Protein AF-0000000078655673 (afdb_homodimer)

Foldseek 3Di:
DDDDLLLLQLLLLCQVVLDLCRSCVVSVHHSVVSVVSQVVNCVVVVHHQFDPVDSSRHGDPVNVVSNLVSLLVNLVVLLVVLQVVVVVPLQAHEAEAEEFLQCVQFLQVVLVVVLCVVRVRYHYHYYYDAPVVRVVCQVSSVHQKYKYACVVPPPPQQKDWDWFDKFFKFKKAFCPAPQQPPQADELVRLVVAAAAEEDDDPLLLVVNCVSVVNNPDDGPHYDRHVVVSVVVRLVDNYIYMGTLNGVNVVPCQQRMATHHYPPDDRPPPSRIGTITMMGGPPDDDRSNRVVSNVSSRVSSVVSPSPDPCVSNDD/DDDDLLLLQLLLLCQVVLDLCRSCVVSVHHSVVSVVSQVVNCVVVVHHQFDPVDSSRHGDPVNVVSNLVSLLVNLVVLLVVLQVVVVVPLQAHEAEAEEFLQCVQFLQVVLVVVLCVVRVRYHYHYYYDAPVVRVVCQVSSVHQKYKYACVVPPPPQQKDWDWFDKFFKFKKAFCPAPQQPPQADELVRLVVAAAAEEDDDPLLLVVNCVSVVHNPDDGPHYDRHVVVSVVVRLVDNHIYMGTLNGVNLVPCQQRMATHHYPPDDRPPPSRIGTITMMGGPPDDDRSNRVVSNVSSRVSSVPSPSPDPCVSNHD

InterPro domains:
  IPR000847 LysR, HTH, N-terminal domain [PF00126] (5-64)
  IPR000847 LysR, HTH, N-terminal domain [PR00039] (20-31)
  IPR000847 LysR, HTH, N-terminal domain [PR00039] (31-41)
  IPR000847 LysR, HTH, N-terminal domain [PR00039] (41-52)
  IPR000847 LysR, HTH, N-terminal domain [PS50931] (3-60)
  IPR005119 LysR, substrate-binding [PF03466] (89-298)
  IPR036388 Winged helix-like DNA-binding domain superfamily [G3DSA:1.10.10.10] (2-90)
  IPR036390 Winged helix DNA-binding domain superfamily [SSF46785] (1-112)
  IPR050950 HTH-type LysR transcriptional regulators [PTHR30419] (1-301)

Sequence (628 aa):
MHIDLRQLRHFIAIAEQRSFVAAAAAVNLSQSAFSRSIQALEHSVGCQLVDRGRKDLAPTKQGQLLLEHARRLVSGAQQMANEISQFNGLEAGELRFGCGPAPASGLIPRAIGSFIGRYPKARVQFQVDDWQSLSKRLLSEEFEFFVADTRHFEADPDYLTQRLRPRKWHFCCRAGHPLAQRDSVSASELMSYPLAVTIRPPNLRKVIVDLSGKPDFTPNVECENSYSLLGVVLRSDAIGIAGSYSDALHNAKGELVCLKVDGLADDLEELYTRYGIVSRAGYRLSPLAAAMIDEIKRTDEQDEEVRSLDNLAVMHIDLRQLRHFIAIAEQRSFVAAAAAVNLSQSAFSRSIQALEHSVGCQLVDRGRKDLAPTKQGQLLLEHARRLVSGAQQMANEISQFNGLEAGELRFGCGPAPASGLIPRAIGSFIGRYPKARVQFQVDDWQSLSKRLLSEEFEFFVADTRHFEADPDYLTQRLRPRKWHFCCRAGHPLAQRDSVSASELMSYPLAVTIRPPNLRKVIVDLSGKPDFTPNVECENSYSLLGVVLRSDAIGIAGSYSDALHNAKGELVCLKVDGLADDLEELYTRYGIVSRAGYRLSPLAAAMIDEIKRTDEQDEEVRSLDNLAV

Organism: NCBI:txid1005395

Radius of gyration: 24.28 Å; Cα contacts (8 Å, |Δi|>4): 1175; chains: 2; bounding box: 49×64×70 Å

Solvent-accessible surface area (backbone atoms only — not comparable to full-atom values): 32401 Å² total; per-residue (Å²): 117,82,82,50,65,66,40,37,51,49,47,48,32,28,58,70,54,34,29,65,60,56,17,9,55,72,68,74,37,54,47,68,60,37,51,49,40,50,49,50,48,22,59,47,73,68,44,68,36,54,32,80,88,43,87,57,29,45,54,27,76,64,19,49,56,44,45,56,49,31,49,37,48,49,33,46,46,48,48,46,48,29,46,52,38,34,69,77,36,77,41,46,42,73,38,44,34,33,27,15,44,72,46,36,37,29,58,47,16,47,22,49,18,52,46,46,71,76,26,72,58,33,25,41,38,46,43,71,34,52,55,67,63,43,48,53,36,38,74,52,47,64,20,70,35,31,34,23,66,35,78,86,41,67,83,38,78,64,37,40,71,46,79,50,80,62,44,51,50,35,43,28,32,17,52,87,34,91,68,52,81,47,84,58,37,46,42,67,62,59,62,72,37,49,35,31,41,51,82,63,53,71,47,52,44,49,53,51,23,66,50,62,71,32,89,78,68,71,61,30,31,37,30,50,48,60,61,33,40,46,41,21,16,63,52,34,72,24,34,29,68,46,39,73,68,23,48,61,65,66,36,40,74,47,43,45,31,76,54,42,51,58,92,57,62,89,79,40,68,58,42,34,47,58,32,19,41,39,30,54,48,94,58,83,72,50,66,57,52,50,52,50,52,52,38,40,53,52,42,58,69,60,55,53,90,54,76,62,68,68,65,46,66,127,116,82,82,50,65,66,42,37,51,51,47,48,31,28,59,70,54,34,28,64,59,55,17,10,56,72,69,73,37,53,47,68,60,37,51,49,40,50,50,49,46,22,57,47,72,67,46,68,35,54,33,79,86,42,86,58,29,47,55,25,76,63,18,49,56,46,44,56,50,32,49,36,48,48,35,46,47,48,48,46,48,28,46,51,38,34,67,76,36,76,42,44,41,74,39,44,33,34,26,16,44,72,44,37,39,29,58,46,17,45,22,49,18,52,45,45,69,75,26,72,57,33,25,40,38,44,44,71,35,52,55,67,63,43,47,54,36,38,73,53,47,65,19,70,34,33,35,24,66,35,78,88,40,68,81,37,78,64,36,41,71,46,80,50,83,62,45,52,50,36,43,27,30,17,51,88,32,89,66,51,80,47,86,58,38,47,43,66,62,59,62,72,38,49,34,31,40,51,81,64,52,70,48,52,43,49,54,51,24,67,50,63,72,33,89,78,69,70,62,31,28,36,30,51,46,60,62,33,42,47,41,20,16,63,51,33,71,25,36,28,71,46,39,73,69,23,49,60,64,64,35,38,74,44,44,44,28,78,54,42,49,57,90,56,60,88,78,40,70,57,42,34,48,56,34,20,41,39,32,54,47,94,57,83,73,49,67,57,53,51,50,49,52,51,38,41,52,52,44,59,68,59,53,52,89,52,79,62,68,71,69,42,63,125

Structure (mmCIF, N/CA/C/O backbone):
data_AF-0000000078655673-model_v1
#
loop_
_entity.id
_entity.type
_entity.pdbx_description
1 polymer 'LysR family transcriptional regulator'
#
loop_
_atom_site.group_PDB
_atom_site.id
_atom_site.type_symbol
_atom_site.label_atom_id
_atom_site.label_alt_id
_atom_site.label_comp_id
_atom_site.label_asym_id
_atom_site.label_entity_id
_atom_site.label_seq_id
_atom_site.pdbx_PDB_ins_code
_atom_site.Cartn_x
_atom_site.Cartn_y
_atom_site.Cartn_z
_atom_site.occupancy
_atom_site.B_iso_or_equiv
_atom_site.auth_seq_id
_atom_site.auth_comp_id
_atom_site.auth_asym_id
_atom_site.auth_atom_id
_atom_site.pdbx_PDB_model_num
ATOM 1 N N . MET A 1 1 ? -2.574 3.062 40.25 1 33.84 1 MET A N 1
ATOM 2 C CA . MET A 1 1 ? -1.691 2.885 39.094 1 33.84 1 MET A CA 1
ATOM 3 C C . MET A 1 1 ? -1.804 4.066 38.156 1 33.84 1 MET A C 1
ATOM 5 O O . MET A 1 1 ? -2.9 4.402 37.688 1 33.84 1 MET A O 1
ATOM 9 N N . HIS A 1 2 ? -0.952 5.117 38.25 1 47.34 2 HIS A N 1
ATOM 10 C CA . HIS A 1 2 ? -1.016 6.301 37.406 1 47.34 2 HIS A CA 1
ATOM 11 C C . HIS A 1 2 ? -0.297 6.066 36.062 1 47.34 2 HIS A C 1
ATOM 13 O O . HIS A 1 2 ? 0.917 5.855 36.062 1 47.34 2 HIS A O 1
ATOM 19 N N . ILE A 1 3 ? -1.044 5.621 35.094 1 51.5 3 ILE A N 1
ATOM 20 C CA . ILE A 1 3 ? -0.462 5.391 33.781 1 51.5 3 ILE A CA 1
ATOM 21 C C . ILE A 1 3 ? -0.612 6.648 32.938 1 51.5 3 ILE A C 1
ATOM 23 O O . ILE A 1 3 ? -1.708 7.203 32.812 1 51.5 3 ILE A O 1
ATOM 27 N N . ASP A 1 4 ? 0.51 7.266 32.625 1 62 4 ASP A N 1
ATOM 28 C CA . ASP A 1 4 ? 0.621 8.438 31.75 1 62 4 ASP A CA 1
ATOM 29 C C . ASP A 1 4 ? 0.653 8.031 30.281 1 62 4 ASP A C 1
ATOM 31 O O . ASP A 1 4 ? 1.347 7.078 29.906 1 62 4 ASP A O 1
ATOM 35 N N . LEU A 1 5 ? -0.192 8.648 29.547 1 66.88 5 LEU A N 1
ATOM 36 C CA . LEU A 1 5 ? -0.287 8.352 28.125 1 66.88 5 LEU A CA 1
ATOM 37 C C . LEU A 1 5 ? 1.078 8.469 27.453 1 66.88 5 LEU A C 1
ATOM 39 O O . LEU A 1 5 ? 1.372 7.738 26.5 1 66.88 5 LEU A O 1
ATOM 43 N N . ARG A 1 6 ? 1.822 9.344 28 1 70.69 6 ARG A N 1
ATOM 44 C CA . ARG A 1 6 ? 3.168 9.516 27.469 1 70.69 6 ARG A CA 1
ATOM 45 C C . ARG A 1 6 ? 4 8.25 27.656 1 70.69 6 ARG A C 1
ATOM 47 O O . ARG A 1 6 ? 4.75 7.859 26.766 1 70.69 6 ARG A O 1
ATOM 54 N N . GLN A 1 7 ? 3.801 7.691 28.797 1 74.88 7 GLN A N 1
ATOM 55 C CA . GLN A 1 7 ? 4.551 6.469 29.078 1 74.88 7 GLN A CA 1
ATOM 56 C C . GLN A 1 7 ? 4.102 5.328 28.172 1 74.88 7 GLN A C 1
ATOM 58 O O . GLN A 1 7 ? 4.922 4.523 27.734 1 74.88 7 GLN A O 1
ATOM 63 N N . LEU A 1 8 ? 2.824 5.344 27.938 1 77.12 8 LEU A N 1
ATOM 64 C CA . LEU A 1 8 ? 2.301 4.309 27.047 1 77.12 8 LEU A CA 1
ATOM 65 C C . LEU A 1 8 ? 2.84 4.48 25.625 1 77.12 8 LEU A C 1
ATOM 67 O O . LEU A 1 8 ? 3.166 3.5 24.953 1 77.12 8 LEU A O 1
ATOM 71 N N . ARG A 1 9 ? 2.971 5.691 25.25 1 76.31 9 ARG A N 1
ATOM 72 C CA . ARG A 1 9 ? 3.555 5.98 23.938 1 76.31 9 ARG A CA 1
ATOM 73 C C . ARG A 1 9 ? 5.012 5.531 23.875 1 76.31 9 ARG A C 1
ATOM 75 O O . ARG A 1 9 ? 5.461 5.004 22.859 1 76.31 9 ARG A O 1
ATOM 82 N N . HIS A 1 10 ? 5.684 5.754 24.969 1 81.12 10 HIS A N 1
ATOM 83 C CA . HIS A 1 10 ? 7.074 5.32 25.062 1 81.12 10 HIS A CA 1
ATOM 84 C C . HIS A 1 10 ? 7.184 3.799 25 1 81.12 10 HIS A C 1
ATOM 86 O O . HIS A 1 10 ? 8.055 3.262 24.312 1 81.12 10 HIS A O 1
ATOM 92 N N . PHE A 1 11 ? 6.246 3.154 25.672 1 82.44 11 PHE A N 1
ATOM 93 C CA . PHE A 1 11 ? 6.238 1.697 25.672 1 82.44 11 PHE A CA 1
ATOM 94 C C . PHE A 1 11 ? 5.965 1.146 24.281 1 82.44 11 PHE A C 1
ATOM 96 O O . PHE A 1 11 ? 6.59 0.175 23.859 1 82.44 11 PHE A O 1
ATOM 103 N N . ILE A 1 12 ? 5.082 1.782 23.672 1 80.19 12 ILE A N 1
ATOM 104 C CA . ILE A 1 12 ? 4.793 1.375 22.297 1 80.19 12 ILE A CA 1
ATOM 105 C C . ILE A 1 12 ? 6.039 1.554 21.438 1 80.19 12 ILE A C 1
ATOM 107 O O . ILE A 1 12 ? 6.371 0.684 20.625 1 80.19 12 ILE A O 1
ATOM 111 N N . ALA A 1 13 ? 6.75 2.648 21.641 1 80.69 13 ALA A N 1
ATOM 112 C CA . ALA A 1 13 ? 7.957 2.951 20.859 1 80.69 13 ALA A CA 1
ATOM 113 C C . ALA A 1 13 ? 9.016 1.875 21.062 1 80.69 13 ALA A C 1
ATOM 115 O O . ALA A 1 13 ? 9.656 1.438 20.109 1 80.69 13 ALA A O 1
ATOM 116 N N . ILE A 1 14 ? 9.164 1.461 22.297 1 84.81 14 ILE A N 1
ATOM 117 C CA . ILE A 1 14 ? 10.195 0.463 22.547 1 84.81 14 ILE A CA 1
ATOM 118 C C . ILE A 1 14 ? 9.75 -0.89 22 1 84.81 14 ILE A C 1
ATOM 120 O O . ILE A 1 14 ? 10.578 -1.674 21.531 1 84.81 14 ILE A O 1
ATOM 124 N N . ALA A 1 15 ? 8.492 -1.117 22.062 1 79.94 15 ALA A N 1
ATOM 125 C CA . ALA A 1 15 ? 7.98 -2.369 21.516 1 79.94 15 ALA A CA 1
ATOM 126 C C . ALA A 1 15 ? 8.172 -2.422 20 1 79.94 15 ALA A C 1
ATOM 128 O O . ALA A 1 15 ? 8.422 -3.488 19.438 1 79.94 15 ALA A O 1
ATOM 129 N N . GLU A 1 16 ? 8.055 -1.312 19.5 1 75.44 16 GLU A N 1
ATOM 130 C CA . GLU A 1 16 ? 8.148 -1.205 18.047 1 75.44 16 GLU A CA 1
ATOM 131 C C . GLU A 1 16 ? 9.602 -1.163 17.594 1 75.44 16 GLU A C 1
ATOM 133 O O . GLU A 1 16 ? 9.961 -1.811 16.609 1 75.44 16 GLU A O 1
ATOM 138 N N . GLN A 1 17 ? 10.484 -0.395 18.281 1 73.38 17 GLN A N 1
ATOM 139 C CA . GLN A 1 17 ? 11.859 -0.142 17.859 1 73.38 17 GLN A CA 1
ATOM 140 C C . GLN A 1 17 ? 12.797 -1.231 18.375 1 73.38 17 GLN A C 1
ATOM 142 O O . GLN A 1 17 ? 13.883 -1.43 17.828 1 73.38 17 GLN A O 1
ATOM 147 N N . ARG A 1 18 ? 12.406 -1.882 19.453 1 77.12 18 ARG A N 1
ATOM 148 C CA . ARG A 1 18 ? 13.156 -2.945 20.109 1 77.12 18 ARG A CA 1
ATOM 149 C C . ARG A 1 18 ? 14.57 -2.479 20.453 1 77.12 18 ARG A C 1
ATOM 151 O O . ARG A 1 18 ? 15.523 -3.258 20.391 1 77.12 18 ARG A O 1
ATOM 158 N N . SER A 1 19 ? 14.742 -1.279 20.531 1 81.44 19 SER A N 1
ATOM 159 C CA . SER A 1 19 ? 15.969 -0.604 20.938 1 81.44 19 SER A CA 1
ATOM 160 C C . SER A 1 19 ? 15.664 0.635 21.781 1 81.44 19 SER A C 1
ATOM 162 O O . SER A 1 19 ? 14.844 1.466 21.391 1 81.44 19 SER A O 1
ATOM 164 N N . PHE A 1 20 ? 16.359 0.716 22.906 1 84.88 20 PHE A N 1
ATOM 165 C CA . PHE A 1 20 ? 16.125 1.867 23.766 1 84.88 20 PHE A CA 1
ATOM 166 C C . PHE A 1 20 ? 16.594 3.152 23.094 1 84.88 20 PHE A C 1
ATOM 168 O O . PHE A 1 20 ? 15.938 4.188 23.188 1 84.88 20 PHE A O 1
ATOM 175 N N . VAL A 1 21 ? 17.688 2.992 22.391 1 82.12 21 VAL A N 1
ATOM 176 C CA . VAL A 1 21 ? 18.234 4.172 21.734 1 82.12 21 VAL A CA 1
ATOM 177 C C . VAL A 1 21 ? 17.328 4.594 20.578 1 82.12 21 VAL A C 1
ATOM 179 O O . VAL A 1 21 ? 16.969 5.766 20.469 1 82.12 21 VAL A O 1
ATOM 182 N N . ALA A 1 22 ? 16.938 3.637 19.891 1 80.94 22 ALA A N 1
ATOM 183 C CA . ALA A 1 22 ? 16.094 3.932 18.734 1 80.94 22 ALA A CA 1
ATOM 184 C C . ALA A 1 22 ? 14.711 4.402 19.172 1 80.94 22 ALA A C 1
ATOM 186 O O . ALA A 1 22 ? 14.141 5.316 18.578 1 80.94 22 ALA A O 1
ATOM 187 N N . ALA A 1 23 ? 14.211 3.814 20.109 1 83.81 23 ALA A N 1
ATOM 188 C CA . ALA A 1 23 ? 12.898 4.18 20.641 1 83.81 23 ALA A CA 1
ATOM 189 C C . ALA A 1 23 ? 12.914 5.59 21.234 1 83.81 23 ALA A C 1
ATOM 191 O O . ALA A 1 23 ? 11.984 6.371 21.016 1 83.81 23 ALA A O 1
ATOM 192 N N . ALA A 1 24 ? 13.977 5.906 21.922 1 83.88 24 ALA A N 1
ATOM 193 C CA . ALA A 1 24 ? 14.125 7.242 22.484 1 83.88 24 ALA A CA 1
ATOM 194 C C . ALA A 1 24 ? 14.133 8.305 21.391 1 83.88 24 ALA A C 1
ATOM 196 O O . ALA A 1 24 ? 13.445 9.32 21.5 1 83.88 24 ALA A O 1
ATOM 197 N N . ALA A 1 25 ? 14.898 7.965 20.406 1 77.62 25 ALA A N 1
ATOM 198 C CA . ALA A 1 25 ? 14.992 8.883 19.281 1 77.62 25 ALA A CA 1
ATOM 199 C C . ALA A 1 25 ? 13.633 9.062 18.609 1 77.62 25 ALA A C 1
ATOM 201 O O . ALA A 1 25 ? 13.258 10.18 18.234 1 77.62 25 ALA A O 1
ATOM 202 N N . ALA A 1 26 ? 12.93 8.047 18.609 1 74.31 26 ALA A N 1
ATOM 203 C CA . ALA A 1 26 ? 11.641 8.047 17.922 1 74.31 26 ALA A CA 1
ATOM 204 C C . ALA A 1 26 ? 10.625 8.93 18.656 1 74.31 26 ALA A C 1
ATOM 206 O O . ALA A 1 26 ? 9.688 9.445 18.047 1 74.31 26 ALA A O 1
ATOM 207 N N . VAL A 1 27 ? 10.859 9.086 19.938 1 71.5 27 VAL A N 1
ATOM 208 C CA . VAL A 1 27 ? 9.906 9.867 20.719 1 71.5 27 VAL A CA 1
ATOM 209 C C . VAL A 1 27 ? 10.578 11.156 21.203 1 71.5 27 VAL A C 1
ATOM 211 O O . VAL A 1 27 ? 10.078 11.812 22.125 1 71.5 27 VAL A O 1
ATOM 214 N N . ASN A 1 28 ? 11.766 11.414 20.609 1 74 28 ASN A N 1
ATOM 215 C CA . ASN A 1 28 ? 12.508 12.641 20.859 1 74 28 ASN A CA 1
ATOM 216 C C . ASN A 1 28 ? 12.883 12.789 22.344 1 74 28 ASN A C 1
ATOM 218 O O . ASN A 1 28 ? 12.648 13.836 22.938 1 74 28 ASN A O 1
ATOM 222 N N . LEU A 1 29 ? 13.328 11.719 22.906 1 78.62 29 LEU A N 1
ATOM 223 C CA . LEU A 1 29 ? 13.844 11.711 24.266 1 78.62 29 LEU A CA 1
ATOM 224 C C . LEU A 1 29 ? 15.281 11.219 24.297 1 78.62 29 LEU A C 1
ATOM 226 O O . LEU A 1 29 ? 15.734 10.547 23.375 1 78.62 29 LEU A O 1
ATOM 230 N N . SER A 1 30 ? 16.047 11.734 25.25 1 83.62 30 SER A N 1
ATOM 231 C CA . SER A 1 30 ? 17.312 11.078 25.531 1 83.62 30 SER A CA 1
ATOM 232 C C . SER A 1 30 ? 17.109 9.633 25.953 1 83.62 30 SER A C 1
ATOM 234 O O . SER A 1 30 ? 16.047 9.281 26.484 1 83.62 30 SER A O 1
ATOM 236 N N . GLN A 1 31 ? 18.047 8.867 25.656 1 87.38 31 GLN A N 1
ATOM 237 C CA . GLN A 1 31 ? 17.953 7.457 26.031 1 87.38 31 GLN A CA 1
ATOM 238 C C . GLN A 1 31 ? 17.719 7.305 27.531 1 87.38 31 GLN A C 1
ATOM 240 O O . GLN A 1 31 ? 16.969 6.43 27.953 1 87.38 31 GLN A O 1
ATOM 245 N N . SER A 1 32 ? 18.422 8.164 28.344 1 89.75 32 SER A N 1
ATOM 246 C CA . SER A 1 32 ? 18.281 8.102 29.797 1 89.75 32 SER A CA 1
ATOM 247 C C . SER A 1 32 ? 16.844 8.438 30.219 1 89.75 32 SER A C 1
ATOM 249 O O . SER A 1 32 ? 16.25 7.73 31.047 1 89.75 32 SER A O 1
ATOM 251 N N . ALA A 1 33 ? 16.344 9.5 29.641 1 82.88 33 ALA A N 1
ATOM 252 C CA . ALA A 1 33 ? 14.969 9.914 29.938 1 82.88 33 ALA A CA 1
ATOM 253 C C . ALA A 1 33 ? 13.969 8.852 29.484 1 82.88 33 ALA A C 1
ATOM 255 O O . ALA A 1 33 ? 12.992 8.578 30.188 1 82.88 33 ALA A O 1
ATOM 256 N N . PHE A 1 34 ? 14.211 8.234 28.375 1 89.81 34 PHE A N 1
ATOM 257 C CA . PHE A 1 34 ? 13.359 7.184 27.828 1 89.81 34 PHE A CA 1
ATOM 258 C C . PHE A 1 34 ? 13.367 5.953 28.734 1 89.81 34 PHE A C 1
ATOM 260 O O . PHE A 1 34 ? 12.312 5.414 29.062 1 89.81 34 PHE A O 1
ATOM 267 N N . SER A 1 35 ? 14.555 5.578 29.078 1 90.12 35 SER A N 1
ATOM 268 C CA . SER A 1 35 ? 14.711 4.418 29.953 1 90.12 35 SER A CA 1
ATOM 269 C C . SER A 1 35 ? 14 4.621 31.281 1 90.12 35 SER A C 1
ATOM 271 O O . SER A 1 35 ? 13.328 3.713 31.781 1 90.12 35 SER A O 1
ATOM 273 N N . ARG A 1 36 ? 14.078 5.812 31.844 1 84.69 36 ARG A N 1
ATOM 274 C CA . ARG A 1 36 ? 13.406 6.148 33.094 1 84.69 36 ARG A CA 1
ATOM 275 C C . ARG A 1 36 ? 11.891 6.066 32.938 1 84.69 36 ARG A C 1
ATOM 277 O O . ARG A 1 36 ? 11.188 5.625 33.844 1 84.69 36 ARG A O 1
ATOM 284 N N . SER A 1 37 ? 11.484 6.531 31.766 1 85.19 37 SER A N 1
ATOM 285 C CA . SER A 1 37 ? 10.047 6.492 31.484 1 85.19 37 SER A CA 1
ATOM 286 C C . SER A 1 37 ? 9.523 5.062 31.469 1 85.19 37 SER A C 1
ATOM 288 O O . SER A 1 37 ? 8.477 4.773 32.062 1 85.19 37 SER A O 1
ATOM 290 N N . ILE A 1 38 ? 10.258 4.176 30.859 1 88 38 ILE A N 1
ATOM 291 C CA . ILE A 1 38 ? 9.859 2.775 30.781 1 88 38 ILE A CA 1
ATOM 292 C C . ILE A 1 38 ? 9.906 2.137 32.156 1 88 38 ILE A C 1
ATOM 294 O O . ILE A 1 38 ? 8.992 1.403 32.531 1 88 38 ILE A O 1
ATOM 298 N N . GLN A 1 39 ? 10.938 2.445 32.906 1 86.62 39 GLN A N 1
ATOM 299 C CA . GLN A 1 39 ? 11.078 1.932 34.25 1 86.62 39 GLN A CA 1
ATOM 300 C C . GLN A 1 39 ? 9.938 2.416 35.156 1 86.62 39 GLN A C 1
ATOM 302 O O . GLN A 1 39 ? 9.398 1.649 35.938 1 86.62 39 GLN A O 1
ATOM 307 N N . ALA A 1 40 ? 9.656 3.678 35 1 79.69 40 ALA A N 1
ATOM 308 C CA . ALA A 1 40 ? 8.555 4.246 35.781 1 79.69 40 ALA A CA 1
ATOM 309 C C . ALA A 1 40 ? 7.238 3.551 35.438 1 79.69 40 ALA A C 1
ATOM 311 O O . ALA A 1 40 ? 6.434 3.275 36.344 1 79.69 40 ALA A O 1
ATOM 312 N N . LEU A 1 41 ? 7.004 3.322 34.188 1 81 41 LEU A N 1
ATOM 313 C CA . LEU A 1 41 ? 5.805 2.605 33.75 1 81 41 LEU A CA 1
ATOM 314 C C . LEU A 1 41 ? 5.777 1.2 34.344 1 81 41 LEU A C 1
ATOM 316 O O . LEU A 1 41 ? 4.742 0.757 34.875 1 81 41 LEU A O 1
ATOM 320 N N . GLU A 1 42 ? 6.91 0.487 34.281 1 84.25 42 GLU A N 1
ATOM 321 C CA . GLU A 1 42 ? 7.012 -0.862 34.812 1 84.25 42 GLU A CA 1
ATOM 322 C C . GLU A 1 42 ? 6.77 -0.865 36.312 1 84.25 42 GLU A C 1
ATOM 324 O O . GLU A 1 42 ? 6.121 -1.773 36.844 1 84.25 42 GLU A O 1
ATOM 329 N N . HIS A 1 43 ? 7.266 0.156 36.969 1 76.5 43 HIS A N 1
ATOM 330 C CA . HIS A 1 43 ? 7.031 0.314 38.406 1 76.5 43 HIS A CA 1
ATOM 331 C C . HIS A 1 43 ? 5.551 0.526 38.719 1 76.5 43 HIS A C 1
ATOM 333 O O . HIS A 1 43 ? 5.008 -0.065 39.656 1 76.5 43 HIS A O 1
ATOM 339 N N . SER A 1 44 ? 4.941 1.352 37.906 1 71.75 44 SER A N 1
ATOM 340 C CA . SER A 1 44 ? 3.527 1.656 38.125 1 71.75 44 SER A CA 1
ATOM 341 C C . SER A 1 44 ? 2.66 0.421 37.906 1 71.75 44 SER A C 1
ATOM 343 O O . SER A 1 44 ? 1.674 0.214 38.594 1 71.75 44 SER A O 1
ATOM 345 N N . VAL A 1 45 ? 3.082 -0.394 36.875 1 71.38 45 VAL A N 1
ATOM 346 C CA . VAL A 1 45 ? 2.311 -1.583 36.531 1 71.38 45 VAL A CA 1
ATOM 347 C C . VAL A 1 45 ? 2.699 -2.736 37.438 1 71.38 45 VAL A C 1
ATOM 349 O O . VAL A 1 45 ? 1.925 -3.68 37.625 1 71.38 45 VAL A O 1
ATOM 352 N N . GLY A 1 46 ? 3.879 -2.684 38 1 70.31 46 GLY A N 1
ATOM 353 C CA . GLY A 1 46 ? 4.332 -3.648 39 1 70.31 46 GLY A CA 1
ATOM 354 C C . GLY A 1 46 ? 5.027 -4.848 38.375 1 70.31 46 GLY A C 1
ATOM 355 O O . GLY A 1 46 ? 5.156 -5.895 39.031 1 70.31 46 GLY A O 1
ATOM 356 N N . CYS A 1 47 ? 5.273 -4.746 37.156 1 76.75 47 CYS A N 1
ATOM 357 C CA . CYS A 1 47 ? 5.98 -5.844 36.5 1 76.75 47 CYS A CA 1
ATOM 358 C C . CYS A 1 47 ? 6.863 -5.332 35.375 1 76.75 47 CYS A C 1
ATOM 360 O O . CYS A 1 47 ? 6.695 -4.195 34.906 1 76.75 47 CYS A O 1
ATOM 362 N N . GLN A 1 48 ? 7.793 -6.16 34.938 1 84.44 48 GLN A N 1
ATOM 363 C CA . GLN A 1 48 ? 8.625 -5.848 33.781 1 84.44 48 GLN A CA 1
ATOM 364 C C . GLN A 1 48 ? 7.84 -6.004 32.5 1 84.44 48 GLN A C 1
ATOM 366 O O . GLN A 1 48 ? 7.07 -6.957 32.344 1 84.44 48 GLN A O 1
ATOM 371 N N . LEU A 1 49 ? 7.988 -4.965 31.719 1 84.94 49 LEU A N 1
ATOM 372 C CA . LEU A 1 49 ? 7.227 -4.965 30.469 1 84.94 49 LEU A CA 1
ATOM 373 C C . LEU A 1 49 ? 8.117 -5.32 29.281 1 84.94 49 LEU A C 1
ATOM 375 O O . LEU A 1 49 ? 7.629 -5.77 28.25 1 84.94 49 LEU A O 1
ATOM 379 N N . VAL A 1 50 ? 9.414 -5.055 29.469 1 87.31 50 VAL A N 1
ATOM 380 C CA . VAL A 1 50 ? 10.398 -5.34 28.422 1 87.31 50 VAL A CA 1
ATOM 381 C C . VAL A 1 50 ? 11.414 -6.355 28.938 1 87.31 50 VAL A C 1
ATOM 383 O O . VAL A 1 50 ? 11.922 -6.223 30.062 1 87.31 50 VAL A O 1
ATOM 386 N N . ASP A 1 51 ? 11.555 -7.34 28.156 1 82 51 ASP A N 1
ATOM 387 C CA . ASP A 1 51 ? 12.555 -8.336 28.531 1 82 51 ASP A CA 1
ATOM 388 C C . ASP A 1 51 ? 13.961 -7.828 28.234 1 82 51 ASP A C 1
ATOM 390 O O . ASP A 1 51 ? 14.477 -8 27.141 1 82 51 ASP A O 1
ATOM 394 N N . ARG A 1 52 ? 14.547 -7.266 29.25 1 80.56 52 ARG A N 1
ATOM 395 C CA . ARG A 1 52 ? 15.852 -6.641 29.078 1 80.56 52 ARG A CA 1
ATOM 396 C C . ARG A 1 52 ? 16.953 -7.688 29.031 1 80.56 52 ARG A C 1
ATOM 398 O O . ARG A 1 52 ? 18.109 -7.363 28.766 1 80.56 52 ARG A O 1
ATOM 405 N N . GLY A 1 53 ? 16.562 -8.906 29.266 1 74 53 GLY A N 1
ATOM 406 C CA . GLY A 1 53 ? 17.531 -9.992 29.172 1 74 53 GLY A CA 1
ATOM 407 C C . GLY A 1 53 ? 17.734 -10.484 27.75 1 74 53 GLY A C 1
ATOM 408 O O . GLY A 1 53 ? 18.719 -11.172 27.469 1 74 53 GLY A O 1
ATOM 409 N N . ARG A 1 54 ? 16.797 -10.125 27.016 1 68.88 54 ARG A N 1
ATOM 410 C CA . ARG A 1 54 ? 16.875 -10.562 25.625 1 68.88 54 ARG A CA 1
ATOM 411 C C . ARG A 1 54 ? 17.391 -9.438 24.734 1 68.88 54 ARG A C 1
ATOM 413 O O . ARG A 1 54 ? 17.078 -8.266 24.953 1 68.88 54 ARG A O 1
ATOM 420 N N . LYS A 1 55 ? 18.125 -9.766 23.75 1 69.06 55 LYS A N 1
ATOM 421 C CA . LYS A 1 55 ? 18.719 -8.789 22.844 1 69.06 55 LYS A CA 1
ATOM 422 C C . LYS A 1 55 ? 17.656 -8.055 22.047 1 69.06 55 LYS A C 1
ATOM 424 O O . LYS A 1 55 ? 17.812 -6.871 21.734 1 69.06 55 LYS A O 1
ATOM 429 N N . ASP A 1 56 ? 16.578 -8.68 21.953 1 70.94 56 ASP A N 1
ATOM 430 C CA . ASP A 1 56 ? 15.602 -8.055 21.062 1 70.94 56 ASP A CA 1
ATOM 431 C C . ASP A 1 56 ? 14.586 -7.23 21.844 1 70.94 56 ASP A C 1
ATOM 433 O O . ASP A 1 56 ? 13.664 -6.652 21.266 1 70.94 56 ASP A O 1
ATOM 437 N N . LEU A 1 57 ? 14.727 -7.07 23.094 1 78.19 57 LEU A N 1
ATOM 438 C CA . LEU A 1 57 ? 13.906 -6.262 23.984 1 78.19 57 LEU A CA 1
ATOM 439 C C . LEU A 1 57 ? 12.422 -6.508 23.719 1 78.19 57 LEU A C 1
ATOM 441 O O . LEU A 1 57 ? 11.625 -5.562 23.672 1 78.19 57 LEU A O 1
ATOM 445 N N . ALA A 1 58 ? 12.109 -7.766 23.562 1 80.06 58 ALA A N 1
ATOM 446 C CA . ALA A 1 58 ? 10.711 -8.094 23.312 1 80.06 58 ALA A CA 1
ATOM 447 C C . ALA A 1 58 ? 9.852 -7.785 24.531 1 80.06 58 ALA A C 1
ATOM 449 O O . ALA A 1 58 ? 10.328 -7.836 25.672 1 80.06 58 ALA A O 1
ATOM 450 N N . PRO A 1 59 ? 8.586 -7.434 24.234 1 79.38 59 PRO A N 1
ATOM 451 C CA . PRO A 1 59 ? 7.695 -7.266 25.391 1 79.38 59 PRO A CA 1
ATOM 452 C C . PRO A 1 59 ? 7.488 -8.562 26.172 1 79.38 59 PRO A C 1
ATOM 454 O O . PRO A 1 59 ? 7.445 -9.641 25.578 1 79.38 59 PRO A O 1
ATOM 457 N N . THR A 1 60 ? 7.508 -8.469 27.547 1 75.5 60 THR A N 1
ATOM 458 C CA . THR A 1 60 ? 7.098 -9.586 28.391 1 75.5 60 THR A CA 1
ATOM 459 C C . THR A 1 60 ? 5.637 -9.945 28.141 1 75.5 60 THR A C 1
ATOM 461 O O . THR A 1 60 ? 4.945 -9.273 27.375 1 75.5 60 THR A O 1
ATOM 464 N N . LYS A 1 61 ? 5.211 -11 28.703 1 64.62 61 LYS A N 1
ATOM 465 C CA . LYS A 1 61 ? 3.801 -11.367 28.609 1 64.62 61 LYS A CA 1
ATOM 466 C C . LYS A 1 61 ? 2.9 -10.227 29.062 1 64.62 61 LYS A C 1
ATOM 468 O O . LYS A 1 61 ? 1.905 -9.906 28.406 1 64.62 61 LYS A O 1
ATOM 473 N N . GLN A 1 62 ? 3.266 -9.711 30.156 1 69.25 62 GLN A N 1
ATOM 474 C CA . GLN A 1 62 ? 2.562 -8.547 30.672 1 69.25 62 GLN A CA 1
ATOM 475 C C . GLN A 1 62 ? 2.717 -7.348 29.734 1 69.25 62 GLN A C 1
ATOM 477 O O . GLN A 1 62 ? 1.778 -6.57 29.562 1 69.25 62 GLN A O 1
ATOM 482 N N . GLY A 1 63 ? 3.908 -7.32 29.109 1 75 63 GLY A N 1
ATOM 483 C CA . GLY A 1 63 ? 4.164 -6.254 28.156 1 75 63 GLY A CA 1
ATOM 484 C C . GLY A 1 63 ? 3.299 -6.336 26.906 1 75 63 GLY A C 1
ATOM 485 O O . GLY A 1 63 ? 2.801 -5.32 26.422 1 75 63 GLY A O 1
ATOM 486 N N . GLN A 1 64 ? 3.1 -7.457 26.531 1 69.62 64 GLN A N 1
ATOM 487 C CA . GLN A 1 64 ? 2.262 -7.656 25.359 1 69.62 64 GLN A CA 1
ATOM 488 C C . GLN A 1 64 ? 0.816 -7.254 25.641 1 69.62 64 GLN A C 1
ATOM 490 O O . GLN A 1 64 ? 0.178 -6.602 24.797 1 69.62 64 GLN A O 1
ATOM 495 N N . LEU A 1 65 ? 0.311 -7.648 26.75 1 61.09 65 LEU A N 1
ATOM 496 C CA . LEU A 1 65 ? -1.029 -7.258 27.172 1 61.09 65 LEU A CA 1
ATOM 497 C C . LEU A 1 65 ? -1.146 -5.742 27.281 1 61.09 65 LEU A C 1
ATOM 499 O O . LEU A 1 65 ? -2.111 -5.152 26.781 1 61.09 65 LEU A O 1
ATOM 503 N N . LEU A 1 66 ? -0.16 -5.227 27.859 1 68.56 66 LEU A N 1
ATOM 504 C CA . LEU A 1 66 ? -0.195 -3.775 28.016 1 68.56 66 LEU A CA 1
ATOM 505 C C . LEU A 1 66 ? -0.096 -3.084 26.656 1 68.56 66 LEU A C 1
ATOM 507 O O . LEU A 1 66 ? -0.712 -2.039 26.438 1 68.56 66 LEU A O 1
ATOM 511 N N . LEU A 1 67 ? 0.696 -3.742 25.812 1 74.69 67 LEU A N 1
ATOM 512 C CA . LEU A 1 67 ? 0.886 -3.154 24.5 1 74.69 67 LEU A CA 1
ATOM 513 C C . LEU A 1 67 ? -0.444 -3.029 23.766 1 74.69 67 LEU A C 1
ATOM 515 O O . LEU A 1 67 ? -0.717 -2.004 23.125 1 74.69 67 LEU A O 1
ATOM 519 N N . GLU A 1 68 ? -1.232 -3.885 23.844 1 62.28 68 GLU A N 1
ATOM 520 C CA . GLU A 1 68 ? -2.555 -3.859 23.219 1 62.28 68 GLU A CA 1
ATOM 521 C C . GLU A 1 68 ? -3.422 -2.754 23.828 1 62.28 68 GLU A C 1
ATOM 523 O O . GLU A 1 68 ? -4.059 -1.994 23.094 1 62.28 68 GLU A O 1
ATOM 528 N N . HIS A 1 69 ? -3.393 -2.748 25.109 1 60.75 69 HIS A N 1
ATOM 529 C CA . HIS A 1 69 ? -4.16 -1.724 25.797 1 60.75 69 HIS A CA 1
ATOM 530 C C . HIS A 1 69 ? -3.584 -0.334 25.547 1 60.75 69 HIS A C 1
ATOM 532 O O . HIS A 1 69 ? -4.332 0.631 25.375 1 60.75 69 HIS A O 1
ATOM 538 N N . ALA A 1 70 ? -2.232 -0.336 25.531 1 67.75 70 ALA A N 1
ATOM 539 C CA . ALA A 1 70 ? -1.562 0.942 25.312 1 67.75 70 ALA A CA 1
ATOM 540 C C . ALA A 1 70 ? -1.936 1.521 23.953 1 67.75 70 ALA A C 1
ATOM 542 O O . ALA A 1 70 ? -2.234 2.713 23.828 1 67.75 70 ALA A O 1
ATOM 543 N N . ARG A 1 71 ? -1.964 0.659 23.031 1 65.94 71 ARG A N 1
ATOM 544 C CA . ARG A 1 71 ? -2.33 1.106 21.703 1 65.94 71 ARG A CA 1
ATOM 545 C C . ARG A 1 71 ? -3.756 1.645 21.672 1 65.94 71 ARG A C 1
ATOM 547 O O . ARG A 1 71 ? -4.016 2.693 21.078 1 65.94 71 ARG A O 1
ATOM 554 N N . ARG A 1 72 ? -4.621 1.006 22.328 1 57.78 72 ARG A N 1
ATOM 555 C CA . ARG A 1 72 ? -6.012 1.436 22.422 1 57.78 72 ARG A CA 1
ATOM 556 C C . ARG A 1 72 ? -6.129 2.764 23.172 1 57.78 72 ARG A C 1
ATOM 558 O O . ARG A 1 72 ? -6.863 3.656 22.75 1 57.78 72 ARG A O 1
ATOM 565 N N . LEU A 1 73 ? -5.391 2.836 24.25 1 57.12 73 LEU A N 1
ATOM 566 C CA . LEU A 1 73 ? -5.473 4.027 25.078 1 57.12 73 LEU A CA 1
ATOM 567 C C . LEU A 1 73 ? -4.871 5.234 24.375 1 57.12 73 LEU A C 1
ATOM 569 O O . LEU A 1 73 ? -5.441 6.328 24.406 1 57.12 73 LEU A O 1
ATOM 573 N N . VAL A 1 74 ? -3.803 4.91 23.75 1 61.97 74 VAL A N 1
ATOM 574 C CA . VAL A 1 74 ? -3.162 6.012 23.047 1 61.97 74 VAL A CA 1
ATOM 575 C C . VAL A 1 74 ? -4.043 6.453 21.875 1 61.97 74 VAL A C 1
ATOM 577 O O . VAL A 1 74 ? -4.215 7.648 21.641 1 61.97 74 VAL A O 1
ATOM 580 N N . SER A 1 75 ? -4.578 5.504 21.297 1 59.69 75 SER A N 1
ATOM 581 C CA . SER A 1 75 ? -5.52 5.816 20.219 1 59.69 75 SER A CA 1
ATOM 582 C C . SER A 1 75 ? -6.75 6.543 20.766 1 59.69 75 SER A C 1
ATOM 584 O O . SER A 1 75 ? -7.219 7.508 20.156 1 59.69 75 SER A O 1
ATOM 586 N N . GLY A 1 76 ? -7.23 6.012 21.797 1 54.38 76 GLY A N 1
ATOM 587 C CA . GLY A 1 76 ? -8.344 6.676 22.469 1 54.38 76 GLY A CA 1
ATOM 588 C C . GLY A 1 76 ? -8.023 8.102 22.891 1 54.38 76 GLY A C 1
ATOM 589 O O . GLY A 1 76 ? -8.844 9 22.719 1 54.38 76 GLY A O 1
ATOM 590 N N . ALA A 1 77 ? -6.848 8.219 23.438 1 54.12 77 ALA A N 1
ATOM 591 C CA . ALA A 1 77 ? -6.422 9.562 23.812 1 54.12 77 ALA A CA 1
ATOM 592 C C . ALA A 1 77 ? -6.348 10.477 22.594 1 54.12 77 ALA A C 1
ATOM 594 O O . ALA A 1 77 ? -6.73 11.648 22.656 1 54.12 77 ALA A O 1
ATOM 595 N N . GLN A 1 78 ? -5.852 9.891 21.625 1 53.97 78 GLN A N 1
ATOM 596 C CA . GLN A 1 78 ? -5.812 10.664 20.391 1 53.97 78 GLN A CA 1
ATOM 597 C C . GLN A 1 78 ? -7.219 11.023 19.922 1 53.97 78 GLN A C 1
ATOM 599 O O . GLN A 1 78 ? -7.461 12.141 19.469 1 53.97 78 GLN A O 1
ATOM 604 N N . GLN A 1 79 ? -7.977 10.055 20.078 1 52.56 79 GLN A N 1
ATOM 605 C CA . GLN A 1 79 ? -9.375 10.312 19.75 1 52.56 79 GLN A CA 1
ATOM 606 C C . GLN A 1 79 ? -9.961 11.398 20.641 1 52.56 79 GLN A C 1
ATOM 608 O O . GLN A 1 79 ? -10.695 12.273 20.172 1 52.56 79 GLN A O 1
ATOM 613 N N . MET A 1 80 ? -9.625 11.25 21.859 1 47.66 80 MET A N 1
ATOM 614 C CA . MET A 1 80 ? -10.078 12.273 22.812 1 47.66 80 MET A CA 1
ATOM 615 C C . MET A 1 80 ? -9.523 13.641 22.438 1 47.66 80 MET A C 1
ATOM 617 O O . MET A 1 80 ? -10.258 14.633 22.453 1 47.66 80 MET A O 1
ATOM 621 N N . ALA A 1 81 ? -8.273 13.625 22.219 1 50.09 81 ALA A N 1
ATOM 622 C CA . ALA A 1 81 ? -7.672 14.891 21.812 1 50.09 81 ALA A CA 1
ATOM 623 C C . ALA A 1 81 ? -8.352 15.438 20.562 1 50.09 81 ALA A C 1
ATOM 625 O O . ALA A 1 81 ? -8.594 16.641 20.453 1 50.09 81 ALA A O 1
ATOM 626 N N . ASN A 1 82 ? -8.555 14.516 19.734 1 49.12 82 ASN A N 1
ATOM 627 C CA . ASN A 1 82 ? -9.281 14.906 18.531 1 49.12 82 ASN A CA 1
ATOM 628 C C . ASN A 1 82 ? -10.656 15.477 18.875 1 49.12 82 ASN A C 1
ATOM 630 O O . ASN A 1 82 ? -11.07 16.484 18.297 1 49.12 82 ASN A O 1
ATOM 634 N N . GLU A 1 83 ? -11.227 14.766 19.688 1 46.56 83 GLU A N 1
ATOM 635 C CA . GLU A 1 83 ? -12.547 15.234 20.094 1 46.56 83 GLU A CA 1
ATOM 636 C C . GLU A 1 83 ? -12.461 16.594 20.781 1 46.56 83 GLU A C 1
ATOM 638 O O . GLU A 1 83 ? -13.297 17.469 20.531 1 46.56 83 GLU A O 1
ATOM 643 N N . ILE A 1 84 ? -11.508 16.688 21.641 1 44.78 84 ILE A N 1
ATOM 644 C CA . ILE A 1 84 ? -11.336 17.953 22.344 1 44.78 84 ILE A CA 1
ATO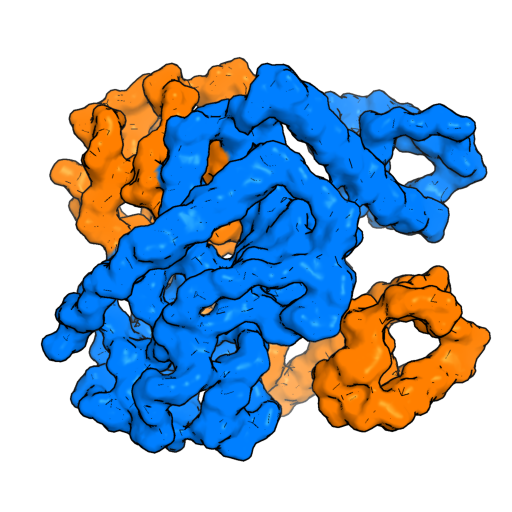M 645 C C . ILE A 1 84 ? -10.992 19.047 21.328 1 44.78 84 ILE A C 1
ATOM 647 O O . ILE A 1 84 ? -11.516 20.172 21.406 1 44.78 84 ILE A O 1
ATOM 651 N N . SER A 1 85 ? -10.039 18.703 20.531 1 46.28 85 SER A N 1
ATOM 652 C CA . SER A 1 85 ? -9.695 19.688 19.5 1 46.28 85 SER A CA 1
ATOM 653 C C . SER A 1 85 ? -10.906 20.031 18.641 1 46.28 85 SER A C 1
ATOM 655 O O . SER A 1 85 ? -11.055 21.172 18.203 1 46.28 85 SER A O 1
ATOM 657 N N . GLN A 1 86 ? -11.586 19 18.375 1 44.5 86 GLN A N 1
ATOM 658 C CA . GLN A 1 86 ? -12.836 19.219 17.656 1 44.5 86 GLN A CA 1
ATOM 659 C C . GLN A 1 86 ? -13.75 20.172 18.391 1 44.5 86 GLN A C 1
ATOM 661 O O . GLN A 1 86 ? -14.508 20.922 17.766 1 44.5 86 GLN A O 1
ATOM 666 N N . PHE A 1 87 ? -13.688 20.031 19.672 1 43.75 87 PHE A N 1
ATOM 667 C CA . PHE A 1 87 ? -14.445 21.031 20.406 1 43.75 87 PHE A CA 1
ATOM 668 C C . PHE A 1 87 ? -13.922 22.438 20.078 1 43.75 87 PHE A C 1
ATOM 670 O O . PHE A 1 87 ? -14.688 23.391 20.062 1 43.75 87 PHE A O 1
ATOM 677 N N . ASN A 1 88 ? -12.711 22.5 19.969 1 43.78 88 ASN A N 1
ATOM 678 C CA . ASN A 1 88 ? -12.195 23.828 19.688 1 43.78 88 ASN A CA 1
ATOM 679 C C . ASN A 1 88 ? -12.273 24.141 18.188 1 43.78 88 ASN A C 1
ATOM 681 O O . ASN A 1 88 ? -11.711 25.141 17.734 1 43.78 88 ASN A O 1
ATOM 685 N N . GLY A 1 89 ? -13.078 23.375 17.406 1 48.12 89 GLY A N 1
ATOM 686 C CA . GLY A 1 89 ? -13.391 23.594 16 1 48.12 89 GLY A CA 1
ATOM 687 C C . GLY A 1 89 ? -12.828 22.516 15.094 1 48.12 89 GLY A C 1
ATOM 688 O O . GLY A 1 89 ? -11.828 21.875 15.422 1 48.12 89 GLY A O 1
ATOM 689 N N . LEU A 1 90 ? -13.719 21.984 14.188 1 54.53 90 LEU A N 1
ATOM 690 C CA . LEU A 1 90 ? -13.555 20.969 13.156 1 54.53 90 LEU A CA 1
ATOM 691 C C . LEU A 1 90 ? -12.227 21.141 12.422 1 54.53 90 LEU A C 1
ATOM 693 O O . LEU A 1 90 ? -11.836 20.281 11.625 1 54.53 90 LEU A O 1
ATOM 697 N N . GLU A 1 91 ? -11.391 22.156 12.797 1 61.81 91 GLU A N 1
ATOM 698 C CA . GLU A 1 91 ? -10.391 22.594 11.828 1 61.81 91 GLU A CA 1
ATOM 699 C C . GLU A 1 91 ? -9.039 21.922 12.078 1 61.81 91 GLU A C 1
ATOM 701 O O . GLU A 1 91 ? -8.258 21.734 11.141 1 61.81 91 GLU A O 1
ATOM 706 N N . ALA A 1 92 ? -8.812 21.469 13.336 1 66.62 92 ALA A N 1
ATOM 707 C CA . ALA A 1 92 ? -7.48 20.938 13.602 1 66.62 92 ALA A CA 1
ATOM 708 C C . ALA A 1 92 ? -7.551 19.516 14.148 1 66.62 92 ALA A C 1
ATOM 710 O O . ALA A 1 92 ? -8.562 19.125 14.734 1 66.62 92 ALA A O 1
ATOM 711 N N . GLY A 1 93 ? -6.781 18.625 13.742 1 79.56 93 GLY A N 1
ATOM 712 C CA . GLY A 1 93 ? -6.727 17.266 14.258 1 79.56 93 GLY A CA 1
ATOM 713 C C . GLY A 1 93 ? -6.191 16.266 13.242 1 79.56 93 GLY A C 1
ATOM 714 O O . GLY A 1 93 ? -5.82 16.641 12.133 1 79.56 93 GLY A O 1
ATOM 715 N N . GLU A 1 94 ? -6.184 15.023 13.789 1 85.88 94 GLU A N 1
ATOM 716 C CA . GLU A 1 94 ? -5.664 13.938 12.969 1 85.88 94 GLU A CA 1
ATOM 717 C C . GLU A 1 94 ? -6.754 12.922 12.633 1 85.88 94 GLU A C 1
ATOM 719 O O . GLU A 1 94 ? -7.543 12.547 13.5 1 85.88 94 GLU A O 1
ATOM 724 N N . LEU A 1 95 ? -6.836 12.688 11.359 1 91.81 95 LEU A N 1
ATOM 725 C CA . LEU A 1 95 ? -7.758 11.664 10.875 1 91.81 95 LEU A CA 1
ATOM 726 C C . LEU A 1 95 ? -6.996 10.469 10.312 1 91.81 95 LEU A C 1
ATOM 728 O O . LEU A 1 95 ? -6.133 10.633 9.445 1 91.81 95 LEU A O 1
ATOM 732 N N . ARG A 1 96 ? -7.324 9.297 10.875 1 92.62 96 ARG A N 1
ATOM 733 C CA . ARG A 1 96 ? -6.727 8.07 10.375 1 92.62 96 ARG A CA 1
ATOM 734 C C . ARG A 1 96 ? -7.797 7.109 9.859 1 92.62 96 ARG A C 1
ATOM 736 O O . ARG A 1 96 ? -8.766 6.816 10.562 1 92.62 96 ARG A O 1
ATOM 743 N N . PHE A 1 97 ? -7.605 6.629 8.625 1 96.94 97 PHE A N 1
ATOM 744 C CA . PHE A 1 97 ? -8.539 5.645 8.086 1 96.94 97 PHE A CA 1
ATOM 745 C C . PHE A 1 97 ? -7.859 4.785 7.023 1 96.94 97 PHE A C 1
ATOM 747 O O . PHE A 1 97 ? -6.68 4.973 6.723 1 96.94 97 PHE A O 1
ATOM 754 N N . GLY A 1 98 ? -8.57 3.787 6.527 1 97.06 98 GLY A N 1
ATOM 755 C CA . GLY A 1 98 ? -8.039 2.896 5.504 1 97.06 98 GLY A CA 1
ATOM 756 C C . GLY A 1 98 ? -8.93 2.803 4.281 1 97.06 98 GLY A C 1
ATOM 757 O O . GLY A 1 98 ? -10.094 3.203 4.32 1 97.06 98 GLY A O 1
ATOM 758 N N . CYS A 1 99 ? -8.32 2.35 3.227 1 96.38 99 CYS A N 1
ATOM 759 C CA . CYS A 1 99 ? -9.125 2.059 2.043 1 96.38 99 CYS A CA 1
ATOM 760 C C . CYS A 1 99 ? -8.5 0.936 1.224 1 96.38 99 CYS A C 1
ATOM 762 O O . CYS A 1 99 ? -7.289 0.701 1.304 1 96.38 99 CYS A O 1
ATOM 764 N N . GLY A 1 100 ? -9.367 0.262 0.555 1 94.31 100 GLY A N 1
ATOM 765 C CA . GLY A 1 100 ? -8.898 -0.761 -0.365 1 94.31 100 GLY A CA 1
ATOM 766 C C . GLY A 1 100 ? -8.281 -0.188 -1.627 1 94.31 100 GLY A C 1
ATOM 767 O O . GLY A 1 100 ? -8.328 1.023 -1.852 1 94.31 100 GLY A O 1
ATOM 768 N N . PRO A 1 101 ? -7.73 -1.077 -2.438 1 91.69 101 PRO A N 1
ATOM 769 C CA . PRO A 1 101 ? -7.055 -0.622 -3.654 1 91.69 101 PRO A CA 1
ATOM 770 C C . PRO A 1 101 ? -8 0.075 -4.629 1 91.69 101 PRO A C 1
ATOM 772 O O . PRO A 1 101 ? -7.621 1.063 -5.262 1 91.69 101 PRO A O 1
ATOM 775 N N . ALA A 1 102 ? -9.195 -0.383 -4.801 1 90.44 102 ALA A N 1
ATOM 776 C CA . ALA A 1 102 ? -10.125 0.179 -5.781 1 90.44 102 ALA A CA 1
ATOM 777 C C . ALA A 1 102 ? -10.469 1.627 -5.445 1 90.44 102 ALA A C 1
ATOM 779 O O . ALA A 1 102 ? -10.25 2.529 -6.254 1 90.44 102 ALA A O 1
ATOM 780 N N . PRO A 1 103 ? -10.953 1.885 -4.25 1 93 103 PRO A N 1
ATOM 781 C CA . PRO A 1 103 ? -11.25 3.283 -3.932 1 93 103 PRO A CA 1
ATOM 782 C C . PRO A 1 103 ? -9.992 4.148 -3.863 1 93 103 PRO A C 1
ATOM 784 O O . PRO A 1 103 ? -10.055 5.359 -4.098 1 93 103 PRO A O 1
ATOM 787 N N . ALA A 1 104 ? -8.859 3.562 -3.566 1 93.56 104 ALA A N 1
ATOM 788 C CA . ALA A 1 104 ? -7.605 4.305 -3.479 1 93.56 104 ALA A CA 1
ATOM 789 C C . ALA A 1 104 ? -7.152 4.777 -4.855 1 93.56 104 ALA A C 1
ATOM 791 O O . ALA A 1 104 ? -6.305 5.668 -4.965 1 93.56 104 ALA A O 1
ATOM 792 N N . SER A 1 105 ? -7.688 4.219 -5.875 1 89.88 105 SER A N 1
ATOM 793 C CA . SER A 1 105 ? -7.227 4.484 -7.234 1 89.88 105 SER A CA 1
ATOM 794 C C . SER A 1 105 ? -7.926 5.703 -7.828 1 89.88 105 SER A C 1
ATOM 796 O O . SER A 1 105 ? -7.586 6.148 -8.922 1 89.88 105 SER A O 1
ATOM 798 N N . GLY A 1 106 ? -8.867 6.285 -7.113 1 89.56 106 GLY A N 1
ATOM 799 C CA . GLY A 1 106 ? -9.555 7.434 -7.684 1 89.56 106 GLY A CA 1
ATOM 800 C C . GLY A 1 106 ? -10.398 8.188 -6.672 1 89.56 106 GLY A C 1
ATOM 801 O O . GLY A 1 106 ? -10.062 9.305 -6.285 1 89.56 106 GLY A O 1
ATOM 802 N N . LEU A 1 107 ? -11.367 7.496 -6.152 1 93.06 107 LEU A N 1
ATOM 803 C CA . LEU A 1 107 ? -12.383 8.102 -5.297 1 93.06 107 LEU A CA 1
ATOM 804 C C . LEU A 1 107 ? -11.742 8.742 -4.066 1 93.06 107 LEU A C 1
ATOM 806 O O . LEU A 1 107 ? -12.008 9.906 -3.766 1 93.06 107 LEU A O 1
ATOM 810 N N . ILE A 1 108 ? -10.891 8.055 -3.389 1 96.31 108 ILE A N 1
ATOM 811 C CA . ILE A 1 108 ? -10.367 8.5 -2.104 1 96.31 108 ILE A CA 1
ATOM 812 C C . ILE A 1 108 ? -9.406 9.672 -2.318 1 96.31 108 ILE A C 1
ATOM 814 O O . ILE A 1 108 ? -9.508 10.695 -1.64 1 96.31 108 ILE A O 1
ATOM 818 N N . PRO A 1 109 ? -8.516 9.562 -3.271 1 94.75 109 PRO A N 1
ATOM 819 C CA . PRO A 1 109 ? -7.648 10.719 -3.512 1 94.75 109 PRO A CA 1
ATOM 820 C C . PRO A 1 109 ? -8.438 11.977 -3.863 1 94.75 109 PRO A C 1
ATOM 822 O O . PRO A 1 109 ? -8.094 13.07 -3.398 1 94.75 109 PRO A O 1
ATOM 825 N N . ARG A 1 110 ? -9.414 11.859 -4.637 1 94.06 110 ARG A N 1
ATOM 826 C CA . ARG A 1 110 ? -10.234 13.016 -5 1 94.06 110 ARG A CA 1
ATOM 827 C C . ARG A 1 110 ? -10.938 13.594 -3.775 1 94.06 110 ARG A C 1
ATOM 829 O O . ARG A 1 110 ? -10.969 14.812 -3.592 1 94.06 110 ARG A O 1
ATOM 836 N N . ALA A 1 111 ? -11.461 12.727 -2.994 1 96.75 111 ALA A N 1
ATOM 837 C CA . ALA A 1 111 ? -12.141 13.164 -1.777 1 96.75 111 ALA A CA 1
ATOM 838 C C . ALA A 1 111 ? -11.172 13.867 -0.833 1 96.75 111 ALA A C 1
ATOM 840 O O . ALA A 1 111 ? -11.508 14.906 -0.247 1 96.75 111 ALA A O 1
ATOM 841 N N . ILE A 1 112 ? -9.969 13.312 -0.673 1 97.31 112 ILE A N 1
ATOM 842 C CA . ILE A 1 112 ? -8.969 13.906 0.203 1 97.31 112 ILE A CA 1
ATOM 843 C C . ILE A 1 112 ? -8.562 15.281 -0.331 1 97.31 112 ILE A C 1
ATOM 845 O O . ILE A 1 112 ? -8.383 16.219 0.44 1 97.31 112 ILE A O 1
ATOM 849 N N . GLY A 1 113 ? -8.383 15.359 -1.642 1 95.56 113 GLY A N 1
ATOM 850 C CA . GLY A 1 113 ? -8.055 16.641 -2.236 1 95.56 113 GLY A CA 1
ATOM 851 C C . GLY A 1 113 ? -9.039 17.734 -1.878 1 95.56 113 GLY A C 1
ATOM 852 O O . GLY A 1 113 ? -8.641 18.844 -1.488 1 95.56 113 GLY A O 1
ATOM 853 N N . SER A 1 114 ? -10.266 17.406 -1.963 1 94.19 114 SER A N 1
ATOM 854 C CA . SER A 1 114 ? -11.32 18.344 -1.607 1 94.19 114 SER A CA 1
ATOM 855 C C . SER A 1 114 ? -11.328 18.625 -0.109 1 94.19 114 SER A C 1
ATOM 857 O O . SER A 1 114 ? -11.492 19.781 0.313 1 94.19 114 SER A O 1
ATOM 859 N N . PHE A 1 115 ? -11.172 17.656 0.636 1 95.81 115 PHE A N 1
ATOM 860 C CA . PHE A 1 115 ? -11.25 17.719 2.09 1 95.81 115 PHE A CA 1
ATOM 861 C C . PHE A 1 115 ? -10.164 18.641 2.645 1 95.81 115 PHE A C 1
ATOM 863 O O . PHE A 1 115 ? -10.438 19.469 3.518 1 95.81 115 PHE A O 1
ATOM 870 N N . ILE A 1 116 ? -8.938 18.531 2.137 1 93.5 116 ILE A N 1
ATOM 871 C CA . ILE A 1 116 ? -7.836 19.312 2.699 1 93.5 116 ILE A CA 1
ATOM 872 C C . ILE A 1 116 ? -7.957 20.766 2.264 1 93.5 116 ILE A C 1
ATOM 874 O O . ILE A 1 116 ? -7.332 21.656 2.852 1 93.5 116 ILE A O 1
ATOM 878 N N . GLY A 1 117 ? -8.664 21.031 1.194 1 90.44 117 GLY A N 1
ATOM 879 C CA . GLY A 1 117 ? -9.008 22.406 0.835 1 90.44 117 GLY A CA 1
ATOM 880 C C . GLY A 1 117 ? -9.969 23.047 1.81 1 90.44 117 GLY A C 1
ATOM 881 O O . GLY A 1 117 ? -9.836 24.234 2.115 1 90.44 117 GLY A O 1
ATOM 882 N N . ARG A 1 118 ? -10.867 22.266 2.311 1 89.88 118 ARG A N 1
ATOM 883 C CA . ARG A 1 118 ? -11.898 22.75 3.229 1 89.88 118 ARG A CA 1
ATOM 884 C C . ARG A 1 118 ? -11.375 22.781 4.66 1 89.88 118 ARG A C 1
ATOM 886 O O . ARG A 1 118 ? -11.773 23.656 5.445 1 89.88 118 ARG A O 1
ATOM 893 N N . TYR A 1 119 ? -10.539 21.875 4.965 1 89.31 119 TYR A N 1
ATOM 894 C CA . TYR A 1 119 ? -9.977 21.781 6.305 1 89.31 119 TYR A CA 1
ATOM 895 C C . TYR A 1 119 ? -8.453 21.844 6.258 1 89.31 119 TYR A C 1
ATOM 897 O O . TYR A 1 119 ? -7.773 20.844 6.516 1 89.31 119 TYR A O 1
ATOM 905 N N . PRO A 1 120 ? -7.906 22.969 6.113 1 85.19 120 PRO A N 1
ATOM 906 C CA . PRO A 1 120 ? -6.469 23.109 5.855 1 85.19 120 PRO A CA 1
ATOM 907 C C . PRO A 1 120 ? -5.609 22.719 7.055 1 85.19 120 PRO A C 1
ATOM 909 O O . PRO A 1 120 ? -4.418 22.453 6.902 1 85.19 120 PRO A O 1
ATOM 912 N N . LYS A 1 121 ? -6.184 22.625 8.234 1 83.12 121 LYS A N 1
ATOM 913 C CA . LYS A 1 121 ? -5.395 22.312 9.422 1 83.12 121 LYS A CA 1
ATOM 914 C C . LYS A 1 121 ? -5.527 20.828 9.781 1 83.12 121 LYS A C 1
ATOM 916 O O . LYS A 1 121 ? -4.887 20.359 10.727 1 83.12 121 LYS A O 1
ATOM 921 N N . ALA A 1 122 ? -6.328 20.156 9.062 1 87.12 122 ALA A N 1
ATOM 922 C CA . ALA A 1 122 ? -6.508 18.734 9.312 1 87.12 122 ALA A CA 1
ATOM 923 C C . ALA A 1 122 ? -5.34 17.922 8.758 1 87.12 122 ALA A C 1
ATOM 925 O O . ALA A 1 122 ? -4.785 18.266 7.707 1 87.12 122 ALA A O 1
ATOM 926 N N . ARG A 1 123 ? -4.977 16.938 9.516 1 90.56 123 ARG A N 1
ATOM 927 C CA . ARG A 1 123 ? -3.982 15.961 9.062 1 90.56 123 ARG A CA 1
ATOM 928 C C . ARG A 1 123 ? -4.637 14.625 8.734 1 90.56 123 ARG A C 1
ATOM 930 O O . ARG A 1 123 ? -5.332 14.047 9.578 1 90.56 123 ARG A O 1
ATOM 937 N N . VAL A 1 124 ? -4.398 14.211 7.48 1 94.44 124 VAL A N 1
ATOM 938 C CA . VAL A 1 124 ? -5.023 12.977 7.02 1 94.44 124 VAL A CA 1
ATOM 939 C C . VAL A 1 124 ? -3.953 11.906 6.816 1 94.44 124 VAL A C 1
ATOM 941 O O . VAL A 1 124 ? -3.012 12.094 6.047 1 94.44 124 VAL A O 1
ATOM 944 N N . GLN A 1 125 ? -4.062 10.867 7.555 1 94 125 GLN A N 1
ATOM 945 C CA . GLN A 1 125 ? -3.26 9.664 7.336 1 94 125 GLN A CA 1
ATOM 946 C C . GLN A 1 125 ? -4.133 8.492 6.895 1 94 125 GLN A C 1
ATOM 948 O O . GLN A 1 125 ? -5.074 8.117 7.598 1 94 125 GLN A O 1
ATOM 953 N N . PHE A 1 126 ? -3.809 7.926 5.734 1 95.69 126 PHE A N 1
ATOM 954 C CA . PHE A 1 126 ? -4.617 6.789 5.309 1 95.69 126 PHE A CA 1
ATOM 955 C C . PHE A 1 126 ? -3.734 5.664 4.789 1 95.69 126 PHE A C 1
ATOM 957 O O . PHE A 1 126 ? -2.611 5.902 4.34 1 95.69 126 PHE A O 1
ATOM 964 N N . GLN A 1 127 ? -4.262 4.48 4.891 1 94.81 127 GLN A N 1
ATOM 965 C CA . GLN A 1 127 ? -3.541 3.277 4.488 1 94.81 127 GLN A CA 1
ATOM 966 C C . GLN A 1 127 ? -4.316 2.502 3.43 1 94.81 127 GLN A C 1
ATOM 968 O O . GLN A 1 127 ? -5.539 2.377 3.514 1 94.81 127 GLN A O 1
ATOM 973 N N . VAL A 1 128 ? -3.551 2.025 2.447 1 94.88 128 VAL A N 1
ATOM 974 C CA . VAL A 1 128 ? -4.145 1.181 1.416 1 94.88 128 VAL A CA 1
ATOM 975 C C . VAL A 1 128 ? -3.809 -0.283 1.689 1 94.88 128 VAL A C 1
ATOM 977 O O . VAL A 1 128 ? -2.637 -0.662 1.718 1 94.88 128 VAL A O 1
ATOM 980 N N . ASP A 1 129 ? -4.855 -1.047 1.879 1 93.25 129 ASP A N 1
ATOM 981 C CA . ASP A 1 129 ? -4.684 -2.463 2.189 1 93.25 129 ASP A CA 1
ATOM 982 C C . ASP A 1 129 ? -5.969 -3.244 1.915 1 93.25 129 ASP A C 1
ATOM 984 O O . ASP A 1 129 ? -6.965 -2.676 1.466 1 93.25 129 ASP A O 1
ATOM 988 N N . ASP A 1 130 ? -5.875 -4.531 2.119 1 89.44 130 ASP A N 1
ATOM 989 C CA . ASP A 1 130 ? -7.059 -5.363 1.926 1 89.44 130 ASP A CA 1
ATOM 990 C C . ASP A 1 130 ? -8.031 -5.215 3.092 1 89.44 130 ASP A C 1
ATOM 992 O O . ASP A 1 130 ? -7.648 -4.762 4.172 1 89.44 130 ASP A O 1
ATOM 996 N N . TRP A 1 131 ? -9.273 -5.629 2.859 1 89 131 TRP A N 1
ATOM 997 C CA . TRP A 1 131 ? -10.367 -5.395 3.803 1 89 131 TRP A CA 1
ATOM 998 C C . TRP A 1 131 ? -10.117 -6.125 5.117 1 89 131 TRP A C 1
ATOM 1000 O O . TRP A 1 131 ? -10.508 -5.652 6.184 1 89 131 TRP A O 1
ATOM 1010 N N . GLN A 1 132 ? -9.438 -7.234 5.066 1 85.31 132 GLN A N 1
ATOM 1011 C CA . GLN A 1 132 ? -9.172 -7.988 6.281 1 85.31 132 GLN A CA 1
ATOM 1012 C C . GLN A 1 132 ? -8.188 -7.246 7.184 1 85.31 132 GLN A C 1
ATOM 1014 O O . GLN A 1 132 ? -8.422 -7.117 8.391 1 85.31 132 GLN A O 1
ATOM 1019 N N . SER A 1 133 ? -7.137 -6.828 6.578 1 87.25 133 SER A N 1
ATOM 1020 C CA . SER A 1 133 ? -6.141 -6.055 7.312 1 87.25 133 SER A CA 1
ATOM 1021 C C . SER A 1 133 ? -6.734 -4.762 7.859 1 87.25 133 SER A C 1
ATOM 1023 O O . SER A 1 133 ? -6.457 -4.379 9 1 87.25 133 SER A O 1
ATOM 1025 N N . LEU A 1 134 ? -7.531 -4.148 7.094 1 92.81 134 LEU A N 1
ATOM 1026 C CA . LEU A 1 134 ? -8.156 -2.896 7.5 1 92.81 134 LEU A CA 1
ATOM 1027 C C . LEU A 1 134 ? -9.133 -3.121 8.656 1 92.81 134 LEU A C 1
ATOM 1029 O O . LEU A 1 134 ? -9.219 -2.295 9.562 1 92.81 134 LEU A O 1
ATOM 1033 N N . SER A 1 135 ? -9.797 -4.199 8.609 1 90 135 SER A N 1
ATOM 1034 C CA . SER A 1 135 ? -10.734 -4.523 9.68 1 90 135 SER A CA 1
ATOM 1035 C C . SER A 1 135 ? -10.016 -4.703 11.016 1 90 135 SER A C 1
ATOM 1037 O O . SER A 1 135 ? -10.523 -4.273 12.055 1 90 135 SER A O 1
ATOM 1039 N N . LYS A 1 136 ? -8.883 -5.344 11.008 1 83.5 136 LYS A N 1
ATOM 1040 C CA . LYS A 1 136 ? -8.086 -5.516 12.211 1 83.5 136 LYS A CA 1
ATOM 1041 C C . LYS A 1 136 ? -7.699 -4.168 12.82 1 83.5 136 LYS A C 1
ATOM 1043 O O . LYS A 1 136 ? -7.75 -3.994 14.039 1 83.5 136 LYS A O 1
ATOM 1048 N N . ARG A 1 137 ? -7.387 -3.275 11.977 1 87.75 137 ARG A N 1
ATOM 1049 C CA . ARG A 1 137 ? -6.992 -1.948 12.438 1 87.75 137 ARG A CA 1
ATOM 1050 C C . ARG A 1 137 ? -8.195 -1.162 12.938 1 87.75 137 ARG A C 1
ATOM 1052 O O . ARG A 1 137 ? -8.07 -0.329 13.844 1 87.75 137 ARG A O 1
ATOM 1059 N N . LEU A 1 138 ? -9.344 -1.385 12.375 1 89.5 138 LEU A N 1
ATOM 1060 C CA . LEU A 1 138 ? -10.586 -0.797 12.867 1 89.5 138 LEU A CA 1
ATOM 1061 C C . LEU A 1 138 ? -10.898 -1.303 14.273 1 89.5 138 LEU A C 1
ATOM 1063 O O . LEU A 1 138 ? -11.219 -0.512 15.164 1 89.5 138 LEU A O 1
ATOM 1067 N N . LEU A 1 139 ? -10.68 -2.572 14.438 1 80.5 139 LEU A N 1
ATOM 1068 C CA . LEU A 1 139 ? -11 -3.205 15.711 1 80.5 139 LEU A CA 1
ATOM 1069 C C . LEU A 1 139 ? -10.023 -2.768 16.797 1 80.5 139 LEU A C 1
ATOM 1071 O O . LEU A 1 139 ? -10.398 -2.648 17.969 1 80.5 139 LEU A O 1
ATOM 1075 N N . SER A 1 140 ? -8.82 -2.527 16.375 1 76.19 140 SER A N 1
ATOM 1076 C CA . SER A 1 140 ? -7.809 -2.049 17.312 1 76.19 140 SER A CA 1
ATOM 1077 C C . SER A 1 140 ? -7.93 -0.545 17.531 1 76.19 140 SER A C 1
ATOM 1079 O O . SER A 1 140 ? -7.086 0.058 18.203 1 76.19 140 SER A O 1
ATOM 1081 N N . GLU A 1 141 ? -8.859 0.119 16.875 1 79.31 141 GLU A N 1
ATOM 1082 C CA . GLU A 1 141 ? -9.203 1.528 17.031 1 79.31 141 GLU A CA 1
ATOM 1083 C C . GLU A 1 141 ? -8.109 2.43 16.484 1 79.31 141 GLU A C 1
ATOM 1085 O O . GLU A 1 141 ? -7.965 3.58 16.906 1 79.31 141 GLU A O 1
ATOM 1090 N N . GLU A 1 142 ? -7.352 1.809 15.633 1 82 142 GLU A N 1
ATOM 1091 C CA . GLU A 1 142 ? -6.383 2.627 14.906 1 82 142 GLU A CA 1
ATOM 1092 C C . GLU A 1 142 ? -7.07 3.498 13.859 1 82 142 GLU A C 1
ATOM 1094 O O . GLU A 1 142 ? -6.59 4.586 13.539 1 82 142 GLU A O 1
ATOM 1099 N N . PHE A 1 143 ? -8.125 2.91 13.328 1 90.75 143 PHE A N 1
ATOM 1100 C CA . PHE A 1 143 ? -8.961 3.596 12.352 1 90.75 143 PHE A CA 1
ATOM 1101 C C . PHE A 1 143 ? -10.367 3.797 12.891 1 90.75 143 PHE A C 1
ATOM 1103 O O . PHE A 1 143 ? -10.867 2.977 13.664 1 90.75 143 PHE A O 1
ATOM 1110 N N . GLU A 1 144 ? -10.977 4.902 12.469 1 88.5 144 GLU A N 1
ATOM 1111 C CA . GLU A 1 144 ? -12.375 5.098 12.812 1 88.5 144 GLU A CA 1
ATOM 1112 C C . GLU A 1 144 ? -13.297 4.477 11.766 1 88.5 144 GLU A C 1
ATOM 1114 O O . GLU A 1 144 ? -14.453 4.16 12.055 1 88.5 144 GLU A O 1
ATOM 1119 N N . PHE A 1 145 ? -12.781 4.359 10.594 1 96.75 145 PHE A N 1
ATOM 1120 C CA . PHE A 1 145 ? -13.516 3.729 9.5 1 96.75 145 PHE A CA 1
ATOM 1121 C C . PHE A 1 145 ? -12.57 3.32 8.375 1 96.75 145 PHE A C 1
ATOM 1123 O O . PHE A 1 145 ? -11.383 3.656 8.406 1 96.75 145 PHE A O 1
ATOM 1130 N N . PHE A 1 146 ? -13.047 2.57 7.492 1 97.88 146 PHE A N 1
ATOM 1131 C CA . PHE A 1 146 ? -12.32 2.305 6.254 1 97.88 146 PHE A CA 1
ATOM 1132 C C . PHE A 1 146 ? -13.289 2.17 5.086 1 97.88 146 PHE A C 1
ATOM 1134 O O . PHE A 1 146 ? -14.5 2.072 5.281 1 97.88 146 PHE A O 1
ATOM 1141 N N . VAL A 1 147 ? -12.734 2.324 3.824 1 97.5 147 VAL A N 1
ATOM 1142 C CA . VAL A 1 147 ? -13.508 2.176 2.596 1 97.5 147 VAL A CA 1
ATOM 1143 C C . VAL A 1 147 ? -12.992 0.979 1.801 1 97.5 147 VAL A C 1
ATOM 1145 O O . VAL A 1 147 ? -11.898 1.035 1.221 1 97.5 147 VAL A O 1
ATOM 1148 N N . ALA A 1 148 ? -13.734 -0.039 1.785 1 94.81 148 ALA A N 1
ATOM 1149 C CA . ALA A 1 148 ? -13.336 -1.268 1.105 1 94.81 148 ALA A CA 1
ATOM 1150 C C . ALA A 1 148 ? -14.539 -2.143 0.79 1 94.81 148 ALA A C 1
ATOM 1152 O O . ALA A 1 148 ? -15.68 -1.662 0.78 1 94.81 148 ALA A O 1
ATOM 1153 N N . ASP A 1 149 ? -14.227 -3.357 0.317 1 91.06 149 ASP A N 1
ATOM 1154 C CA . ASP A 1 149 ? -15.297 -4.312 0.033 1 91.06 149 ASP A CA 1
ATOM 1155 C C . ASP A 1 149 ? -16.156 -4.559 1.271 1 91.06 149 ASP A C 1
ATOM 1157 O O . ASP A 1 149 ? -15.625 -4.789 2.361 1 91.06 149 ASP A O 1
ATOM 1161 N N . THR A 1 150 ? -17.438 -4.555 1.161 1 92.06 150 THR A N 1
ATOM 1162 C CA . THR A 1 150 ? -18.312 -4.547 2.324 1 92.06 150 THR A CA 1
ATOM 1163 C C . THR A 1 150 ? -18.938 -5.922 2.535 1 92.06 150 THR A C 1
ATOM 1165 O O . THR A 1 150 ? -19.609 -6.16 3.545 1 92.06 150 THR A O 1
ATOM 1168 N N . ARG A 1 151 ? -18.828 -6.84 1.684 1 86.81 151 ARG A N 1
ATOM 1169 C CA . ARG A 1 151 ? -19.562 -8.102 1.683 1 86.81 151 ARG A CA 1
ATOM 1170 C C . ARG A 1 151 ? -19.375 -8.844 3.004 1 86.81 151 ARG A C 1
ATOM 1172 O O . ARG A 1 151 ? -20.344 -9.359 3.572 1 86.81 151 ARG A O 1
ATOM 1179 N N . HIS A 1 152 ? -18.188 -8.828 3.482 1 85.81 152 HIS A N 1
ATOM 1180 C CA . HIS A 1 152 ? -17.875 -9.539 4.711 1 85.81 152 HIS A CA 1
ATOM 1181 C C . HIS A 1 152 ? -18.516 -8.875 5.922 1 85.81 152 HIS A C 1
ATOM 1183 O O . HIS A 1 152 ? -18.609 -9.477 6.992 1 85.81 152 HIS A O 1
ATOM 1189 N N . PHE A 1 153 ? -18.938 -7.695 5.793 1 90.81 153 PHE A N 1
ATOM 1190 C CA . PHE A 1 153 ? -19.328 -6.906 6.957 1 90.81 153 PHE A CA 1
ATOM 1191 C C . PHE A 1 153 ? -20.828 -6.621 6.938 1 90.81 153 PHE A C 1
ATOM 1193 O O . PHE A 1 153 ? -21.391 -6.207 7.949 1 90.81 153 PHE A O 1
ATOM 1200 N N . GLU A 1 154 ? -21.422 -6.852 5.91 1 89.12 154 GLU A N 1
ATOM 1201 C CA . GLU A 1 154 ? -22.797 -6.426 5.719 1 89.12 154 GLU A CA 1
ATOM 1202 C C . GLU A 1 154 ? -23.75 -7.164 6.668 1 89.12 154 GLU A C 1
ATOM 1204 O O . GLU A 1 154 ? -24.719 -6.59 7.148 1 89.12 154 GLU A O 1
ATOM 1209 N N . ALA A 1 155 ? -23.391 -8.352 7 1 89.88 155 ALA A N 1
ATOM 1210 C CA . ALA A 1 155 ? -24.297 -9.148 7.836 1 89.88 155 ALA A CA 1
ATOM 1211 C C . ALA A 1 155 ? -23.828 -9.133 9.297 1 89.88 155 ALA A C 1
ATOM 1213 O O . ALA A 1 155 ? -24.484 -9.719 10.164 1 89.88 155 ALA A O 1
ATOM 1214 N N . ASP A 1 156 ? -22.812 -8.516 9.578 1 90.75 156 ASP A N 1
ATOM 1215 C CA . ASP A 1 156 ? -22.25 -8.484 10.922 1 90.75 156 ASP A CA 1
ATOM 1216 C C . ASP A 1 156 ? -22.734 -7.254 11.688 1 90.75 156 ASP A C 1
ATOM 1218 O O . ASP A 1 156 ? -22.422 -6.121 11.32 1 90.75 156 ASP A O 1
ATOM 1222 N N . PRO A 1 157 ? -23.484 -7.418 12.766 1 89.5 157 PRO A N 1
ATOM 1223 C CA . PRO A 1 157 ? -24.078 -6.297 13.484 1 89.5 157 PRO A CA 1
ATOM 1224 C C . PRO A 1 157 ? -23.047 -5.43 14.203 1 89.5 157 PRO A C 1
ATOM 1226 O O . PRO A 1 157 ? -23.359 -4.332 14.656 1 89.5 157 PRO A O 1
ATOM 1229 N N . ASP A 1 158 ? -21.875 -5.91 14.273 1 89.88 158 ASP A N 1
ATOM 1230 C CA . ASP A 1 158 ? -20.828 -5.152 14.938 1 89.88 158 ASP A CA 1
ATOM 1231 C C . ASP A 1 158 ? -20.297 -4.035 14.047 1 89.88 158 ASP A C 1
ATOM 1233 O O . ASP A 1 158 ? -19.578 -3.15 14.508 1 89.88 158 ASP A O 1
ATOM 1237 N N . TYR A 1 159 ? -20.781 -4.125 12.859 1 94.31 159 TYR A N 1
ATOM 1238 C CA . TYR A 1 159 ? -20.297 -3.143 11.891 1 94.31 159 TYR A CA 1
ATOM 1239 C C . TYR A 1 159 ? -21.453 -2.338 11.312 1 94.31 159 TYR A C 1
ATOM 1241 O O . TYR A 1 159 ? -22.578 -2.838 11.203 1 94.31 159 TYR A O 1
ATOM 1249 N N . LEU A 1 160 ? -21.188 -1.095 11.008 1 94.38 160 LEU A N 1
ATOM 1250 C CA . LEU A 1 160 ? -22.047 -0.262 10.164 1 94.38 160 LEU A CA 1
ATOM 1251 C C . LEU A 1 160 ? -21.453 -0.119 8.766 1 94.38 160 LEU A C 1
ATOM 1253 O O . LEU A 1 160 ? -20.281 0.221 8.609 1 94.38 160 LEU A O 1
ATOM 1257 N N . THR A 1 161 ? -22.219 -0.458 7.812 1 96 161 THR A N 1
ATOM 1258 C CA . THR A 1 161 ? -21.766 -0.392 6.43 1 96 161 THR A CA 1
ATOM 1259 C C . THR A 1 161 ? -22.609 0.581 5.621 1 96 161 THR A C 1
ATOM 1261 O O . THR A 1 161 ? -23.844 0.615 5.773 1 96 161 THR A O 1
ATOM 1264 N N . GLN A 1 162 ? -22.016 1.451 4.863 1 95.75 162 GLN A N 1
ATOM 1265 C CA . GLN A 1 162 ? -22.656 2.332 3.891 1 95.75 162 GLN A CA 1
ATOM 1266 C C . GLN A 1 162 ? -22.125 2.082 2.484 1 95.75 162 GLN A C 1
ATOM 1268 O O . GLN A 1 162 ? -21 2.494 2.158 1 95.75 162 GLN A O 1
ATOM 1273 N N . ARG A 1 163 ? -22.938 1.555 1.669 1 94.62 163 ARG A N 1
ATOM 1274 C CA . ARG A 1 163 ? -22.516 1.176 0.329 1 94.62 163 ARG A CA 1
ATOM 1275 C C . ARG A 1 163 ? -22.297 2.406 -0.547 1 94.62 163 ARG A C 1
ATOM 1277 O O . ARG A 1 163 ? -23.047 3.383 -0.447 1 94.62 163 ARG A O 1
ATOM 1284 N N . LEU A 1 164 ? -21.281 2.369 -1.39 1 95.06 164 LEU A N 1
ATOM 1285 C CA . LEU A 1 164 ? -21.031 3.359 -2.432 1 95.06 164 LEU A CA 1
ATOM 1286 C C . LEU A 1 164 ? -21.375 2.801 -3.807 1 95.06 164 LEU A C 1
ATOM 1288 O O . LEU A 1 164 ? -21.766 1.635 -3.93 1 95.06 164 LEU A O 1
ATOM 1292 N N . ARG A 1 165 ? -21.266 3.604 -4.809 1 91.88 165 ARG A N 1
ATOM 1293 C CA . ARG A 1 165 ? -21.672 3.195 -6.148 1 91.88 165 ARG A CA 1
ATOM 1294 C C . ARG A 1 165 ? -20.75 2.102 -6.688 1 91.88 165 ARG A C 1
ATOM 1296 O O . ARG A 1 165 ? -19.531 2.203 -6.586 1 91.88 165 ARG A O 1
ATOM 1303 N N . PRO A 1 166 ? -21.375 1.065 -7.168 1 90.06 166 PRO A N 1
ATOM 1304 C CA . PRO A 1 166 ? -20.562 0.039 -7.812 1 90.06 166 PRO A CA 1
ATOM 1305 C C . PRO A 1 166 ? -19.875 0.541 -9.086 1 90.06 166 PRO A C 1
ATOM 1307 O O . PRO A 1 166 ? -20.469 1.312 -9.844 1 90.06 166 PRO A O 1
ATOM 1310 N N . ARG A 1 167 ? -18.688 0.132 -9.25 1 87.69 167 ARG A N 1
ATOM 1311 C CA . ARG A 1 167 ? -17.922 0.496 -10.43 1 87.69 167 ARG A CA 1
ATOM 1312 C C . ARG A 1 167 ? -17.422 -0.746 -11.172 1 87.69 167 ARG A C 1
ATOM 1314 O O . ARG A 1 167 ? -17.031 -1.729 -10.547 1 87.69 167 ARG A O 1
ATOM 1321 N N . LYS A 1 168 ? -17.453 -0.627 -12.414 1 88.75 168 LYS A N 1
ATOM 1322 C CA . LYS A 1 168 ? -17.062 -1.769 -13.234 1 88.75 168 LYS A CA 1
ATOM 1323 C C . LYS A 1 168 ? -15.539 -1.862 -13.344 1 88.75 168 LYS A C 1
ATOM 1325 O O . LYS A 1 168 ? -14.852 -0.842 -13.43 1 88.75 168 LYS A O 1
ATOM 1330 N N . TRP A 1 169 ? -15.047 -3.072 -13.289 1 88.75 169 TRP A N 1
ATOM 1331 C CA . TRP A 1 169 ? -13.641 -3.32 -13.555 1 88.75 169 TRP A CA 1
ATOM 1332 C C . TRP A 1 169 ? -13.461 -4.207 -14.781 1 88.75 169 TRP A C 1
ATOM 1334 O O . TRP A 1 169 ? -14.414 -4.848 -15.234 1 88.75 169 TRP A O 1
ATOM 1344 N N . HIS A 1 170 ? -12.242 -4.184 -15.406 1 89.31 170 HIS A N 1
ATOM 1345 C CA . HIS A 1 170 ? -11.906 -4.91 -16.625 1 89.31 170 HIS A CA 1
ATOM 1346 C C . HIS A 1 170 ? -10.555 -5.609 -16.5 1 89.31 170 HIS A C 1
ATOM 1348 O O . HIS A 1 170 ? -9.672 -5.137 -15.773 1 89.31 170 HIS A O 1
ATOM 1354 N N . PHE A 1 171 ? -10.539 -6.723 -17.266 1 92.88 171 PHE A N 1
ATOM 1355 C CA . PHE A 1 171 ? -9.203 -7.238 -17.531 1 92.88 171 PHE A CA 1
ATOM 1356 C C . PHE A 1 171 ? -8.445 -6.324 -18.484 1 92.88 171 PHE A C 1
ATOM 1358 O O . PHE A 1 171 ? -9.031 -5.781 -19.422 1 92.88 171 PHE A O 1
ATOM 1365 N N . CYS A 1 172 ? -7.133 -6.168 -18.219 1 93.25 172 CYS A N 1
ATOM 1366 C CA . CYS A 1 172 ? -6.363 -5.27 -19.062 1 93.25 172 CYS A CA 1
ATOM 1367 C C . CYS A 1 172 ? -4.973 -5.832 -19.344 1 93.25 172 CYS A C 1
ATOM 1369 O O . CYS A 1 172 ? -4.477 -6.664 -18.578 1 93.25 172 CYS A O 1
ATOM 1371 N N . CYS A 1 173 ? -4.441 -5.387 -20.391 1 95.25 173 CYS A N 1
ATOM 1372 C CA . CYS A 1 173 ? -3.076 -5.723 -20.781 1 95.25 173 CYS A CA 1
ATOM 1373 C C . CYS A 1 173 ? -2.396 -4.543 -21.453 1 95.25 173 CYS A C 1
ATOM 1375 O O . CYS A 1 173 ? -3.033 -3.52 -21.719 1 95.25 173 CYS A O 1
ATOM 1377 N N . ARG A 1 174 ? -1.063 -4.641 -21.578 1 93.81 174 ARG A N 1
ATOM 1378 C CA . ARG A 1 174 ? -0.342 -3.582 -22.281 1 93.81 174 ARG A CA 1
ATOM 1379 C C . ARG A 1 174 ? -0.761 -3.506 -23.75 1 93.81 174 ARG A C 1
ATOM 1381 O O . ARG A 1 174 ? -1.213 -4.5 -24.312 1 93.81 174 ARG A O 1
ATOM 1388 N N . ALA A 1 175 ? -0.581 -2.4 -24.469 1 92.5 175 ALA A N 1
ATOM 1389 C CA . ALA A 1 175 ? -0.982 -2.18 -25.859 1 92.5 175 ALA A CA 1
ATOM 1390 C C . ALA A 1 175 ? -0.258 -3.139 -26.797 1 92.5 175 ALA A C 1
ATOM 1392 O O . ALA A 1 175 ? -0.818 -3.564 -27.812 1 92.5 175 ALA A O 1
ATOM 1393 N N . GLY A 1 176 ? 0.938 -3.555 -26.547 1 93.56 176 GLY A N 1
ATOM 1394 C CA . GLY A 1 176 ? 1.701 -4.453 -27.406 1 93.56 176 GLY A CA 1
ATOM 1395 C C . GLY A 1 176 ? 1.466 -5.918 -27.094 1 93.56 176 GLY A C 1
ATOM 1396 O O . GLY A 1 176 ? 2.129 -6.793 -27.641 1 93.56 176 GLY A O 1
ATOM 1397 N N . HIS A 1 177 ? 0.503 -6.172 -26.266 1 96.06 177 HIS A N 1
ATOM 1398 C CA . HIS A 1 177 ? 0.198 -7.539 -25.859 1 96.06 177 HIS A CA 1
ATOM 1399 C C . HIS A 1 177 ? -0.412 -8.328 -27.016 1 96.06 177 HIS A C 1
ATOM 1401 O O . HIS A 1 177 ? -1.221 -7.797 -27.781 1 96.06 177 HIS A O 1
ATOM 1407 N N . PRO A 1 178 ? -0.147 -9.617 -27.094 1 95.88 178 PRO A N 1
ATOM 1408 C CA . PRO A 1 178 ? -0.705 -10.438 -28.172 1 95.88 178 PRO A CA 1
ATOM 1409 C C . PRO A 1 178 ? -2.232 -10.438 -28.188 1 95.88 178 PRO A C 1
ATOM 1411 O O . PRO A 1 178 ? -2.844 -10.539 -29.25 1 95.88 178 PRO A O 1
ATOM 1414 N N . LEU A 1 179 ? -2.814 -10.25 -27.094 1 96.44 179 LEU A N 1
ATOM 1415 C CA . LEU A 1 179 ? -4.27 -10.305 -27 1 96.44 179 LEU A CA 1
ATOM 1416 C C . LEU A 1 179 ? -4.887 -8.938 -27.25 1 96.44 179 LEU A C 1
ATOM 1418 O O . LEU A 1 179 ? -6.102 -8.82 -27.422 1 96.44 179 LEU A O 1
ATOM 1422 N N . ALA A 1 180 ? -4.102 -7.922 -27.281 1 94.25 180 ALA A N 1
ATOM 1423 C CA . ALA A 1 180 ? -4.598 -6.547 -27.344 1 94.25 180 ALA A CA 1
ATOM 1424 C C . ALA A 1 180 ? -5.297 -6.281 -28.672 1 94.25 180 ALA A C 1
ATOM 1426 O O . ALA A 1 180 ? -6.168 -5.41 -28.766 1 94.25 180 ALA A O 1
ATOM 1427 N N . GLN A 1 181 ? -4.988 -7.027 -29.656 1 91.44 181 GLN A N 1
ATOM 1428 C CA . GLN A 1 181 ? -5.516 -6.762 -31 1 91.44 181 GLN A CA 1
ATOM 1429 C C . GLN A 1 181 ? -6.777 -7.574 -31.25 1 91.44 181 GLN A C 1
ATOM 1431 O O . GLN A 1 181 ? -7.391 -7.449 -32.312 1 91.44 181 GLN A O 1
ATOM 1436 N N . ARG A 1 182 ? -7.211 -8.273 -30.297 1 92.56 182 ARG A N 1
ATOM 1437 C CA . ARG A 1 182 ? -8.406 -9.094 -30.438 1 92.56 182 ARG A CA 1
ATOM 1438 C C . ARG A 1 182 ? -9.648 -8.328 -30 1 92.56 182 ARG A C 1
ATOM 1440 O O . ARG A 1 182 ? -9.602 -7.566 -29.031 1 92.56 182 ARG A O 1
ATOM 1447 N N . ASP A 1 183 ? -10.75 -8.57 -30.672 1 90.94 183 ASP A N 1
ATOM 1448 C CA . ASP A 1 183 ? -12.008 -7.961 -30.266 1 90.94 183 ASP A CA 1
ATOM 1449 C C . ASP A 1 183 ? -12.5 -8.555 -28.938 1 90.94 183 ASP A C 1
ATOM 1451 O O . ASP A 1 183 ? -13.078 -7.848 -28.109 1 90.94 183 ASP A O 1
ATOM 1455 N N . SER A 1 184 ? -12.328 -9.844 -28.875 1 94 184 SER A N 1
ATOM 1456 C CA . SER A 1 184 ? -12.656 -10.586 -27.656 1 94 184 SER A CA 1
ATOM 1457 C C . SER A 1 184 ? -11.727 -11.781 -27.484 1 94 184 SER A C 1
ATOM 1459 O O . SER A 1 184 ? -11.102 -12.25 -28.438 1 94 184 SER A O 1
ATOM 1461 N N . VAL A 1 185 ? -11.578 -12.18 -26.219 1 95.75 185 VAL A N 1
ATOM 1462 C CA . VAL A 1 185 ? -10.664 -13.281 -25.922 1 95.75 185 VAL A CA 1
ATOM 1463 C C . VAL A 1 185 ? -11.406 -14.375 -25.141 1 95.75 185 VAL A C 1
ATOM 1465 O O . VAL A 1 185 ? -12.305 -14.078 -24.359 1 95.75 185 VAL A O 1
ATOM 1468 N N . SER A 1 186 ? -11.008 -15.586 -25.391 1 95.44 186 SER A N 1
ATOM 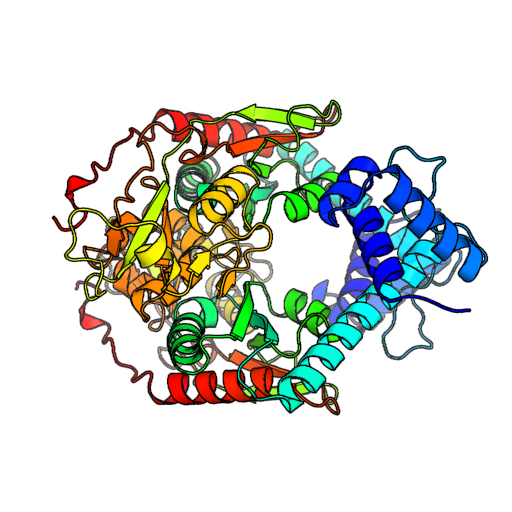1469 C CA . SER A 1 186 ? -11.586 -16.688 -24.641 1 95.44 186 SER A CA 1
ATOM 1470 C C . SER A 1 186 ? -10.977 -16.781 -23.234 1 95.44 186 SER A C 1
ATOM 1472 O O . SER A 1 186 ? -9.898 -16.25 -23 1 95.44 186 SER A O 1
ATOM 1474 N N . ALA A 1 187 ? -11.695 -17.5 -22.406 1 93.12 187 ALA A N 1
ATOM 1475 C CA . ALA A 1 187 ? -11.195 -17.734 -21.047 1 93.12 187 ALA A CA 1
ATOM 1476 C C . ALA A 1 187 ? -9.852 -18.469 -21.078 1 93.12 187 ALA A C 1
ATOM 1478 O O . ALA A 1 187 ? -8.945 -18.141 -20.312 1 93.12 187 ALA A O 1
ATOM 1479 N N . SER A 1 188 ? -9.789 -19.391 -21.969 1 93.25 188 SER A N 1
ATOM 1480 C CA . SER A 1 188 ? -8.57 -20.188 -22.094 1 93.25 188 SER A CA 1
ATOM 1481 C C . SER A 1 188 ? -7.395 -19.328 -22.531 1 93.25 188 SER A C 1
ATOM 1483 O O . SER A 1 188 ? -6.281 -19.484 -22.031 1 93.25 188 SER A O 1
ATOM 1485 N N . GLU A 1 189 ? -7.648 -18.469 -23.5 1 94.56 189 GLU A N 1
ATOM 1486 C CA . GLU A 1 189 ? -6.605 -17.547 -23.953 1 94.56 189 GLU A CA 1
ATOM 1487 C C . GLU A 1 189 ? -6.168 -16.609 -22.828 1 94.56 189 GLU A C 1
ATOM 1489 O O . GLU A 1 189 ? -4.969 -16.422 -22.609 1 94.56 189 GLU A O 1
ATOM 1494 N N . LEU A 1 190 ? -7.094 -16.062 -22.125 1 94.69 190 LEU A N 1
ATOM 1495 C CA . LEU A 1 190 ? -6.824 -15.133 -21.031 1 94.69 190 LEU A CA 1
ATOM 1496 C C . LEU A 1 190 ? -5.977 -15.797 -19.953 1 94.69 190 LEU A C 1
ATOM 1498 O O . LEU A 1 190 ? -4.984 -15.219 -19.5 1 94.69 190 LEU A O 1
ATOM 1502 N N . MET A 1 191 ? -6.344 -17.031 -19.672 1 91.81 191 MET A N 1
ATOM 1503 C CA . MET A 1 191 ? -5.73 -17.734 -18.547 1 91.81 191 MET A CA 1
ATOM 1504 C C . MET A 1 191 ? -4.398 -18.344 -18.938 1 91.81 191 MET A C 1
ATOM 1506 O O . MET A 1 191 ? -3.672 -18.875 -18.094 1 91.81 191 MET A O 1
ATOM 1510 N N . SER A 1 192 ? -4.043 -18.25 -20.172 1 92.88 192 SER A N 1
ATOM 1511 C CA . SER A 1 192 ? -2.76 -18.766 -20.641 1 92.88 192 SER A CA 1
ATOM 1512 C C . SER A 1 192 ? -1.632 -17.781 -20.344 1 92.88 192 SER A C 1
ATOM 1514 O O . SER A 1 192 ? -0.454 -18.125 -20.453 1 92.88 192 SER A O 1
ATOM 1516 N N . TYR A 1 193 ? -1.958 -16.594 -19.938 1 94.75 193 TYR A N 1
ATOM 1517 C CA . TYR A 1 193 ? -0.987 -15.57 -19.562 1 94.75 193 TYR A CA 1
ATOM 1518 C C . TYR A 1 193 ? -0.977 -15.359 -18.047 1 94.75 193 TYR A C 1
ATOM 1520 O O . TYR A 1 193 ? -1.965 -15.648 -17.375 1 94.75 193 TYR A O 1
ATOM 1528 N N . PRO A 1 194 ? 0.16 -14.828 -17.531 1 95.06 194 PRO A N 1
ATOM 1529 C CA . PRO A 1 194 ? 0.204 -14.555 -16.094 1 95.06 194 PRO A CA 1
ATOM 1530 C C . PRO A 1 194 ? -0.814 -13.5 -15.656 1 95.06 194 PRO A C 1
ATOM 1532 O O . PRO A 1 194 ? -1.124 -12.586 -16.422 1 95.06 194 PRO A O 1
ATOM 1535 N N . LEU A 1 195 ? -1.249 -13.641 -14.422 1 94.25 195 LEU A N 1
ATOM 1536 C CA . LEU A 1 195 ? -2.178 -12.68 -13.844 1 94.25 195 LEU A CA 1
ATOM 1537 C C . LEU A 1 195 ? -1.503 -11.867 -12.734 1 94.25 195 LEU A C 1
ATOM 1539 O O . LEU A 1 195 ? -0.801 -12.43 -11.891 1 94.25 195 LEU A O 1
ATOM 1543 N N . ALA A 1 196 ? -1.582 -10.578 -12.836 1 95.19 196 ALA A N 1
ATOM 1544 C CA . ALA A 1 196 ? -1.129 -9.648 -11.805 1 95.19 196 ALA A CA 1
ATOM 1545 C C . ALA A 1 196 ? -2.307 -8.906 -11.18 1 95.19 196 ALA A C 1
ATOM 1547 O O . ALA A 1 196 ? -2.883 -8.008 -11.797 1 95.19 196 ALA A O 1
ATOM 1548 N N . VAL A 1 197 ? -2.609 -9.211 -9.891 1 91.31 197 VAL A N 1
ATOM 1549 C CA . VAL A 1 197 ? -3.857 -8.703 -9.328 1 91.31 197 VAL A CA 1
ATOM 1550 C C . VAL A 1 197 ? -3.68 -8.43 -7.84 1 91.31 197 VAL A C 1
ATOM 1552 O O . VAL A 1 197 ? -2.676 -8.82 -7.246 1 91.31 197 VAL A O 1
ATOM 1555 N N . THR A 1 198 ? -4.57 -7.672 -7.277 1 89.12 198 THR A N 1
ATOM 1556 C CA . THR A 1 198 ? -4.645 -7.461 -5.836 1 89.12 198 THR A CA 1
ATOM 1557 C C . THR A 1 198 ? -5.199 -8.695 -5.137 1 89.12 198 THR A C 1
ATOM 1559 O O . THR A 1 198 ? -5.621 -9.656 -5.793 1 89.12 198 THR A O 1
ATOM 1562 N N . ILE A 1 199 ? -5.055 -8.641 -3.764 1 78.94 199 ILE A N 1
ATOM 1563 C CA . ILE A 1 199 ? -5.766 -9.672 -3.012 1 78.94 199 ILE A CA 1
ATOM 1564 C C . ILE A 1 199 ? -7.262 -9.578 -3.297 1 78.94 199 ILE A C 1
ATOM 1566 O O . ILE A 1 199 ? -7.859 -8.508 -3.178 1 78.94 199 ILE A O 1
ATOM 1570 N N . ARG A 1 200 ? -7.801 -10.633 -3.676 1 68.44 200 ARG A N 1
ATOM 1571 C CA . ARG A 1 200 ? -9.094 -10.633 -4.359 1 68.44 200 ARG A CA 1
ATOM 1572 C C . ARG A 1 200 ? -10.234 -10.797 -3.365 1 68.44 200 ARG A C 1
ATOM 1574 O O . ARG A 1 200 ? -10.25 -11.742 -2.576 1 68.44 200 ARG A O 1
ATOM 1581 N N . PRO A 1 201 ? -11.07 -9.812 -3.531 1 70.62 201 PRO A N 1
ATOM 1582 C CA . PRO A 1 201 ? -12.344 -10.062 -2.857 1 70.62 201 PRO A CA 1
ATOM 1583 C C . PRO A 1 201 ? -13.102 -11.25 -3.447 1 70.62 201 PRO A C 1
ATOM 1585 O O . PRO A 1 201 ? -12.719 -11.766 -4.504 1 70.62 201 PRO A O 1
ATOM 1588 N N . PRO A 1 202 ? -14.047 -11.688 -2.729 1 69.62 202 PRO A N 1
ATOM 1589 C CA . PRO A 1 202 ? -14.75 -12.906 -3.125 1 69.62 202 PRO A CA 1
ATOM 1590 C C . PRO A 1 202 ? -15.297 -12.836 -4.551 1 69.62 202 PRO A C 1
ATOM 1592 O O . PRO A 1 202 ? -15.258 -13.828 -5.281 1 69.62 202 PRO A O 1
ATOM 1595 N N . ASN A 1 203 ? -15.789 -11.781 -4.957 1 76.12 203 ASN A N 1
ATOM 1596 C CA . ASN A 1 203 ? -16.375 -11.672 -6.285 1 76.12 203 ASN A CA 1
ATOM 1597 C C . ASN A 1 203 ? -15.328 -11.836 -7.379 1 76.12 203 ASN A C 1
ATOM 1599 O O . ASN A 1 203 ? -15.555 -12.539 -8.367 1 76.12 203 ASN A O 1
ATOM 1603 N N . LEU A 1 204 ? -14.219 -11.195 -7.203 1 77.94 204 LEU A N 1
ATOM 1604 C CA . LEU A 1 204 ? -13.133 -11.312 -8.172 1 77.94 204 LEU A CA 1
ATOM 1605 C C . LEU A 1 204 ? -12.57 -12.727 -8.195 1 77.94 204 LEU A C 1
ATOM 1607 O O . LEU A 1 204 ? -12.258 -13.258 -9.266 1 77.94 204 LEU A O 1
ATOM 1611 N N . ARG A 1 205 ? -12.477 -13.258 -7.055 1 81.38 205 ARG A N 1
ATOM 1612 C CA . ARG A 1 205 ? -12.016 -14.641 -6.98 1 81.38 205 ARG A CA 1
ATOM 1613 C C . ARG A 1 205 ? -12.945 -15.562 -7.75 1 81.38 205 ARG A C 1
ATOM 1615 O O . ARG A 1 205 ? -12.492 -16.453 -8.477 1 81.38 205 ARG A O 1
ATOM 1622 N N . LYS A 1 206 ? -14.211 -15.383 -7.57 1 81.56 206 LYS A N 1
ATOM 1623 C CA . LYS A 1 206 ? -15.203 -16.203 -8.258 1 81.56 206 LYS A CA 1
ATOM 1624 C C . LYS A 1 206 ? -15.047 -16.109 -9.766 1 81.56 206 LYS A C 1
ATOM 1626 O O . LYS A 1 206 ? -15.07 -17.125 -10.469 1 81.56 206 LYS A O 1
ATOM 1631 N N . VAL A 1 207 ? -14.867 -14.938 -10.289 1 83.75 207 VAL A N 1
ATOM 1632 C CA . VAL A 1 207 ? -14.734 -14.727 -11.727 1 83.75 207 VAL A CA 1
ATOM 1633 C C . VAL A 1 207 ? -13.5 -15.461 -12.242 1 83.75 207 VAL A C 1
ATOM 1635 O O . VAL A 1 207 ? -13.562 -16.156 -13.25 1 83.75 207 VAL A O 1
ATOM 1638 N N . ILE A 1 208 ? -12.461 -15.352 -11.531 1 84.44 208 ILE A N 1
ATOM 1639 C CA . ILE A 1 208 ? -11.203 -15.945 -11.961 1 84.44 208 ILE A CA 1
ATOM 1640 C C . ILE A 1 208 ? -11.297 -17.469 -11.875 1 84.44 208 ILE A C 1
ATOM 1642 O O . ILE A 1 208 ? -10.828 -18.172 -12.773 1 84.44 208 ILE A O 1
ATOM 1646 N N . VAL A 1 209 ? -11.891 -17.938 -10.828 1 83.31 209 VAL A N 1
ATOM 1647 C CA . VAL A 1 209 ? -12.078 -19.391 -10.664 1 83.31 209 VAL A CA 1
ATOM 1648 C C . VAL A 1 209 ? -12.969 -19.906 -11.789 1 83.31 209 VAL A C 1
ATOM 1650 O O . VAL A 1 209 ? -12.664 -20.953 -12.391 1 83.31 209 VAL A O 1
ATOM 1653 N N . ASP A 1 210 ? -14.023 -19.219 -12.07 1 85.56 210 ASP A N 1
ATOM 1654 C CA . ASP A 1 210 ? -14.945 -19.625 -13.125 1 85.56 210 ASP A CA 1
ATOM 1655 C C . ASP A 1 210 ? -14.258 -19.625 -14.484 1 85.56 210 ASP A C 1
ATOM 1657 O O . ASP A 1 210 ? -14.469 -20.547 -15.289 1 85.56 210 ASP A O 1
ATOM 1661 N N . LEU A 1 211 ? -13.453 -18.672 -14.719 1 86.56 211 LEU A N 1
ATOM 1662 C CA . LEU A 1 211 ? -12.773 -18.562 -16 1 86.56 211 LEU A CA 1
ATOM 1663 C C . LEU A 1 211 ? -11.664 -19.609 -16.125 1 86.56 211 LEU A C 1
ATOM 1665 O O . LEU A 1 211 ? -11.445 -20.156 -17.203 1 86.56 211 LEU A O 1
ATOM 1669 N N . SER A 1 212 ? -10.953 -19.844 -15.023 1 85.94 212 SER A N 1
ATOM 1670 C CA . SER A 1 212 ? -9.812 -20.75 -15.047 1 85.94 212 SER A CA 1
ATOM 1671 C C . SER A 1 212 ? -10.258 -22.203 -14.969 1 85.94 212 SER A C 1
ATOM 1673 O O . SER A 1 212 ? -9.531 -23.109 -15.383 1 85.94 212 SER A O 1
ATOM 1675 N N . GLY A 1 213 ? -11.367 -22.359 -14.359 1 84.25 213 GLY A N 1
ATOM 1676 C CA . GLY A 1 213 ? -11.828 -23.719 -14.07 1 84.25 213 GLY A CA 1
ATOM 1677 C C . GLY A 1 213 ? -11.086 -24.359 -12.914 1 84.25 213 GLY A C 1
ATOM 1678 O O . GLY A 1 213 ? -11.227 -25.562 -12.68 1 84.25 213 GLY A O 1
ATOM 1679 N N . LYS A 1 214 ? -10.266 -23.609 -12.273 1 84.31 214 LYS A N 1
ATOM 1680 C CA . LYS A 1 214 ? -9.461 -24.078 -11.156 1 84.31 214 LYS A CA 1
ATOM 1681 C C . LYS A 1 214 ? -9.867 -23.391 -9.852 1 84.31 214 LYS A C 1
ATOM 1683 O O . LYS A 1 214 ? -9.617 -22.203 -9.672 1 84.31 214 LYS A O 1
ATOM 1688 N N . PRO A 1 215 ? -10.367 -24.094 -8.922 1 75.56 215 PRO A N 1
ATOM 1689 C CA . PRO A 1 215 ? -10.82 -23.484 -7.664 1 75.56 215 PRO A CA 1
ATOM 1690 C C . PRO A 1 215 ? -9.68 -22.859 -6.871 1 75.56 215 PRO A C 1
ATOM 1692 O O . PRO A 1 215 ? -9.898 -21.906 -6.121 1 75.56 215 PRO A O 1
ATOM 1695 N N . ASP A 1 216 ? -8.555 -23.375 -7.082 1 75.19 216 ASP A N 1
ATOM 1696 C CA . ASP A 1 216 ? -7.422 -22.891 -6.309 1 75.19 216 ASP A CA 1
ATOM 1697 C C . ASP A 1 216 ? -6.488 -22.047 -7.18 1 75.19 216 ASP A C 1
ATOM 1699 O O . ASP A 1 216 ? -5.27 -22.078 -7 1 75.19 216 ASP A O 1
ATOM 1703 N N . PHE A 1 217 ? -7.125 -21.344 -7.984 1 79.94 217 PHE A N 1
ATOM 1704 C CA . PHE A 1 217 ? -6.293 -20.547 -8.875 1 79.94 217 PHE A CA 1
ATOM 1705 C C . PHE A 1 217 ? -5.512 -19.5 -8.094 1 79.94 217 PHE A C 1
ATOM 1707 O O . PHE A 1 217 ? -6.074 -18.812 -7.242 1 79.94 217 PHE A O 1
ATOM 1714 N N . THR A 1 218 ? -4.242 -19.531 -8.328 1 81.5 218 THR A N 1
ATOM 1715 C CA . THR A 1 218 ? -3.371 -18.531 -7.707 1 81.5 218 THR A CA 1
ATOM 1716 C C . THR A 1 218 ? -2.742 -17.625 -8.766 1 81.5 218 THR A C 1
ATOM 1718 O O . THR A 1 218 ? -2.148 -18.109 -9.727 1 81.5 218 THR A O 1
ATOM 1721 N N . PRO A 1 219 ? -2.861 -16.328 -8.531 1 89.44 219 PRO A N 1
ATOM 1722 C CA . PRO A 1 219 ? -2.242 -15.422 -9.5 1 89.44 219 PRO A CA 1
ATOM 1723 C C . PRO A 1 219 ? -0.717 -15.461 -9.453 1 89.44 219 PRO A C 1
ATOM 1725 O O . PRO A 1 219 ? -0.137 -15.891 -8.453 1 89.44 219 PRO A O 1
ATOM 1728 N N . ASN A 1 220 ? -0.138 -15.008 -10.516 1 92 220 ASN A N 1
ATOM 1729 C CA . ASN A 1 220 ? 1.317 -14.984 -10.609 1 92 220 ASN A CA 1
ATOM 1730 C C . ASN A 1 220 ? 1.916 -13.844 -9.797 1 92 220 ASN A C 1
ATOM 1732 O O . ASN A 1 220 ? 3.002 -13.984 -9.227 1 92 220 ASN A O 1
ATOM 1736 N N . VAL A 1 221 ? 1.267 -12.727 -9.836 1 95.5 221 VAL A N 1
ATOM 1737 C CA . VAL A 1 221 ? 1.708 -11.555 -9.086 1 95.5 221 VAL A CA 1
ATOM 1738 C C . VAL A 1 221 ? 0.552 -11.008 -8.25 1 95.5 221 VAL A C 1
ATOM 1740 O O . VAL A 1 221 ? -0.558 -10.836 -8.758 1 95.5 221 VAL A O 1
ATOM 1743 N N . GLU A 1 222 ? 0.854 -10.789 -6.996 1 94.25 222 GLU A N 1
ATOM 1744 C CA . GLU A 1 222 ? -0.163 -10.258 -6.098 1 94.25 222 GLU A CA 1
ATOM 1745 C C . GLU A 1 222 ? 0.395 -9.117 -5.246 1 94.25 222 GLU A C 1
ATOM 1747 O O . GLU A 1 222 ? 1.495 -9.227 -4.699 1 94.25 222 GLU A O 1
ATOM 1752 N N . CYS A 1 223 ? -0.39 -8.008 -5.176 1 94.31 223 CYS A N 1
ATOM 1753 C CA . CYS A 1 223 ? -0.023 -6.824 -4.41 1 94.31 223 CYS A CA 1
ATOM 1754 C C . CYS A 1 223 ? -1.221 -5.898 -4.227 1 94.31 223 CYS A C 1
ATOM 1756 O O . CYS A 1 223 ? -2.055 -5.77 -5.125 1 94.31 223 CYS A O 1
ATOM 1758 N N . GLU A 1 224 ? -1.267 -5.129 -3.076 1 91.38 224 GLU A N 1
ATOM 1759 C CA . GLU A 1 224 ? -2.389 -4.23 -2.826 1 91.38 224 GLU A CA 1
ATOM 1760 C C . GLU A 1 224 ? -2.109 -2.836 -3.377 1 91.38 224 GLU A C 1
ATOM 1762 O O . GLU A 1 224 ? -2.92 -1.922 -3.207 1 91.38 224 GLU A O 1
ATOM 1767 N N . ASN A 1 225 ? -1.033 -2.742 -3.98 1 90.75 225 ASN A N 1
ATOM 1768 C CA . ASN A 1 225 ? -0.7 -1.506 -4.68 1 90.75 225 ASN A CA 1
ATOM 1769 C C . ASN A 1 225 ? -0.996 -1.611 -6.176 1 90.75 225 ASN A C 1
ATOM 1771 O O . ASN A 1 225 ? -0.171 -2.109 -6.941 1 90.75 225 ASN A 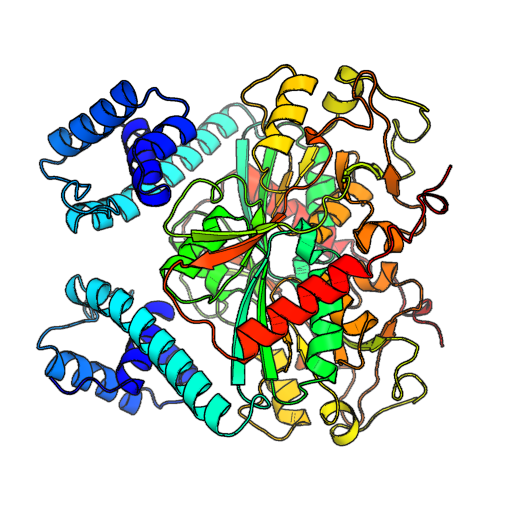O 1
ATOM 1775 N N . SER A 1 226 ? -2.119 -1.03 -6.543 1 87.31 226 SER A N 1
ATOM 1776 C CA . SER A 1 226 ? -2.605 -1.188 -7.91 1 87.31 226 SER A CA 1
ATOM 1777 C C . SER A 1 226 ? -1.666 -0.527 -8.914 1 87.31 226 SER A C 1
ATOM 1779 O O . SER A 1 226 ? -1.535 -0.99 -10.047 1 87.31 226 SER A O 1
ATOM 1781 N N . TYR A 1 227 ? -1.047 0.439 -8.508 1 86.12 227 TYR A N 1
ATOM 1782 C CA . TYR A 1 227 ? -0.157 1.14 -9.43 1 86.12 227 TYR A CA 1
ATOM 1783 C C . TYR A 1 227 ? 1.097 0.318 -9.703 1 86.12 227 TYR A C 1
ATOM 1785 O O . TYR A 1 227 ? 1.589 0.289 -10.836 1 86.12 227 TYR A O 1
ATOM 1793 N N . SER A 1 228 ? 1.608 -0.221 -8.688 1 90.81 228 SER A N 1
ATOM 1794 C CA . SER A 1 228 ? 2.742 -1.116 -8.898 1 90.81 228 SER A CA 1
ATOM 1795 C C . SER A 1 228 ? 2.365 -2.281 -9.805 1 90.81 228 SER A C 1
ATOM 1797 O O . SER A 1 228 ? 3.15 -2.682 -10.664 1 90.81 228 SER A O 1
ATOM 1799 N N . LEU A 1 229 ? 1.21 -2.77 -9.586 1 92.38 229 LEU A N 1
ATOM 1800 C CA . LEU A 1 229 ? 0.726 -3.854 -10.438 1 92.38 229 LEU A CA 1
ATOM 1801 C C . LEU A 1 229 ? 0.593 -3.393 -11.883 1 92.38 229 LEU A C 1
ATOM 1803 O O . LEU A 1 229 ? 0.908 -4.141 -12.812 1 92.38 229 LEU A O 1
ATOM 1807 N N . LEU A 1 230 ? 0.087 -2.211 -12.031 1 88.88 230 LEU A N 1
ATOM 1808 C CA . LEU A 1 230 ? -0.004 -1.652 -13.375 1 88.88 230 LEU A CA 1
ATOM 1809 C C . LEU A 1 230 ? 1.371 -1.584 -14.031 1 88.88 230 LEU A C 1
ATOM 1811 O O . LEU A 1 230 ? 1.508 -1.851 -15.227 1 88.88 230 LEU A O 1
ATOM 1815 N N . GLY A 1 231 ? 2.342 -1.179 -13.242 1 89.38 231 GLY A N 1
ATOM 1816 C CA . GLY A 1 231 ? 3.705 -1.179 -13.75 1 89.38 231 GLY A CA 1
ATOM 1817 C C . GLY A 1 231 ? 4.156 -2.539 -14.25 1 89.38 231 GLY A C 1
ATOM 1818 O O . GLY A 1 231 ? 4.844 -2.635 -15.273 1 89.38 231 GLY A O 1
ATOM 1819 N N . VAL A 1 232 ? 3.779 -3.562 -13.555 1 94.06 232 VAL A N 1
ATOM 1820 C CA . VAL A 1 232 ? 4.105 -4.922 -13.969 1 94.06 232 VAL A CA 1
ATOM 1821 C C . VAL A 1 232 ? 3.414 -5.242 -15.289 1 94.06 232 VAL A C 1
ATOM 1823 O O . VAL A 1 232 ? 4.043 -5.77 -16.219 1 94.06 232 VAL A O 1
ATOM 1826 N N . VAL A 1 233 ? 2.143 -4.879 -15.406 1 93.81 233 VAL A N 1
ATOM 1827 C CA . VAL A 1 233 ? 1.333 -5.18 -16.578 1 93.81 233 VAL A CA 1
ATOM 1828 C C . VAL A 1 233 ? 1.909 -4.461 -17.797 1 93.81 233 VAL A C 1
ATOM 1830 O O . VAL A 1 233 ? 2.027 -5.051 -18.875 1 93.81 233 VAL A O 1
ATOM 1833 N N . LEU A 1 234 ? 2.326 -3.254 -17.625 1 90 234 LEU A N 1
ATOM 1834 C CA . LEU A 1 234 ? 2.803 -2.428 -18.719 1 90 234 LEU A CA 1
ATOM 1835 C C . LEU A 1 234 ? 4.168 -2.906 -19.203 1 90 234 LEU A C 1
ATOM 1837 O O . LEU A 1 234 ? 4.574 -2.598 -20.328 1 90 234 LEU A O 1
ATOM 1841 N N . ARG A 1 235 ? 4.82 -3.709 -18.344 1 89.5 235 ARG A N 1
ATOM 1842 C CA . ARG A 1 235 ? 6.188 -4.098 -18.688 1 89.5 235 ARG A CA 1
ATOM 1843 C C . ARG A 1 235 ? 6.293 -5.609 -18.891 1 89.5 235 ARG A C 1
ATOM 1845 O O . ARG A 1 235 ? 7.391 -6.168 -18.859 1 89.5 235 ARG A O 1
ATOM 1852 N N . SER A 1 236 ? 5.219 -6.246 -19.062 1 95.44 236 SER A N 1
ATOM 1853 C CA . SER A 1 236 ? 5.199 -7.691 -19.266 1 95.44 236 SER A CA 1
ATOM 1854 C C . SER A 1 236 ? 3.957 -8.125 -20.031 1 95.44 236 SER A C 1
ATOM 1856 O O . SER A 1 236 ? 3.188 -7.285 -20.5 1 95.44 236 SER A O 1
ATOM 1858 N N . ASP A 1 237 ? 3.783 -9.414 -20.141 1 95.75 237 ASP A N 1
ATOM 1859 C CA . ASP A 1 237 ? 2.588 -9.953 -20.781 1 95.75 237 ASP A CA 1
ATOM 1860 C C . ASP A 1 237 ? 1.563 -10.406 -19.734 1 95.75 237 ASP A C 1
ATOM 1862 O O . ASP A 1 237 ? 0.699 -11.234 -20.031 1 95.75 237 ASP A O 1
ATOM 1866 N N . ALA A 1 238 ? 1.762 -9.891 -18.578 1 97 238 ALA A N 1
ATOM 1867 C CA . ALA A 1 238 ? 0.769 -10.188 -17.547 1 97 238 ALA A CA 1
ATOM 1868 C C . ALA A 1 238 ? -0.546 -9.469 -17.828 1 97 238 ALA A C 1
ATOM 1870 O O . ALA A 1 238 ? -0.549 -8.359 -18.375 1 97 238 ALA A O 1
ATOM 1871 N N . ILE A 1 239 ? -1.597 -10.148 -17.438 1 95.94 239 ILE A N 1
ATOM 1872 C CA . ILE A 1 239 ? -2.936 -9.57 -17.484 1 95.94 239 ILE A CA 1
ATOM 1873 C C . ILE A 1 239 ? -3.295 -9 -16.125 1 95.94 239 ILE A C 1
ATOM 1875 O O . ILE A 1 239 ? -3.07 -9.641 -15.094 1 95.94 239 ILE A O 1
ATOM 1879 N N . GLY A 1 240 ? -3.717 -7.766 -16.156 1 94.25 240 GLY A N 1
ATOM 1880 C CA . GLY A 1 240 ? -4.137 -7.125 -14.922 1 94.25 240 GLY A CA 1
ATOM 1881 C C . GLY A 1 240 ? -5.629 -6.84 -14.875 1 94.25 240 GLY A C 1
ATOM 1882 O O . GLY A 1 240 ? -6.383 -7.32 -15.719 1 94.25 240 GLY A O 1
ATOM 1883 N N . ILE A 1 241 ? -6.043 -6.199 -13.758 1 90.88 241 ILE A N 1
ATOM 1884 C CA . ILE A 1 241 ? -7.414 -5.742 -13.562 1 90.88 241 ILE A CA 1
ATOM 1885 C C . ILE A 1 241 ? -7.422 -4.242 -13.266 1 90.88 241 ILE A C 1
ATOM 1887 O O . ILE A 1 241 ? -6.598 -3.75 -12.492 1 90.88 241 ILE A O 1
ATOM 1891 N N . ALA A 1 242 ? -8.258 -3.562 -13.984 1 86 242 ALA A N 1
ATOM 1892 C CA . ALA A 1 242 ? -8.367 -2.123 -13.766 1 86 242 ALA A CA 1
ATOM 1893 C C . ALA A 1 242 ? -9.828 -1.673 -13.82 1 86 242 ALA A C 1
ATOM 1895 O O . ALA A 1 242 ? -10.602 -2.164 -14.648 1 86 242 ALA A O 1
ATOM 1896 N N . GLY A 1 243 ? -10.117 -0.79 -12.891 1 83.38 243 GLY A N 1
ATOM 1897 C CA . GLY A 1 243 ? -11.453 -0.207 -12.922 1 83.38 243 GLY A CA 1
ATOM 1898 C C . GLY A 1 243 ? -11.555 1.002 -13.828 1 83.38 243 GLY A C 1
ATOM 1899 O O . GLY A 1 243 ? -10.586 1.739 -14.008 1 83.38 243 GLY A O 1
ATOM 1900 N N . SER A 1 244 ? -12.727 1.235 -14.406 1 75.88 244 SER A N 1
ATOM 1901 C CA . SER A 1 244 ? -12.984 2.416 -15.219 1 75.88 244 SER A CA 1
ATOM 1902 C C . SER A 1 244 ? -12.867 3.695 -14.398 1 75.88 244 SER A C 1
ATOM 1904 O O . SER A 1 244 ? -12.656 4.777 -14.953 1 75.88 244 SER A O 1
ATOM 1906 N N . TYR A 1 245 ? -12.828 3.57 -13.172 1 72.44 245 TYR A N 1
ATOM 1907 C CA . TYR A 1 245 ? -12.781 4.68 -12.227 1 72.44 245 TYR A CA 1
ATOM 1908 C C . TYR A 1 245 ? -11.344 5.039 -11.875 1 72.44 245 TYR A C 1
ATOM 1910 O O . TYR A 1 245 ? -11.094 6.07 -11.25 1 72.44 245 TYR A O 1
ATOM 1918 N N . SER A 1 246 ? -10.461 4.191 -12.312 1 76.88 246 SER A N 1
ATOM 1919 C CA . SER A 1 246 ? -9.078 4.336 -11.891 1 76.88 246 SER A CA 1
ATOM 1920 C C . SER A 1 246 ? -8.375 5.453 -12.656 1 76.88 246 SER A C 1
ATOM 1922 O O . SER A 1 246 ? -8.414 5.484 -13.883 1 76.88 246 SER A O 1
ATOM 1924 N N . ASP A 1 247 ? -7.727 6.281 -11.883 1 71.88 247 ASP A N 1
ATOM 1925 C CA . ASP A 1 247 ? -6.918 7.328 -12.492 1 71.88 247 ASP A CA 1
ATOM 1926 C C . ASP A 1 247 ? -5.781 6.73 -13.32 1 71.88 247 ASP A C 1
ATOM 1928 O O . ASP A 1 247 ? -5.324 7.344 -14.297 1 71.88 247 ASP A O 1
ATOM 1932 N N . ALA A 1 248 ? -5.477 5.574 -12.891 1 66.75 248 ALA A N 1
ATOM 1933 C CA . ALA A 1 248 ? -4.375 4.91 -13.586 1 66.75 248 ALA A CA 1
ATOM 1934 C C . ALA A 1 248 ? -4.742 4.613 -15.039 1 66.75 248 ALA A C 1
ATOM 1936 O O . ALA A 1 248 ? -3.912 4.762 -15.938 1 66.75 248 ALA A O 1
ATOM 1937 N N . LEU A 1 249 ? -5.898 4.18 -15.219 1 66.25 249 LEU A N 1
ATOM 1938 C CA . LEU A 1 249 ? -6.348 3.896 -16.578 1 66.25 249 LEU A CA 1
ATOM 1939 C C . LEU A 1 249 ? -6.371 5.168 -17.422 1 66.25 249 LEU A C 1
ATOM 1941 O O . LEU A 1 249 ? -5.977 5.152 -18.594 1 66.25 249 LEU A O 1
ATOM 1945 N N . HIS A 1 250 ? -6.656 6.188 -16.75 1 67.19 250 HIS A N 1
ATOM 1946 C CA . HIS A 1 250 ? -6.738 7.461 -17.453 1 67.19 250 HIS A CA 1
ATOM 1947 C C . HIS A 1 250 ? -5.352 7.992 -17.797 1 67.19 250 HIS A C 1
ATOM 1949 O O . HIS A 1 250 ? -5.145 8.555 -18.875 1 67.19 250 HIS A O 1
ATOM 1955 N N . ASN A 1 251 ? -4.531 7.637 -16.984 1 66.75 251 ASN A N 1
ATOM 1956 C CA . ASN A 1 251 ? -3.18 8.156 -17.156 1 66.75 251 ASN A CA 1
ATOM 1957 C C . ASN A 1 251 ? -2.365 7.293 -18.109 1 66.75 251 ASN A C 1
ATOM 1959 O O . ASN A 1 251 ? -1.339 7.73 -18.641 1 66.75 251 ASN A O 1
ATOM 1963 N N . ALA A 1 252 ? -2.754 6.113 -18.312 1 70.56 252 ALA A N 1
ATOM 1964 C CA . ALA A 1 252 ? -1.987 5.191 -19.141 1 70.56 252 ALA A CA 1
ATOM 1965 C C . ALA A 1 252 ? -2.107 5.555 -20.625 1 70.56 252 ALA A C 1
ATOM 1967 O O . ALA A 1 252 ? -1.341 5.066 -21.453 1 70.56 252 ALA A O 1
ATOM 1968 N N . LYS A 1 253 ? -2.527 6.648 -21 1 65.25 253 LYS A N 1
ATOM 1969 C CA . LYS A 1 253 ? -2.531 7.312 -22.312 1 65.25 253 LYS A CA 1
ATOM 1970 C C . LYS A 1 253 ? -2.445 6.301 -23.438 1 65.25 253 LYS A C 1
ATOM 1972 O O . LYS A 1 253 ? -1.566 6.395 -24.297 1 65.25 253 LYS A O 1
ATOM 1977 N N . GLY A 1 254 ? -3.291 5.211 -23.469 1 75 254 GLY A N 1
ATOM 1978 C CA . GLY A 1 254 ? -3.297 4.285 -24.594 1 75 254 GLY A CA 1
ATOM 1979 C C . GLY A 1 254 ? -2.326 3.133 -24.422 1 75 254 GLY A C 1
ATOM 1980 O O . GLY A 1 254 ? -2.191 2.289 -25.312 1 75 254 GLY A O 1
ATOM 1981 N N . GLU A 1 255 ? -1.687 3.156 -23.422 1 84.44 255 GLU A N 1
ATOM 1982 C CA . GLU A 1 255 ? -0.715 2.092 -23.203 1 84.44 255 GLU A CA 1
ATOM 1983 C C . GLU A 1 255 ? -1.38 0.86 -22.594 1 84.44 255 GLU A C 1
ATOM 1985 O O . GLU A 1 255 ? -0.769 -0.208 -22.516 1 84.44 255 GLU A O 1
ATOM 1990 N N . LEU A 1 256 ? -2.611 1.052 -22.203 1 87.88 256 LEU A N 1
ATOM 1991 C CA . LEU A 1 256 ? -3.377 -0.032 -21.594 1 87.88 256 LEU A CA 1
ATOM 1992 C C . LEU A 1 256 ? -4.617 -0.348 -22.438 1 87.88 256 LEU A C 1
ATOM 1994 O O . LEU A 1 256 ? -5.293 0.562 -22.922 1 87.88 256 LEU A O 1
ATOM 1998 N N . VAL A 1 257 ? -4.871 -1.628 -22.625 1 90.69 257 VAL A N 1
ATOM 1999 C CA . VAL A 1 257 ? -6.02 -2.084 -23.406 1 90.69 257 VAL A CA 1
ATOM 2000 C C . VAL A 1 257 ? -6.93 -2.938 -22.516 1 90.69 257 VAL A C 1
ATOM 2002 O O . VAL A 1 257 ? -6.465 -3.857 -21.844 1 90.69 257 VAL A O 1
ATOM 2005 N N . CYS A 1 258 ? -8.211 -2.582 -22.531 1 90.94 258 CYS A N 1
ATOM 2006 C CA . CYS A 1 258 ? -9.195 -3.402 -21.828 1 90.94 258 CYS A CA 1
ATOM 2007 C C . CYS A 1 258 ? -9.609 -4.602 -22.672 1 90.94 258 CYS A C 1
ATOM 2009 O O . CYS A 1 258 ? -9.883 -4.461 -23.875 1 90.94 258 CYS A O 1
ATOM 2011 N N . LEU A 1 259 ? -9.688 -5.734 -22.031 1 93.69 259 LEU A N 1
ATOM 2012 C CA . LEU A 1 259 ? -10.008 -6.961 -22.75 1 93.69 259 LEU A CA 1
ATOM 2013 C C . LEU A 1 259 ? -11.469 -7.348 -22.547 1 93.69 259 LEU A C 1
ATOM 2015 O O . LEU A 1 259 ? -11.984 -7.254 -21.438 1 93.69 259 LEU A O 1
ATOM 2019 N N . LYS A 1 260 ? -12.086 -7.684 -23.641 1 92.88 260 LYS A N 1
ATOM 2020 C CA . LYS A 1 260 ? -13.398 -8.312 -23.578 1 92.88 260 LYS A CA 1
ATOM 2021 C C . LYS A 1 260 ? -13.281 -9.836 -23.531 1 92.88 260 LYS A C 1
ATOM 2023 O O . LYS A 1 260 ? -12.562 -10.43 -24.344 1 92.88 260 LYS A O 1
ATOM 2028 N N . VAL A 1 261 ? -13.938 -10.406 -22.547 1 94.06 261 VAL A N 1
ATOM 2029 C CA . VAL A 1 261 ? -13.82 -11.852 -22.375 1 94.06 261 VAL A CA 1
ATOM 2030 C C . VAL A 1 261 ? -15.102 -12.531 -22.859 1 94.06 261 VAL A C 1
ATOM 2032 O O . VAL A 1 261 ? -16.203 -12.156 -22.453 1 94.06 261 VAL A O 1
ATOM 2035 N N . ASP A 1 262 ? -14.883 -13.555 -23.625 1 91.88 262 ASP A N 1
ATOM 2036 C CA . ASP A 1 262 ? -16.016 -14.305 -24.156 1 91.88 262 ASP A CA 1
ATOM 2037 C C . ASP A 1 262 ? -16.812 -14.961 -23.016 1 91.88 262 ASP A C 1
ATOM 2039 O O . ASP A 1 262 ? -16.219 -15.562 -22.109 1 91.88 262 ASP A O 1
ATOM 2043 N N . GLY A 1 263 ? -18.109 -14.773 -23.109 1 85.94 263 GLY A N 1
ATOM 2044 C CA . GLY A 1 263 ? -18.969 -15.453 -22.156 1 85.94 263 GLY A CA 1
ATOM 2045 C C . GLY A 1 263 ? -19.141 -14.68 -20.859 1 85.94 263 GLY A C 1
ATOM 2046 O O . GLY A 1 263 ? -19.906 -15.094 -19.984 1 85.94 263 GLY A O 1
ATOM 2047 N N . LEU A 1 264 ? -18.344 -13.758 -20.734 1 87.75 264 LEU A N 1
ATOM 2048 C CA . LEU A 1 264 ? -18.5 -12.914 -19.547 1 87.75 264 LEU A CA 1
ATOM 2049 C C . LEU A 1 264 ? -19.406 -11.727 -19.844 1 87.75 264 LEU A C 1
ATOM 2051 O O . LEU A 1 264 ? -19.016 -10.789 -20.547 1 87.75 264 LEU A O 1
ATOM 2055 N N . ALA A 1 265 ? -20.609 -11.812 -19.297 1 85.94 265 ALA A N 1
ATOM 2056 C CA . ALA A 1 265 ? -21.594 -10.766 -19.547 1 85.94 265 ALA A CA 1
ATOM 2057 C C . ALA A 1 265 ? -21.141 -9.438 -18.938 1 85.94 265 ALA A C 1
ATOM 2059 O O . ALA A 1 265 ? -20.594 -9.406 -17.828 1 85.94 265 ALA A O 1
ATOM 2060 N N . ASP A 1 266 ? -21.391 -8.406 -19.625 1 82.81 266 ASP A N 1
ATOM 2061 C CA . ASP A 1 266 ? -20.969 -7.07 -19.203 1 82.81 266 ASP A CA 1
ATOM 2062 C C . ASP A 1 266 ? -21.688 -6.637 -17.922 1 82.81 266 ASP A C 1
ATOM 2064 O O . ASP A 1 266 ? -21.172 -5.824 -17.156 1 82.81 266 ASP A O 1
ATOM 2068 N N . ASP A 1 267 ? -22.812 -7.156 -17.719 1 84.44 267 ASP A N 1
ATOM 2069 C CA . ASP A 1 267 ? -23.625 -6.719 -16.594 1 84.44 267 ASP A CA 1
ATOM 2070 C C . ASP A 1 267 ? -23.531 -7.707 -15.43 1 84.44 267 ASP A C 1
ATOM 2072 O O . ASP A 1 267 ? -24.297 -7.621 -14.469 1 84.44 267 ASP A O 1
ATOM 2076 N N . LEU A 1 268 ? -22.594 -8.578 -15.57 1 87 268 LEU A N 1
ATOM 2077 C CA . LEU A 1 268 ? -22.375 -9.516 -14.469 1 87 268 LEU A CA 1
ATOM 2078 C C . LEU A 1 268 ? -22.016 -8.766 -13.188 1 87 268 LEU A C 1
ATOM 2080 O O . LEU A 1 268 ? -21.109 -7.934 -13.188 1 87 268 LEU A O 1
ATOM 2084 N N . GLU A 1 269 ? -22.734 -9.086 -12.133 1 84.94 269 GLU A N 1
ATOM 2085 C CA . GLU A 1 269 ? -22.562 -8.398 -10.852 1 84.94 269 GLU A CA 1
ATOM 2086 C C . GLU A 1 269 ? -21.125 -8.523 -10.352 1 84.94 269 GLU A C 1
ATOM 2088 O O . GLU A 1 269 ? -20.594 -7.598 -9.734 1 84.94 269 GLU A O 1
ATOM 2093 N N . GLU A 1 270 ? -20.516 -9.648 -10.703 1 86.62 270 GLU A N 1
ATOM 2094 C CA . GLU A 1 270 ? -19.172 -9.938 -10.227 1 86.62 270 GLU A CA 1
ATOM 2095 C C . GLU A 1 270 ? -18.141 -9.016 -10.883 1 86.62 270 GLU A C 1
ATOM 2097 O O . GLU A 1 270 ? -17 -8.898 -10.406 1 86.62 270 GLU A O 1
ATOM 2102 N N . LEU A 1 271 ? -18.594 -8.312 -11.922 1 88.25 271 LEU A N 1
ATOM 2103 C CA . LEU A 1 271 ? -17.672 -7.41 -12.625 1 88.25 271 LEU A CA 1
ATOM 2104 C C . LEU A 1 271 ? -17.734 -6.012 -12.023 1 88.25 271 LEU A C 1
ATOM 2106 O O . LEU A 1 271 ? -17.094 -5.086 -12.523 1 88.25 271 LEU A O 1
ATOM 2110 N N . TYR A 1 272 ? -18.469 -5.945 -10.961 1 88.69 272 TYR A N 1
ATOM 2111 C CA . TYR A 1 272 ? -18.609 -4.648 -10.312 1 88.69 272 TYR A CA 1
ATOM 2112 C C . TYR A 1 272 ? -18.094 -4.699 -8.875 1 88.69 272 TYR A C 1
ATOM 2114 O O . TYR A 1 272 ? -18.234 -5.715 -8.195 1 88.69 272 TYR A O 1
ATOM 2122 N N . THR A 1 273 ? -17.5 -3.57 -8.57 1 87 273 THR A N 1
ATOM 2123 C CA . THR A 1 273 ? -17.047 -3.449 -7.188 1 87 273 THR A CA 1
ATOM 2124 C C . THR A 1 273 ? -18.234 -3.354 -6.234 1 87 273 THR A C 1
ATOM 2126 O O . THR A 1 273 ? -19.344 -3.008 -6.648 1 87 273 THR A O 1
ATOM 2129 N N . ARG A 1 274 ? -18.031 -3.773 -5.008 1 87.88 274 ARG A N 1
ATOM 2130 C CA . ARG A 1 274 ? -18.953 -3.553 -3.898 1 87.88 274 ARG A CA 1
ATOM 2131 C C . ARG A 1 274 ? -18.219 -2.992 -2.682 1 87.88 274 ARG A C 1
ATOM 2133 O O . ARG A 1 274 ? -18.141 -3.648 -1.642 1 87.88 274 ARG A O 1
ATOM 2140 N N . TYR A 1 275 ? -17.766 -1.773 -2.918 1 89.31 275 TYR A N 1
ATOM 2141 C CA . TYR A 1 275 ? -17.109 -1.178 -1.765 1 89.31 275 TYR A CA 1
ATOM 2142 C C . TYR A 1 275 ? -17.984 -0.115 -1.118 1 89.31 275 TYR A C 1
ATOM 2144 O O . TYR A 1 275 ? -18.953 0.349 -1.723 1 89.31 275 TYR A O 1
ATOM 2152 N N . GLY A 1 276 ? -17.656 0.086 0.102 1 96.19 276 GLY A N 1
ATOM 2153 C CA . GLY A 1 276 ? -18.375 1.059 0.918 1 96.19 276 GLY A CA 1
ATOM 2154 C C . GLY A 1 276 ? -17.594 1.473 2.158 1 96.19 276 GLY A C 1
ATOM 2155 O O . GLY A 1 276 ? -16.438 1.115 2.316 1 96.19 276 GLY A O 1
ATOM 2156 N N . ILE A 1 277 ? -18.281 2.307 2.9 1 98.06 277 ILE A N 1
ATOM 2157 C CA . ILE A 1 277 ? -17.719 2.795 4.152 1 98.06 277 ILE A CA 1
ATOM 2158 C C . ILE A 1 277 ? -18.094 1.847 5.289 1 98.06 277 ILE A C 1
ATOM 2160 O O . ILE A 1 277 ? -19.266 1.509 5.473 1 98.06 277 ILE A O 1
ATOM 2164 N N . VAL A 1 278 ? -17.062 1.363 5.984 1 97.5 278 VAL A N 1
ATOM 2165 C CA . VAL A 1 278 ? -17.266 0.449 7.105 1 97.5 278 VAL A CA 1
ATOM 2166 C C . VAL A 1 278 ? -16.797 1.105 8.398 1 97.5 278 VAL A C 1
ATOM 2168 O O . VAL A 1 278 ? -15.672 1.619 8.469 1 97.5 278 VAL A O 1
ATOM 2171 N N . SER A 1 279 ? -17.594 1.136 9.391 1 96.19 279 SER A N 1
ATOM 2172 C CA . SER A 1 279 ? -17.281 1.611 10.734 1 96.19 279 SER A CA 1
ATOM 2173 C C . SER A 1 279 ? -17.859 0.684 11.805 1 96.19 279 SER A C 1
ATOM 2175 O O . SER A 1 279 ? -18.547 -0.283 11.477 1 96.19 279 SER A O 1
ATOM 2177 N N . ARG A 1 280 ? -17.453 0.927 13.016 1 91 280 ARG A N 1
ATOM 2178 C CA . ARG A 1 280 ? -17.938 0.084 14.102 1 91 280 ARG A CA 1
ATOM 2179 C C . ARG A 1 280 ? -19.312 0.542 14.586 1 91 280 ARG A C 1
ATOM 2181 O O . ARG A 1 280 ? -19.547 1.741 14.75 1 91 280 ARG A O 1
ATOM 2188 N N . ALA A 1 281 ? -20.141 -0.461 14.859 1 88.44 281 ALA A N 1
ATOM 2189 C CA . ALA A 1 281 ? -21.469 -0.157 15.391 1 88.44 281 ALA A CA 1
ATOM 2190 C C . ALA A 1 281 ? -21.375 0.291 16.844 1 88.44 281 ALA A C 1
ATOM 2192 O O . ALA A 1 281 ? -20.609 -0.281 17.641 1 88.44 281 ALA A O 1
ATOM 2193 N N . GLY A 1 282 ? -22.109 1.361 17.125 1 81.38 282 GLY A N 1
ATOM 2194 C CA . GLY A 1 282 ? -22.156 1.817 18.5 1 81.38 282 GLY A CA 1
ATOM 2195 C C . GLY A 1 282 ? -21.047 2.789 18.859 1 81.38 282 GLY A C 1
ATOM 2196 O O . GLY A 1 282 ? -21 3.297 19.984 1 81.38 282 GLY A O 1
ATOM 2197 N N . TYR A 1 283 ? -20.141 2.965 18.016 1 80.81 283 TYR A N 1
ATOM 2198 C CA . TYR A 1 283 ? -19.062 3.902 18.266 1 80.81 283 TYR A CA 1
ATOM 2199 C C . TYR A 1 283 ? -19.312 5.23 17.562 1 80.81 283 TYR A C 1
ATOM 2201 O O . TYR A 1 283 ? -19.812 5.254 16.422 1 80.81 283 TYR A O 1
ATOM 2209 N N . ARG A 1 284 ? -19 6.258 18.219 1 77.31 284 ARG A N 1
ATOM 2210 C CA . ARG A 1 284 ? -19.172 7.578 17.625 1 77.31 284 ARG A CA 1
ATOM 2211 C C . ARG A 1 284 ? -17.938 7.973 16.812 1 77.31 284 ARG A C 1
ATOM 2213 O O . ARG A 1 284 ? -16.797 7.762 17.25 1 77.31 284 ARG A O 1
ATOM 2220 N N . LEU A 1 285 ? -18.203 8.539 15.688 1 85.88 285 LEU A N 1
ATOM 2221 C CA . LEU A 1 285 ? -17.141 9.062 14.82 1 85.88 285 LEU A CA 1
ATOM 2222 C C . LEU A 1 285 ? -16.688 10.438 15.289 1 85.88 285 LEU A C 1
ATOM 2224 O O . LEU A 1 285 ? -17.5 11.234 15.781 1 85.88 285 LEU A O 1
ATOM 2228 N N . SER A 1 286 ? -15.367 10.68 15.195 1 81.5 286 SER A N 1
ATOM 2229 C CA . SER A 1 286 ? -14.898 12.047 15.391 1 81.5 286 SER A CA 1
ATOM 2230 C C . SER A 1 286 ? -15.461 12.984 14.32 1 81.5 286 SER A C 1
ATOM 2232 O O . SER A 1 286 ? -15.875 12.539 13.25 1 81.5 286 SER A O 1
ATOM 2234 N N . PRO A 1 287 ? -15.539 14.242 14.562 1 82.25 287 PRO A N 1
ATOM 2235 C CA . PRO A 1 287 ? -16.047 15.203 13.57 1 82.25 287 PRO A CA 1
ATOM 2236 C C . PRO A 1 287 ? -15.273 15.148 12.258 1 82.25 287 PRO A C 1
ATOM 2238 O O . PRO A 1 287 ? -15.875 15.234 11.18 1 82.25 287 PRO A O 1
ATOM 2241 N N . LEU A 1 288 ? -13.984 14.992 12.305 1 88.19 288 LEU A N 1
ATOM 2242 C CA . LEU A 1 288 ? -13.18 14.914 11.094 1 88.19 288 LEU A CA 1
ATOM 2243 C C . LEU A 1 288 ? -13.531 13.656 10.297 1 88.19 288 LEU A C 1
ATOM 2245 O O . LEU A 1 288 ? -13.586 13.695 9.062 1 88.19 288 LEU A O 1
ATOM 2249 N N . ALA A 1 289 ? -13.711 12.555 11.055 1 92.38 289 ALA A N 1
ATOM 2250 C CA . ALA A 1 289 ? -14.102 11.312 10.391 1 92.38 289 ALA A CA 1
ATOM 2251 C C . ALA A 1 289 ? -15.453 11.453 9.703 1 92.38 289 ALA A C 1
ATOM 2253 O O . ALA A 1 289 ? -15.625 11.031 8.555 1 92.38 289 ALA A O 1
ATOM 2254 N N . ALA A 1 290 ? -16.359 12.062 10.383 1 91.62 290 ALA A N 1
ATOM 2255 C CA . ALA A 1 290 ? -17.688 12.289 9.82 1 91.62 290 ALA A CA 1
ATOM 2256 C C . ALA A 1 290 ? -17.625 13.203 8.594 1 91.62 290 ALA A C 1
ATOM 2258 O O . ALA A 1 290 ? -18.281 12.953 7.586 1 91.62 290 ALA A O 1
ATOM 2259 N N . ALA A 1 291 ? -16.812 14.219 8.719 1 92.62 291 ALA A N 1
ATOM 2260 C CA . ALA A 1 291 ? -16.656 15.156 7.613 1 92.62 291 ALA A CA 1
ATOM 2261 C C . ALA A 1 291 ? -16.031 14.461 6.402 1 92.62 291 ALA A C 1
ATOM 2263 O O . ALA A 1 291 ? -16.438 14.695 5.262 1 92.62 291 ALA A O 1
ATOM 2264 N N . MET A 1 292 ? -15.023 13.633 6.602 1 96.31 292 MET A N 1
ATOM 2265 C CA . MET A 1 292 ? -14.391 12.891 5.516 1 96.31 292 MET A CA 1
ATOM 2266 C C . MET A 1 292 ? -15.375 11.938 4.859 1 96.31 292 MET A C 1
ATOM 2268 O O . MET A 1 292 ? -15.414 11.82 3.633 1 96.31 292 MET A O 1
ATOM 2272 N N . ILE A 1 293 ? -16.125 11.258 5.676 1 97.25 293 ILE A N 1
ATOM 2273 C CA . ILE A 1 293 ? -17.141 10.336 5.16 1 97.25 293 ILE A CA 1
ATOM 2274 C C . ILE A 1 293 ? -18.125 11.094 4.273 1 97.25 293 ILE A C 1
ATOM 2276 O O . ILE A 1 293 ? -18.469 10.633 3.184 1 97.25 293 ILE A O 1
ATOM 2280 N N . ASP A 1 294 ? -18.547 12.258 4.711 1 96.5 294 ASP A N 1
ATOM 2281 C CA . ASP A 1 294 ? -19.438 13.086 3.912 1 96.5 294 ASP A CA 1
ATOM 2282 C C . ASP A 1 294 ? -18.797 13.477 2.588 1 96.5 294 ASP A C 1
ATOM 2284 O O . ASP A 1 294 ? -19.453 13.461 1.542 1 96.5 294 ASP A O 1
ATOM 2288 N N . GLU A 1 295 ? -17.562 13.852 2.615 1 96.56 295 GLU A N 1
ATOM 2289 C CA . GLU A 1 295 ? -16.828 14.234 1.403 1 96.56 295 GLU A CA 1
ATOM 2290 C C . GLU A 1 295 ? -16.719 13.055 0.44 1 96.56 295 GLU A C 1
ATOM 2292 O O . GLU A 1 295 ? -16.828 13.227 -0.776 1 96.56 295 GLU A O 1
ATOM 2297 N N . ILE A 1 296 ? -16.453 11.875 0.982 1 97.5 296 ILE A N 1
ATOM 2298 C CA . ILE A 1 296 ? -16.328 10.672 0.161 1 97.5 296 ILE A CA 1
ATOM 2299 C C . ILE A 1 296 ? -17.656 10.398 -0.544 1 97.5 296 ILE A C 1
ATOM 2301 O O . ILE A 1 296 ? -17.688 10.125 -1.746 1 97.5 296 ILE A O 1
ATOM 2305 N N . LYS A 1 297 ? -18.703 10.508 0.181 1 96.94 297 LYS A N 1
ATOM 2306 C CA . LYS A 1 297 ? -20.031 10.281 -0.389 1 96.94 297 LYS A CA 1
ATOM 2307 C C . LYS A 1 297 ? -20.344 11.305 -1.476 1 96.94 297 LYS A C 1
ATOM 2309 O O . LYS A 1 297 ? -20.875 10.953 -2.529 1 96.94 297 LYS A O 1
ATOM 2314 N N . ARG A 1 298 ? -20.047 12.508 -1.218 1 95.56 298 ARG A N 1
ATOM 2315 C CA . ARG A 1 298 ? -20.281 13.578 -2.188 1 95.56 298 ARG A CA 1
ATOM 2316 C C . ARG A 1 298 ? -19.469 13.336 -3.463 1 95.56 298 ARG A C 1
ATOM 2318 O O . ARG A 1 298 ? -20 13.469 -4.566 1 95.56 298 ARG A O 1
ATOM 2325 N N . THR A 1 299 ? -18.203 12.992 -3.314 1 94.5 299 THR A N 1
ATOM 2326 C CA . THR A 1 299 ? -17.344 12.727 -4.457 1 94.5 299 THR A CA 1
ATOM 2327 C C . THR A 1 299 ? -17.844 11.531 -5.254 1 94.5 299 THR A C 1
ATOM 2329 O O . THR A 1 299 ? -17.797 11.539 -6.484 1 94.5 299 THR A O 1
ATOM 2332 N N . ASP A 1 300 ? -18.25 10.523 -4.547 1 93.88 300 ASP A N 1
ATOM 2333 C CA . ASP A 1 300 ? -18.797 9.336 -5.199 1 93.88 300 ASP A CA 1
ATOM 2334 C C . ASP A 1 300 ? -20.016 9.688 -6.059 1 93.88 300 ASP A C 1
ATOM 2336 O O . ASP A 1 300 ? -20.156 9.172 -7.168 1 93.88 300 ASP A O 1
ATOM 2340 N N . GLU A 1 301 ? -20.859 10.562 -5.559 1 91 301 GLU A N 1
ATOM 2341 C CA . GLU A 1 301 ? -22.062 10.984 -6.266 1 91 301 GLU A CA 1
ATOM 2342 C C . GLU A 1 301 ? -21.719 11.812 -7.5 1 91 301 GLU A C 1
ATOM 2344 O O . GLU A 1 301 ? -22.422 11.75 -8.508 1 91 301 GLU A O 1
ATOM 2349 N N . GLN A 1 302 ? -20.688 12.547 -7.426 1 86.69 302 GLN A N 1
ATOM 2350 C CA . GLN A 1 302 ? -20.312 13.453 -8.508 1 86.69 302 GLN A CA 1
ATOM 2351 C C . GLN A 1 302 ? -19.5 12.719 -9.578 1 86.69 302 GLN A C 1
ATOM 2353 O O . GLN A 1 302 ? -19.391 13.195 -10.711 1 86.69 302 GLN A O 1
ATOM 2358 N N . ASP A 1 303 ? -18.781 11.75 -9.047 1 76.25 303 ASP A N 1
ATOM 2359 C CA . ASP A 1 303 ? -17.922 11.016 -9.969 1 76.25 303 ASP A CA 1
ATOM 2360 C C . ASP A 1 303 ? -18.719 10.461 -11.141 1 76.25 303 ASP A C 1
ATOM 2362 O O . ASP A 1 303 ? -19.625 9.648 -10.953 1 76.25 303 ASP A O 1
ATOM 2366 N N . GLU A 1 304 ? -19.312 11.422 -11.969 1 58.25 304 GLU A N 1
ATOM 2367 C CA . GLU A 1 304 ? -20 10.984 -13.172 1 58.25 304 GLU A CA 1
ATOM 2368 C C . GLU A 1 304 ? -19.234 9.867 -13.883 1 58.25 304 GLU A C 1
ATOM 2370 O O . GLU A 1 304 ? -18.016 9.812 -13.812 1 58.25 304 GLU A O 1
ATOM 2375 N N . GLU A 1 305 ? -19.906 8.75 -14.016 1 51.03 305 GLU A N 1
ATOM 2376 C CA . GLU A 1 305 ? -19.297 7.82 -14.953 1 51.03 305 GLU A CA 1
ATOM 2377 C C . GLU A 1 305 ? -18.484 8.562 -16.016 1 51.03 305 GLU A C 1
ATOM 2379 O O . GLU A 1 305 ? -19.047 9.031 -17.016 1 51.03 305 GLU A O 1
ATOM 2384 N N . VAL A 1 306 ? -18.094 9.648 -15.586 1 38.41 306 VAL A N 1
ATOM 2385 C CA . VAL A 1 306 ? -17.469 10.516 -16.594 1 38.41 306 VAL A CA 1
ATOM 2386 C C . VAL A 1 306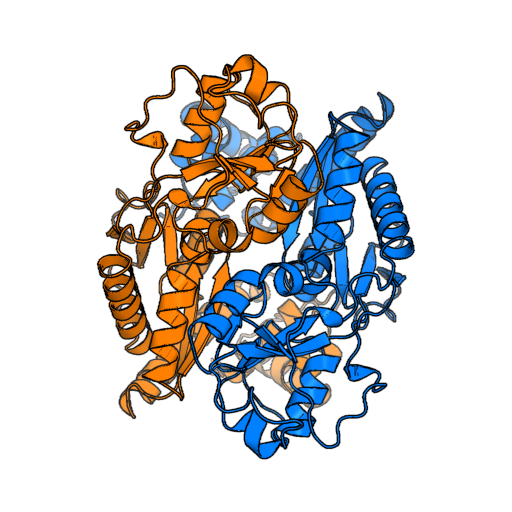 ? -16.844 9.664 -17.688 1 38.41 306 VAL A C 1
ATOM 2388 O O . VAL A 1 306 ? -16.984 9.961 -18.875 1 38.41 306 VAL A O 1
ATOM 2391 N N . ARG A 1 307 ? -15.453 9.352 -17.422 1 41.38 307 ARG A N 1
ATOM 2392 C CA . ARG A 1 307 ? -14.445 9.188 -18.469 1 41.38 307 ARG A CA 1
ATOM 2393 C C . ARG A 1 307 ? -14.766 7.977 -19.344 1 41.38 307 ARG A C 1
ATOM 2395 O O . ARG A 1 307 ? -14.719 6.836 -18.875 1 41.38 307 ARG A O 1
ATOM 2402 N N . SER A 1 308 ? -15.758 8.055 -20.109 1 36.91 308 SER A N 1
ATOM 2403 C CA . SER A 1 308 ? -15.953 7.211 -21.281 1 36.91 308 SER A CA 1
ATOM 2404 C C . SER A 1 308 ? -14.656 6.516 -21.688 1 36.91 308 SER A C 1
ATOM 2406 O O . SER A 1 308 ? -13.57 7.094 -21.562 1 36.91 308 SER A O 1
ATOM 2408 N N . LEU A 1 309 ? -14.609 5.242 -21.703 1 36.22 309 LEU A N 1
ATOM 2409 C CA . LEU A 1 309 ? -13.727 4.316 -22.406 1 36.22 309 LEU A CA 1
ATOM 2410 C C . LEU A 1 309 ? -13.141 4.965 -23.656 1 36.22 309 LEU A C 1
ATOM 2412 O O . LEU A 1 309 ? -12.445 4.309 -24.438 1 36.22 309 LEU A O 1
ATOM 2416 N N . ASP A 1 310 ? -13.664 6.02 -23.969 1 35.75 310 ASP A N 1
ATOM 2417 C CA . ASP A 1 310 ? -13.258 6.434 -25.312 1 35.75 310 ASP A CA 1
ATOM 2418 C C . ASP A 1 310 ? -11.734 6.496 -25.422 1 35.75 310 ASP A C 1
ATOM 2420 O O . ASP A 1 310 ? -11.188 6.469 -26.531 1 35.75 310 ASP A O 1
ATOM 2424 N N . ASN A 1 311 ? -11.156 6.965 -24.531 1 34.31 311 ASN A N 1
ATOM 2425 C CA . ASN A 1 311 ? -9.734 7.113 -24.844 1 34.31 311 ASN A CA 1
ATOM 2426 C C . ASN A 1 311 ? -8.984 5.793 -24.688 1 34.31 311 ASN A C 1
ATOM 2428 O O . ASN A 1 311 ? -7.762 5.785 -24.516 1 34.31 311 ASN A O 1
ATOM 2432 N N . LEU A 1 312 ? -9.523 4.742 -24.219 1 34.62 312 LEU A N 1
ATOM 2433 C CA . LEU A 1 312 ? -8.961 3.406 -24.391 1 34.62 312 LEU A CA 1
ATOM 2434 C C . LEU A 1 312 ? -8.742 3.086 -25.859 1 34.62 312 LEU A C 1
ATOM 2436 O O . LEU A 1 312 ? -9.711 2.977 -26.625 1 34.62 312 LEU A O 1
ATOM 2440 N N . ALA A 1 313 ? -7.797 3.58 -26.562 1 27.42 313 ALA A N 1
ATOM 2441 C CA . ALA A 1 313 ? -7.664 3.541 -28.016 1 27.42 313 ALA A CA 1
ATOM 2442 C C . ALA A 1 313 ? -8.188 2.223 -28.578 1 27.42 313 ALA A C 1
ATOM 2444 O O . ALA A 1 313 ? -7.836 1.147 -28.078 1 27.42 313 ALA A O 1
ATOM 2445 N N . VAL A 1 314 ? -9.352 2.094 -29.281 1 22.38 314 VAL A N 1
ATOM 2446 C CA . VAL A 1 314 ? -9.688 1.408 -30.516 1 22.38 314 VAL A CA 1
ATOM 2447 C C . VAL A 1 314 ? -8.539 1.546 -31.516 1 22.38 314 VAL A C 1
ATOM 2449 O O . VAL A 1 314 ? -8.023 2.645 -31.734 1 22.38 314 VAL A O 1
ATOM 2452 N N . MET B 1 1 ? 4.832 -34.312 21.172 1 34.19 1 MET B N 1
ATOM 2453 C CA . MET B 1 1 ? 3.887 -33.312 20.688 1 34.19 1 MET B CA 1
ATOM 2454 C C . MET B 1 1 ? 3.92 -33.25 19.156 1 34.19 1 MET B C 1
ATOM 2456 O O . MET B 1 1 ? 4.98 -33.062 18.562 1 34.19 1 MET B O 1
ATOM 2460 N N . HIS B 1 2 ? 3.053 -33.969 18.422 1 47.62 2 HIS B N 1
ATOM 2461 C CA . HIS B 1 2 ? 3.047 -34 16.969 1 47.62 2 HIS B CA 1
ATOM 2462 C C . HIS B 1 2 ? 2.264 -32.812 16.406 1 47.62 2 HIS B C 1
ATOM 2464 O O . HIS B 1 2 ? 1.054 -32.719 16.609 1 47.62 2 HIS B O 1
ATOM 2470 N N . ILE B 1 3 ? 2.973 -31.75 16.141 1 51.62 3 ILE B N 1
ATOM 2471 C CA . ILE B 1 3 ? 2.324 -30.578 15.586 1 51.62 3 ILE B CA 1
ATOM 2472 C C . ILE B 1 3 ? 2.4 -30.625 14.062 1 51.62 3 ILE B C 1
ATOM 2474 O O . ILE B 1 3 ? 3.473 -30.844 13.492 1 51.62 3 ILE B O 1
ATOM 2478 N N . ASP B 1 4 ? 1.241 -30.75 13.438 1 62.03 4 ASP B N 1
ATOM 2479 C CA . ASP B 1 4 ? 1.057 -30.75 11.984 1 62.03 4 ASP B CA 1
ATOM 2480 C C . ASP B 1 4 ? 0.959 -29.312 11.453 1 62.03 4 ASP B C 1
ATOM 2482 O O . ASP B 1 4 ? 0.263 -28.484 12.023 1 62.03 4 ASP B O 1
ATOM 2486 N N . LEU B 1 5 ? 1.754 -29.078 10.484 1 66.62 5 LEU B N 1
ATOM 2487 C CA . LEU B 1 5 ? 1.781 -27.75 9.875 1 66.62 5 LEU B CA 1
ATOM 2488 C C . LEU B 1 5 ? 0.382 -27.312 9.445 1 66.62 5 LEU B C 1
ATOM 2490 O O . LEU B 1 5 ? 0.054 -26.125 9.492 1 66.62 5 LEU B O 1
ATOM 2494 N N . ARG B 1 6 ? -0.352 -28.297 9.109 1 70.81 6 ARG B N 1
ATOM 2495 C CA . ARG B 1 6 ? -1.728 -28.016 8.719 1 70.81 6 ARG B CA 1
ATOM 2496 C C . ARG B 1 6 ? -2.521 -27.438 9.891 1 70.81 6 ARG B C 1
ATOM 2498 O O . ARG B 1 6 ? -3.303 -26.5 9.711 1 70.81 6 ARG B O 1
ATOM 2505 N N . GLN B 1 7 ? -2.248 -28.016 11 1 74.81 7 GLN B N 1
ATOM 2506 C CA . GLN B 1 7 ? -2.953 -27.547 12.188 1 74.81 7 GLN B CA 1
ATOM 2507 C C . GLN B 1 7 ? -2.527 -26.125 12.555 1 74.81 7 GLN B C 1
ATOM 2509 O O . GLN B 1 7 ? -3.352 -25.312 12.984 1 74.81 7 GLN B O 1
ATOM 2514 N N . LEU B 1 8 ? -1.263 -25.891 12.336 1 76.75 8 LEU B N 1
ATOM 2515 C CA . LEU B 1 8 ? -0.765 -24.562 12.625 1 76.75 8 LEU B CA 1
ATOM 2516 C C . LEU B 1 8 ? -1.38 -23.531 11.68 1 76.75 8 LEU B C 1
ATOM 2518 O O . LEU B 1 8 ? -1.72 -22.422 12.094 1 76.75 8 LEU B O 1
ATOM 2522 N N . ARG B 1 9 ? -1.553 -23.938 10.484 1 76.31 9 ARG B N 1
ATOM 2523 C CA . ARG B 1 9 ? -2.209 -23.078 9.516 1 76.31 9 ARG B CA 1
ATOM 2524 C C . ARG B 1 9 ? -3.656 -22.812 9.914 1 76.31 9 ARG B C 1
ATOM 2526 O O . ARG B 1 9 ? -4.148 -21.688 9.758 1 76.31 9 ARG B O 1
ATOM 2533 N N . HIS B 1 10 ? -4.289 -23.844 10.398 1 81.25 10 HIS B N 1
ATOM 2534 C CA . HIS B 1 10 ? -5.664 -23.688 10.867 1 81.25 10 HIS B CA 1
ATOM 2535 C C . HIS B 1 10 ? -5.738 -22.734 12.062 1 81.25 10 HIS B C 1
ATOM 2537 O O . HIS B 1 10 ? -6.637 -21.891 12.133 1 81.25 10 HIS B O 1
ATOM 2543 N N . PHE B 1 11 ? -4.758 -22.875 12.938 1 82.25 11 PHE B N 1
ATOM 2544 C CA . PHE B 1 11 ? -4.719 -22.016 14.117 1 82.25 11 PHE B CA 1
ATOM 2545 C C . PHE B 1 11 ? -4.5 -20.562 13.727 1 82.25 11 PHE B C 1
ATOM 2547 O O . PHE B 1 11 ? -5.129 -19.656 14.289 1 82.25 11 PHE B O 1
ATOM 2554 N N . ILE B 1 12 ? -3.662 -20.406 12.812 1 80 12 ILE B N 1
ATOM 2555 C CA . ILE B 1 12 ? -3.434 -19.062 12.32 1 80 12 ILE B CA 1
ATOM 2556 C C . ILE B 1 12 ? -4.727 -18.5 11.727 1 80 12 ILE B C 1
ATOM 2558 O O . ILE B 1 12 ? -5.078 -17.344 11.969 1 80 12 ILE B O 1
ATOM 2562 N N . ALA B 1 13 ? -5.449 -19.328 11 1 80.62 13 ALA B N 1
ATOM 2563 C CA . ALA B 1 13 ? -6.699 -18.922 10.359 1 80.62 13 ALA B CA 1
ATOM 2564 C C . ALA B 1 13 ? -7.723 -18.469 11.398 1 80.62 13 ALA B C 1
ATOM 2566 O O . ALA B 1 13 ? -8.398 -17.453 11.219 1 80.62 13 ALA B O 1
ATOM 2567 N N . ILE B 1 14 ? -7.801 -19.234 12.461 1 84.62 14 ILE B N 1
ATOM 2568 C CA . ILE B 1 14 ? -8.797 -18.875 13.461 1 84.62 14 ILE B CA 1
ATOM 2569 C C . ILE B 1 14 ? -8.352 -17.625 14.211 1 84.62 14 ILE B C 1
ATOM 2571 O O . ILE B 1 14 ? -9.18 -16.797 14.602 1 84.62 14 ILE B O 1
ATOM 2575 N N . ALA B 1 15 ? -7.078 -17.5 14.367 1 79.81 15 ALA B N 1
ATOM 2576 C CA . ALA B 1 15 ? -6.562 -16.297 15.023 1 79.81 15 ALA B CA 1
ATOM 2577 C C . ALA B 1 15 ? -6.828 -15.047 14.188 1 79.81 15 ALA B C 1
ATOM 2579 O O . ALA B 1 15 ? -7.09 -13.969 14.727 1 79.81 15 ALA B O 1
ATOM 2580 N N . GLU B 1 16 ? -6.762 -15.297 13 1 75.38 16 GLU B N 1
ATOM 2581 C CA . GLU B 1 16 ? -6.934 -14.188 12.07 1 75.38 16 GLU B CA 1
ATOM 2582 C C . GLU B 1 16 ? -8.406 -13.891 11.828 1 75.38 16 GLU B C 1
ATOM 2584 O O . GLU B 1 16 ? -8.812 -12.727 11.797 1 75.38 16 GLU B O 1
ATOM 2589 N N . GLN B 1 17 ? -9.273 -14.914 11.641 1 73.25 17 GLN B N 1
ATOM 2590 C CA . GLN B 1 17 ? -10.672 -14.773 11.266 1 73.25 17 GLN B CA 1
ATOM 2591 C C . GLN B 1 17 ? -11.555 -14.57 12.492 1 73.25 17 GLN B C 1
ATOM 2593 O O . GLN B 1 17 ? -12.664 -14.039 12.383 1 73.25 17 GLN B O 1
ATOM 2598 N N . ARG B 1 18 ? -11.102 -15.039 13.633 1 77.12 18 ARG B N 1
ATOM 2599 C CA . ARG B 1 18 ? -11.797 -14.961 14.914 1 77.12 18 ARG B CA 1
ATOM 2600 C C . ARG B 1 18 ? -13.195 -15.562 14.812 1 77.12 18 ARG B C 1
ATOM 2602 O O . ARG B 1 18 ? -14.125 -15.078 15.453 1 77.12 18 ARG B O 1
ATOM 2609 N N . SER B 1 19 ? -13.398 -16.344 13.906 1 81.25 19 SER B N 1
ATOM 2610 C CA . SER B 1 19 ? -14.617 -17.109 13.664 1 81.25 19 SER B CA 1
ATOM 2611 C C . SER B 1 19 ? -14.297 -18.516 13.148 1 81.25 19 SER B C 1
ATOM 2613 O O . SER B 1 19 ? -13.516 -18.672 12.203 1 81.25 19 SER B O 1
ATOM 2615 N N . PHE B 1 20 ? -14.93 -19.5 13.781 1 84.88 20 PHE B N 1
ATOM 2616 C CA . PHE B 1 20 ? -14.68 -20.859 13.352 1 84.88 20 PHE B CA 1
ATOM 2617 C C . PHE B 1 20 ? -15.211 -21.094 11.945 1 84.88 20 PHE B C 1
ATOM 2619 O O . PHE B 1 20 ? -14.562 -21.766 11.133 1 84.88 20 PHE B O 1
ATOM 2626 N N . VAL B 1 21 ? -16.328 -20.453 11.703 1 81.88 21 VAL B N 1
ATOM 2627 C CA . VAL B 1 21 ? -16.938 -20.641 10.391 1 81.88 21 VAL B CA 1
ATOM 2628 C C . VAL B 1 21 ? -16.094 -19.938 9.328 1 81.88 21 VAL B C 1
ATOM 2630 O O . VAL B 1 21 ? -15.758 -20.516 8.305 1 81.88 21 VAL B O 1
ATOM 2633 N N . ALA B 1 22 ? -15.727 -18.797 9.664 1 80.81 22 ALA B N 1
ATOM 2634 C CA . ALA B 1 22 ? -14.945 -18.016 8.703 1 80.81 22 ALA B CA 1
ATOM 2635 C C . ALA B 1 22 ? -13.555 -18.609 8.523 1 80.81 22 ALA B C 1
ATOM 2637 O O . ALA B 1 22 ? -13.031 -18.656 7.406 1 80.81 22 ALA B O 1
ATOM 2638 N N . ALA B 1 23 ? -12.984 -19 9.523 1 83.56 23 ALA B N 1
ATOM 2639 C CA . ALA B 1 23 ? -11.656 -19.609 9.484 1 83.56 23 ALA B CA 1
ATOM 2640 C C . ALA B 1 23 ? -11.68 -20.906 8.695 1 83.56 23 ALA B C 1
ATOM 2642 O O . ALA B 1 23 ? -10.773 -21.172 7.891 1 83.56 23 ALA B O 1
ATOM 2643 N N . ALA B 1 24 ? -12.711 -21.688 8.898 1 83.88 24 ALA B N 1
ATOM 2644 C CA . ALA B 1 24 ? -12.852 -22.938 8.172 1 83.88 24 ALA B CA 1
ATOM 2645 C C . ALA B 1 24 ? -12.945 -22.688 6.668 1 83.88 24 ALA B C 1
ATOM 2647 O O . ALA B 1 24 ? -12.273 -23.359 5.879 1 83.88 24 ALA B O 1
ATOM 2648 N N . ALA B 1 25 ? -13.742 -21.719 6.395 1 77.81 25 ALA B N 1
ATOM 2649 C CA . ALA B 1 25 ? -13.914 -21.359 4.992 1 77.81 25 ALA B CA 1
ATOM 2650 C C . ALA B 1 25 ? -12.594 -20.875 4.383 1 77.81 25 ALA B C 1
ATOM 2652 O O . ALA B 1 25 ? -12.266 -21.234 3.248 1 77.81 25 ALA B O 1
ATOM 2653 N N . ALA B 1 26 ? -11.875 -20.266 5.172 1 74.06 26 ALA B N 1
ATOM 2654 C CA . ALA B 1 26 ? -10.625 -19.672 4.703 1 74.06 26 ALA B CA 1
ATOM 2655 C C . ALA B 1 26 ? -9.602 -20.75 4.379 1 74.06 26 ALA B C 1
ATOM 2657 O O . ALA B 1 26 ? -8.703 -20.547 3.561 1 74.06 26 ALA B O 1
ATOM 2658 N N . VAL B 1 27 ? -9.766 -21.891 5.008 1 71.56 27 VAL B N 1
ATOM 2659 C CA . VAL B 1 27 ? -8.797 -22.953 4.793 1 71.56 27 VAL B CA 1
ATOM 2660 C C . VAL B 1 27 ? -9.469 -24.125 4.074 1 71.56 27 VAL B C 1
ATOM 2662 O O . VAL B 1 27 ? -8.938 -25.234 4.062 1 71.56 27 VAL B O 1
ATOM 2665 N N . ASN B 1 28 ? -10.688 -23.828 3.568 1 74.38 28 ASN B N 1
ATOM 2666 C CA . ASN B 1 28 ? -11.445 -24.781 2.756 1 74.38 28 ASN B CA 1
ATOM 2667 C C . ASN B 1 28 ? -11.75 -26.062 3.523 1 74.38 28 ASN B C 1
ATOM 2669 O O . ASN B 1 28 ? -11.523 -27.156 3.018 1 74.38 28 ASN B O 1
ATOM 2673 N N . LEU B 1 29 ? -12.133 -25.906 4.734 1 78.44 29 LEU B N 1
ATOM 2674 C CA . LEU B 1 29 ? -12.578 -27.016 5.562 1 78.44 29 LEU B CA 1
ATOM 2675 C C . LEU B 1 29 ? -14.008 -26.797 6.059 1 78.44 29 LEU B C 1
ATOM 2677 O O . LEU B 1 29 ? -14.492 -25.656 6.07 1 78.44 29 LEU B O 1
ATOM 2681 N N . SER B 1 30 ? -14.719 -27.875 6.25 1 83.56 30 SER B N 1
ATOM 2682 C CA . SER B 1 30 ? -15.961 -27.766 7.004 1 83.56 30 SER B CA 1
ATOM 2683 C C . SER B 1 30 ? -15.703 -27.25 8.414 1 83.56 30 SER B C 1
ATOM 2685 O O . SER B 1 30 ? -14.609 -27.438 8.961 1 83.56 30 SER B O 1
ATOM 2687 N N . GLN B 1 31 ? -16.641 -26.578 8.891 1 87.31 31 GLN B N 1
ATOM 2688 C CA . GLN B 1 31 ? -16.516 -26.047 10.242 1 87.31 31 GLN B CA 1
ATOM 2689 C C . GLN B 1 31 ? -16.203 -27.156 11.242 1 87.31 31 GLN B C 1
ATOM 2691 O O . GLN B 1 31 ? -15.398 -26.969 12.164 1 87.31 31 GLN B O 1
ATOM 2696 N N . SER B 1 32 ? -16.875 -28.344 11.055 1 89.5 32 SER B N 1
ATOM 2697 C CA . SER B 1 32 ? -16.641 -29.469 11.953 1 89.5 32 SER B CA 1
ATOM 2698 C C . SER B 1 32 ? -15.211 -29.969 11.867 1 89.5 32 SER B C 1
ATOM 2700 O O . SER B 1 32 ? -14.562 -30.203 12.891 1 89.5 32 SER B O 1
ATOM 2702 N N . ALA B 1 33 ? -14.75 -30.125 10.641 1 82.88 33 ALA B N 1
ATOM 2703 C CA . ALA B 1 33 ? -13.375 -30.562 10.422 1 82.88 33 ALA B CA 1
ATOM 2704 C C . ALA B 1 33 ? -12.383 -29.547 10.961 1 82.88 33 ALA B C 1
ATOM 2706 O O . ALA B 1 33 ? -11.359 -29.906 11.547 1 82.88 33 ALA B O 1
ATOM 2707 N N . PHE B 1 34 ? -12.664 -28.281 10.805 1 89.69 34 PHE B N 1
ATOM 2708 C CA . PHE B 1 34 ? -11.82 -27.203 11.297 1 89.69 34 PHE B CA 1
ATOM 2709 C C . PHE B 1 34 ? -11.766 -27.203 12.812 1 89.69 34 PHE B C 1
ATOM 2711 O O . PHE B 1 34 ? -10.68 -27.125 13.398 1 89.69 34 PHE B O 1
ATOM 2718 N N . SER B 1 35 ? -12.922 -27.297 13.375 1 90 35 SER B N 1
ATOM 2719 C CA . SER B 1 35 ? -13.008 -27.312 14.828 1 90 35 SER B CA 1
ATOM 2720 C C . SER B 1 35 ? -12.234 -28.5 15.414 1 90 35 SER B C 1
ATOM 2722 O O . SER B 1 35 ? -11.523 -28.344 16.406 1 90 35 SER B O 1
ATOM 2724 N N . ARG B 1 36 ? -12.312 -29.656 14.805 1 84.69 36 ARG B N 1
ATOM 2725 C CA . ARG B 1 36 ? -11.578 -30.844 15.242 1 84.69 36 ARG B CA 1
ATOM 2726 C C . ARG B 1 36 ? -10.07 -30.625 15.141 1 84.69 36 ARG B C 1
ATOM 2728 O O . ARG B 1 36 ? -9.32 -31.078 16 1 84.69 36 ARG B O 1
ATOM 2735 N N . SER B 1 37 ? -9.734 -29.938 14.055 1 85.06 37 SER B N 1
ATOM 2736 C CA . SER B 1 37 ? -8.32 -29.656 13.852 1 85.06 37 SER B CA 1
ATOM 2737 C C . SER B 1 37 ? -7.766 -28.781 14.977 1 85.06 37 SER B C 1
ATOM 2739 O O . SER B 1 37 ? -6.684 -29.047 15.5 1 85.06 37 SER B O 1
ATOM 2741 N N . ILE B 1 38 ? -8.508 -27.797 15.359 1 87.81 38 ILE B N 1
ATOM 2742 C CA . ILE B 1 38 ? -8.086 -26.891 16.406 1 87.81 38 ILE B CA 1
ATOM 2743 C C . ILE B 1 38 ? -8.055 -27.625 17.75 1 87.81 38 ILE B C 1
ATOM 2745 O O . ILE B 1 38 ? -7.105 -27.469 18.516 1 87.81 38 ILE B O 1
ATOM 2749 N N . GLN B 1 39 ? -9.039 -28.422 17.984 1 86.38 39 GLN B N 1
ATOM 2750 C CA . GLN B 1 39 ? -9.102 -29.219 19.203 1 86.38 39 GLN B CA 1
ATOM 2751 C C . GLN B 1 39 ? -7.93 -30.203 19.281 1 86.38 39 GLN B C 1
ATOM 2753 O O . GLN B 1 39 ? -7.332 -30.375 20.344 1 86.38 39 GLN B O 1
ATOM 2758 N N . ALA B 1 40 ? -7.691 -30.797 18.156 1 79.75 40 ALA B N 1
ATOM 2759 C CA . ALA B 1 40 ? -6.562 -31.734 18.109 1 79.75 40 ALA B CA 1
ATOM 2760 C C . ALA B 1 40 ? -5.25 -31.016 18.422 1 79.75 40 ALA B C 1
ATOM 2762 O O . ALA B 1 40 ? -4.395 -31.547 19.125 1 79.75 40 ALA B O 1
ATOM 2763 N N . LEU B 1 41 ? -5.078 -29.875 17.844 1 80.94 41 LEU B N 1
ATOM 2764 C CA . LEU B 1 41 ? -3.891 -29.078 18.125 1 80.94 41 LEU B CA 1
ATOM 2765 C C . LEU B 1 41 ? -3.799 -28.719 19.594 1 80.94 41 LEU B C 1
ATOM 2767 O O . LEU B 1 41 ? -2.732 -28.844 20.203 1 80.94 41 LEU B O 1
ATOM 2771 N N . GLU B 1 42 ? -4.91 -28.25 20.172 1 84 42 GLU B N 1
ATOM 2772 C CA . GLU B 1 42 ? -4.957 -27.906 21.594 1 84 42 GLU B CA 1
ATOM 2773 C C . GLU B 1 42 ? -4.637 -29.109 22.469 1 84 42 GLU B C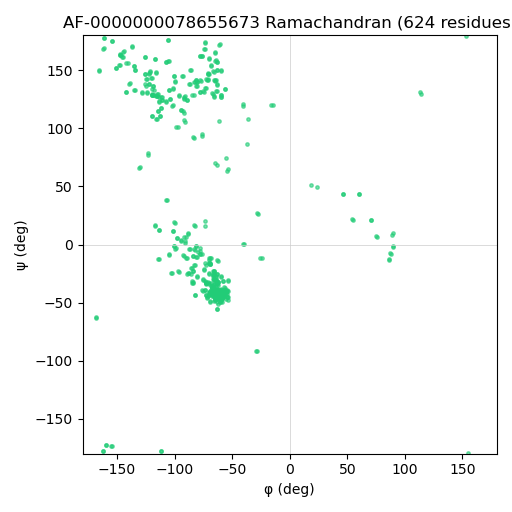 1
ATOM 2775 O O . GLU B 1 42 ? -3.943 -28.984 23.484 1 84 42 GLU B O 1
ATOM 2780 N N . HIS B 1 43 ? -5.121 -30.25 22.047 1 76.62 43 HIS B N 1
ATOM 2781 C CA . HIS B 1 43 ? -4.816 -31.484 22.75 1 76.62 43 HIS B CA 1
ATOM 2782 C C . HIS B 1 43 ? -3.326 -31.812 22.688 1 76.62 43 HIS B C 1
ATOM 2784 O O . HIS B 1 43 ? -2.723 -32.188 23.688 1 76.62 43 HIS B O 1
ATOM 2790 N N . SER B 1 44 ? -2.781 -31.656 21.516 1 71.75 44 SER B N 1
ATOM 2791 C CA . SER B 1 44 ? -1.367 -31.953 21.328 1 71.75 44 SER B CA 1
ATOM 2792 C C . SER B 1 44 ? -0.484 -31.031 22.141 1 71.75 44 SER B C 1
ATOM 2794 O O . SER B 1 44 ? 0.544 -31.453 22.672 1 71.75 44 SER B O 1
ATOM 2796 N N . VAL B 1 45 ? -0.943 -29.734 22.219 1 71.38 45 VAL B N 1
ATOM 2797 C CA . VAL B 1 45 ? -0.161 -28.734 22.938 1 71.38 45 VAL B CA 1
ATOM 2798 C C . VAL B 1 45 ? -0.478 -28.797 24.422 1 71.38 45 VAL B C 1
ATOM 2800 O O . VAL B 1 45 ? 0.327 -28.375 25.25 1 71.38 45 VAL B O 1
ATOM 2803 N N . GLY B 1 46 ? -1.636 -29.328 24.781 1 70.19 46 GLY B N 1
ATOM 2804 C CA . GLY B 1 46 ? -2.016 -29.562 26.156 1 70.19 46 GLY B CA 1
ATOM 2805 C C . GLY B 1 46 ? -2.717 -28.391 26.812 1 70.19 46 GLY B C 1
ATOM 2806 O O . GLY B 1 46 ? -2.795 -28.297 28.031 1 70.19 46 GLY B O 1
ATOM 2807 N N . CYS B 1 47 ? -3.016 -27.453 26.016 1 76.62 47 CYS B N 1
ATOM 2808 C CA . CYS B 1 47 ? -3.729 -26.297 26.547 1 76.62 47 CYS B CA 1
ATOM 2809 C C . CYS B 1 47 ? -4.68 -25.719 25.516 1 76.62 47 CYS B C 1
ATOM 2811 O O . CYS B 1 47 ? -4.562 -26 24.328 1 76.62 47 CYS B O 1
ATOM 2813 N N . GLN B 1 48 ? -5.609 -24.906 25.969 1 84.19 48 GLN B N 1
ATOM 2814 C CA . GLN B 1 48 ? -6.504 -24.188 25.078 1 84.19 48 GLN B CA 1
ATOM 2815 C C . GLN B 1 48 ? -5.781 -23.016 24.406 1 84.19 48 GLN B C 1
ATOM 2817 O O . GLN B 1 48 ? -5.004 -22.312 25.047 1 84.19 48 GLN B O 1
ATOM 2822 N N . LEU B 1 49 ? -5.996 -23 23.125 1 84.69 49 LEU B N 1
ATOM 2823 C CA . LEU B 1 49 ? -5.297 -21.984 22.359 1 84.69 49 LEU B CA 1
ATOM 2824 C C . LEU B 1 49 ? -6.242 -20.844 21.984 1 84.69 49 LEU B C 1
ATOM 2826 O O . LEU B 1 49 ? -5.793 -19.719 21.719 1 84.69 49 LEU B O 1
ATOM 2830 N N . VAL B 1 50 ? -7.531 -21.188 21.938 1 87.31 50 VAL B N 1
ATOM 2831 C CA . VAL B 1 50 ? -8.562 -20.203 21.609 1 87.31 50 VAL B CA 1
ATOM 2832 C C . VAL B 1 50 ? -9.523 -20.047 22.781 1 87.31 50 VAL B C 1
ATOM 2834 O O . VAL B 1 50 ? -9.984 -21.047 23.344 1 87.31 50 VAL B O 1
ATOM 2837 N N . ASP B 1 51 ? -9.672 -18.828 23.109 1 81.88 51 ASP B N 1
ATOM 2838 C CA . ASP B 1 51 ? -10.633 -18.562 24.188 1 81.88 51 ASP B CA 1
ATOM 2839 C C . ASP B 1 51 ? -12.07 -18.672 23.672 1 81.88 51 ASP B C 1
ATOM 2841 O O . ASP B 1 51 ? -12.633 -17.688 23.172 1 81.88 51 ASP B O 1
ATOM 2845 N N . ARG B 1 52 ? -12.609 -19.828 23.828 1 80.62 52 ARG B N 1
ATOM 2846 C CA . ARG B 1 52 ? -13.938 -20.109 23.297 1 80.62 52 ARG B CA 1
ATOM 2847 C C . ARG B 1 52 ? -15.023 -19.469 24.156 1 80.62 52 ARG B C 1
ATOM 2849 O O . ARG B 1 52 ? -16.203 -19.469 23.797 1 80.62 52 ARG B O 1
ATOM 2856 N N . GLY B 1 53 ? -14.602 -18.938 25.266 1 74.25 53 GLY B N 1
ATOM 2857 C CA . GLY B 1 53 ? -15.539 -18.25 26.125 1 74.25 53 GLY B CA 1
ATOM 2858 C C . GLY B 1 53 ? -15.805 -16.812 25.703 1 74.25 53 GLY B C 1
ATOM 2859 O O . GLY B 1 53 ? -16.781 -16.203 26.141 1 74.25 53 GLY B O 1
ATOM 2860 N N . ARG B 1 54 ? -14.914 -16.422 24.938 1 69 54 ARG B N 1
ATOM 2861 C CA . ARG B 1 54 ? -15.055 -15.039 24.469 1 69 54 ARG B CA 1
ATOM 2862 C C . ARG B 1 54 ? -15.633 -14.992 23.062 1 69 54 ARG B C 1
ATOM 2864 O O . ARG B 1 54 ? -15.328 -15.852 22.234 1 69 54 ARG B O 1
ATOM 2871 N N . LYS B 1 55 ? -16.406 -14.023 22.797 1 69.06 55 LYS B N 1
ATOM 2872 C CA . LYS B 1 55 ? -17.078 -13.875 21.516 1 69.06 55 LYS B CA 1
ATOM 2873 C C . LYS B 1 55 ? -16.078 -13.641 20.391 1 69.06 55 LYS B C 1
ATOM 2875 O O . LYS B 1 55 ? -16.281 -14.094 19.25 1 69.06 55 LYS B O 1
ATOM 2880 N N . ASP B 1 56 ? -14.984 -13.156 20.781 1 70.38 56 ASP B N 1
ATOM 2881 C CA . ASP B 1 56 ? -14.078 -12.789 19.703 1 70.38 56 ASP B CA 1
ATOM 2882 C C . ASP B 1 56 ? -13.039 -13.883 19.453 1 70.38 56 ASP B C 1
ATOM 2884 O O . ASP B 1 56 ? -12.156 -13.734 18.609 1 70.38 56 ASP B O 1
ATOM 2888 N N . LEU B 1 57 ? -13.125 -14.984 20.078 1 78.06 57 LEU B N 1
ATOM 2889 C CA . LEU B 1 57 ? -12.266 -16.156 19.906 1 78.06 57 LEU B CA 1
ATOM 2890 C C . LEU B 1 57 ? -10.797 -15.758 19.875 1 78.06 57 LEU B C 1
ATOM 2892 O O . LEU B 1 57 ? -10.031 -16.266 19.062 1 78.06 57 LEU B O 1
ATOM 2896 N N . ALA B 1 58 ? -10.477 -14.875 20.781 1 79.75 58 ALA B N 1
ATOM 2897 C CA . ALA B 1 58 ? -9.078 -14.438 20.844 1 79.75 58 ALA B CA 1
ATOM 2898 C C . ALA B 1 58 ? -8.164 -15.586 21.266 1 79.75 58 ALA B C 1
ATOM 2900 O O . ALA B 1 58 ? -8.586 -16.484 22 1 79.75 58 ALA B O 1
ATOM 2901 N N . PRO B 1 59 ? -6.93 -15.531 20.75 1 79.19 59 PRO B N 1
ATOM 2902 C CA . PRO B 1 59 ? -5.98 -16.531 21.25 1 79.19 59 PRO B CA 1
ATOM 2903 C C . PRO B 1 59 ? -5.711 -16.391 22.734 1 79.19 59 PRO B C 1
ATOM 2905 O O . PRO B 1 59 ? -5.672 -15.281 23.266 1 79.19 59 PRO B O 1
ATOM 2908 N N . THR B 1 60 ? -5.668 -17.562 23.469 1 75.5 60 THR B N 1
ATOM 2909 C CA . THR B 1 60 ? -5.195 -17.578 24.844 1 75.5 60 THR B CA 1
ATOM 2910 C C . THR B 1 60 ? -3.744 -17.109 24.922 1 75.5 60 THR B C 1
ATOM 2912 O O . THR B 1 60 ? -3.104 -16.891 23.891 1 75.5 60 THR B O 1
ATOM 2915 N N . LYS B 1 61 ? -3.256 -16.938 26.094 1 64.44 61 LYS B N 1
ATOM 2916 C CA . LYS B 1 61 ? -1.846 -16.594 26.266 1 64.44 61 LYS B CA 1
ATOM 2917 C C . LYS B 1 61 ? -0.946 -17.609 25.578 1 64.44 61 LYS B C 1
ATOM 2919 O O . LYS B 1 61 ? 0.004 -17.25 24.891 1 64.44 61 LYS B O 1
ATOM 2924 N N . GLN B 1 62 ? -1.266 -18.797 25.828 1 68.81 62 GLN B N 1
ATOM 2925 C CA . GLN B 1 62 ? -0.561 -19.891 25.156 1 68.81 62 GLN B CA 1
ATOM 2926 C C . GLN B 1 62 ? -0.788 -19.844 23.656 1 68.81 62 GLN B C 1
ATOM 2928 O O . GLN B 1 62 ? 0.123 -20.141 22.875 1 68.81 62 GLN B O 1
ATOM 2933 N N . GLY B 1 63 ? -2.01 -19.391 23.312 1 75 63 GLY B N 1
ATOM 2934 C CA . GLY B 1 63 ? -2.336 -19.266 21.906 1 75 63 GLY B CA 1
ATOM 2935 C C . GLY B 1 63 ? -1.533 -18.188 21.203 1 75 63 GLY B C 1
ATOM 2936 O O . GLY B 1 63 ? -1.081 -18.391 20.062 1 75 63 GLY B O 1
ATOM 2937 N N . GLN B 1 64 ? -1.337 -17.219 21.875 1 69.19 64 GLN B N 1
ATOM 2938 C CA . GLN B 1 64 ? -0.558 -16.125 21.297 1 69.19 64 GLN B CA 1
ATOM 2939 C C . GLN B 1 64 ? 0.891 -16.547 21.062 1 69.19 64 GLN B C 1
ATOM 2941 O O . GLN B 1 64 ? 1.473 -16.25 20.016 1 69.19 64 GLN B O 1
ATOM 2946 N N . LEU B 1 65 ? 1.467 -17.203 22.016 1 60.84 65 LEU B N 1
ATOM 2947 C CA . LEU B 1 65 ? 2.818 -17.75 21.891 1 60.84 65 LEU B CA 1
ATOM 2948 C C . LEU B 1 65 ? 2.908 -18.719 20.719 1 60.84 65 LEU B C 1
ATOM 2950 O O . LEU B 1 65 ? 3.832 -18.641 19.906 1 60.84 65 LEU B O 1
ATOM 2954 N N . LEU B 1 66 ? 1.943 -19.531 20.688 1 68.38 66 LEU B N 1
ATOM 2955 C CA . LEU B 1 66 ? 1.955 -20.516 19.609 1 68.38 66 LEU B CA 1
ATOM 2956 C C . LEU B 1 66 ? 1.771 -19.828 18.25 1 68.38 66 LEU B C 1
ATOM 2958 O O . LEU B 1 66 ? 2.354 -20.25 17.25 1 68.38 66 LEU B O 1
ATOM 2962 N N . LEU B 1 67 ? 0.944 -18.781 18.328 1 74.75 67 LEU B N 1
ATOM 2963 C CA . LEU B 1 67 ? 0.673 -18.078 17.078 1 74.75 67 LEU B CA 1
ATOM 2964 C C . LEU B 1 67 ? 1.96 -17.516 16.484 1 74.75 67 LEU B C 1
ATOM 2966 O O . LEU B 1 67 ? 2.178 -17.609 15.273 1 74.75 67 LEU B O 1
ATOM 2970 N N . GLU B 1 68 ? 2.768 -17.047 17.188 1 61.97 68 GLU B N 1
ATOM 2971 C CA . GLU B 1 68 ? 4.055 -16.531 16.734 1 61.97 68 GLU B CA 1
ATOM 2972 C C . GLU B 1 68 ? 4.926 -17.641 16.156 1 61.97 68 GLU B C 1
ATOM 2974 O O . GLU B 1 68 ? 5.508 -17.484 15.078 1 61.97 68 GLU B O 1
ATOM 2979 N N . HIS B 1 69 ? 4.969 -18.672 16.906 1 60.28 69 HIS B N 1
ATOM 2980 C CA . HIS B 1 69 ? 5.75 -19.828 16.453 1 60.28 69 HIS B CA 1
ATOM 2981 C C . HIS B 1 69 ? 5.133 -20.453 15.211 1 60.28 69 HIS B C 1
ATOM 2983 O O . HIS B 1 69 ? 5.852 -20.859 14.297 1 60.28 69 HIS B O 1
ATOM 2989 N N . ALA B 1 70 ? 3.787 -20.484 15.273 1 67.62 70 ALA B N 1
ATOM 2990 C CA . ALA B 1 70 ? 3.078 -21.078 14.141 1 67.62 70 ALA B CA 1
ATOM 2991 C C . ALA B 1 70 ? 3.367 -20.312 12.852 1 67.62 70 ALA B C 1
ATOM 2993 O O . ALA B 1 70 ? 3.635 -20.922 11.812 1 67.62 70 ALA B O 1
ATOM 2994 N N . ARG B 1 71 ? 3.371 -19.078 13.008 1 65.69 71 ARG B N 1
ATOM 2995 C CA . ARG B 1 71 ? 3.656 -18.25 11.844 1 65.69 71 ARG B CA 1
ATOM 2996 C C . ARG B 1 71 ? 5.066 -18.5 11.32 1 65.69 71 ARG B C 1
ATOM 2998 O O . ARG B 1 71 ? 5.273 -18.625 10.109 1 65.69 71 ARG B O 1
ATOM 3005 N N . ARG B 1 72 ? 5.977 -18.625 12.188 1 57.53 72 ARG B N 1
ATOM 3006 C CA . ARG B 1 72 ? 7.359 -18.922 11.828 1 57.53 72 ARG B CA 1
ATOM 3007 C C . ARG B 1 72 ? 7.484 -20.297 11.188 1 57.53 72 ARG B C 1
ATOM 3009 O O . ARG B 1 72 ? 8.18 -20.453 10.18 1 57.53 72 ARG B O 1
ATOM 3016 N N . LEU B 1 73 ? 6.809 -21.219 11.805 1 56.88 73 LEU B N 1
ATOM 3017 C CA . LEU B 1 73 ? 6.906 -22.594 11.336 1 56.88 73 LEU B CA 1
ATOM 3018 C C . LEU B 1 73 ? 6.242 -22.75 9.969 1 56.88 73 LEU B C 1
ATOM 3020 O O . LEU B 1 73 ? 6.785 -23.422 9.086 1 56.88 73 LEU B O 1
ATOM 3024 N N . VAL B 1 74 ? 5.152 -22.109 9.93 1 61.75 74 VAL B N 1
ATOM 3025 C CA . VAL B 1 74 ? 4.449 -22.203 8.656 1 61.75 74 VAL B CA 1
ATOM 3026 C C . VAL B 1 74 ? 5.254 -21.5 7.566 1 61.75 74 VAL B C 1
ATOM 3028 O O . VAL B 1 74 ? 5.383 -22 6.449 1 61.75 74 VAL B O 1
ATOM 3031 N N . SER B 1 75 ? 5.777 -20.438 7.961 1 59.06 75 SER B N 1
ATOM 3032 C CA . SER B 1 75 ? 6.656 -19.734 7.035 1 59.06 75 SER B CA 1
ATOM 3033 C C . SER B 1 75 ? 7.891 -20.562 6.707 1 59.06 75 SER B C 1
ATOM 3035 O O . SER B 1 75 ? 8.305 -20.641 5.547 1 59.06 75 SER B O 1
ATOM 3037 N N . GLY B 1 76 ? 8.438 -21.078 7.715 1 53.97 76 GLY B N 1
ATOM 3038 C CA . GLY B 1 76 ? 9.562 -21.969 7.516 1 53.97 76 GLY B CA 1
ATOM 3039 C C . GLY B 1 76 ? 9.227 -23.156 6.629 1 53.97 76 GLY B C 1
ATOM 3040 O O . GLY B 1 76 ? 10.016 -23.531 5.762 1 53.97 76 GLY B O 1
ATOM 3041 N N . ALA B 1 77 ? 8.078 -23.719 6.922 1 53.88 77 ALA B N 1
ATOM 3042 C CA . ALA B 1 77 ? 7.641 -24.828 6.082 1 53.88 77 ALA B CA 1
ATOM 3043 C C . ALA B 1 77 ? 7.473 -24.375 4.629 1 53.88 77 ALA B C 1
ATOM 3045 O O . ALA B 1 77 ? 7.828 -25.109 3.705 1 53.88 77 ALA B O 1
ATOM 3046 N N . GLN B 1 78 ? 6.949 -23.266 4.559 1 53.38 78 GLN B N 1
ATOM 3047 C CA . GLN B 1 78 ? 6.828 -22.719 3.209 1 53.38 78 GLN B CA 1
ATOM 3048 C C . GLN B 1 78 ? 8.203 -22.516 2.572 1 53.38 78 GLN B C 1
ATOM 3050 O O . GLN B 1 78 ? 8.391 -22.812 1.39 1 53.38 78 GLN B O 1
ATOM 3055 N N . GLN B 1 79 ? 8.977 -22.047 3.404 1 52.16 79 GLN B N 1
ATOM 3056 C CA . GLN B 1 79 ? 10.352 -21.891 2.934 1 52.16 79 GLN B CA 1
ATOM 3057 C C . GLN B 1 79 ? 10.953 -23.25 2.557 1 52.16 79 GLN B C 1
ATOM 3059 O O . GLN B 1 79 ? 11.641 -23.375 1.541 1 52.16 79 GLN B O 1
ATOM 3064 N N . MET B 1 80 ? 10.68 -24.156 3.418 1 47.38 80 MET B N 1
ATOM 3065 C CA . MET B 1 80 ? 11.148 -25.5 3.131 1 47.38 80 MET B CA 1
ATOM 3066 C C . MET B 1 80 ? 10.547 -26.031 1.833 1 47.38 80 MET B C 1
ATOM 3068 O O . MET B 1 80 ? 11.242 -26.609 1.009 1 47.38 80 MET B O 1
ATOM 3072 N N . ALA B 1 81 ? 9.281 -25.875 1.788 1 49.75 81 ALA B N 1
ATOM 3073 C CA . ALA B 1 81 ? 8.633 -26.312 0.556 1 49.75 81 ALA B CA 1
ATOM 3074 C C . ALA B 1 81 ? 9.227 -25.609 -0.659 1 49.75 81 ALA B C 1
ATOM 3076 O O . ALA B 1 81 ? 9.43 -26.234 -1.704 1 49.75 81 ALA B O 1
ATOM 3077 N N . ASN B 1 82 ? 9.414 -24.391 -0.425 1 48.69 82 ASN B N 1
ATOM 3078 C CA . ASN B 1 82 ? 10.07 -23.625 -1.488 1 48.69 82 ASN B CA 1
ATOM 3079 C C . ASN B 1 82 ? 11.445 -24.203 -1.82 1 48.69 82 ASN B C 1
ATOM 3081 O O . ASN B 1 82 ? 11.805 -24.328 -2.992 1 48.69 82 ASN B O 1
ATOM 3085 N N . GLU B 1 83 ? 12.062 -24.438 -0.79 1 46.34 83 GLU B N 1
ATOM 3086 C CA . GLU B 1 83 ? 13.391 -25.016 -0.988 1 46.34 83 GLU B CA 1
ATOM 3087 C C . GLU B 1 83 ? 13.297 -26.375 -1.681 1 46.34 83 GLU B C 1
ATOM 3089 O O . GLU B 1 83 ? 14.094 -26.672 -2.57 1 46.34 83 GLU B O 1
ATOM 3094 N N . ILE B 1 84 ? 12.383 -27.141 -1.177 1 44.5 84 ILE B N 1
ATOM 3095 C CA . ILE B 1 84 ? 12.211 -28.453 -1.78 1 44.5 84 ILE B CA 1
ATOM 3096 C C . ILE B 1 84 ? 11.789 -28.297 -3.24 1 44.5 84 ILE B C 1
ATOM 3098 O O . ILE B 1 84 ? 12.281 -29.016 -4.113 1 44.5 84 ILE B O 1
ATOM 3102 N N . SER B 1 85 ? 10.781 -27.5 -3.389 1 46.12 85 SER B N 1
ATOM 3103 C CA . SER B 1 85 ? 10.359 -27.266 -4.766 1 46.12 85 SER B CA 1
ATOM 3104 C C . SER B 1 85 ? 11.516 -26.734 -5.613 1 46.12 85 SER B C 1
ATOM 3106 O O . SER B 1 85 ? 11.617 -27.062 -6.801 1 46.12 85 SER B O 1
ATOM 3108 N N . GLN B 1 86 ? 12.195 -25.875 -4.98 1 44.22 86 GLN B N 1
ATOM 3109 C CA . GLN B 1 86 ? 13.398 -25.375 -5.648 1 44.22 86 GLN B CA 1
ATOM 3110 C C . GLN B 1 86 ? 14.328 -26.531 -6.031 1 44.22 86 GLN B C 1
ATOM 3112 O O . GLN B 1 86 ? 15.023 -26.453 -7.047 1 44.22 86 GLN B O 1
ATOM 3117 N N . PHE B 1 87 ? 14.328 -27.453 -5.133 1 43.62 87 PHE B N 1
ATOM 3118 C CA . PHE B 1 87 ? 15.094 -28.625 -5.551 1 43.62 87 PHE B CA 1
ATOM 3119 C C . PHE B 1 87 ? 14.523 -29.219 -6.836 1 43.62 87 PHE B C 1
ATOM 3121 O O . PHE B 1 87 ? 15.266 -29.75 -7.66 1 43.62 87 PHE B O 1
ATOM 3128 N N . ASN B 1 88 ? 13.297 -29.203 -6.883 1 43.78 88 ASN B N 1
ATOM 3129 C CA . ASN B 1 88 ? 12.742 -29.781 -8.102 1 43.78 88 ASN B CA 1
ATOM 3130 C C . ASN B 1 88 ? 12.75 -28.781 -9.25 1 43.78 88 ASN B C 1
ATOM 3132 O O . ASN B 1 88 ? 12.148 -29.031 -10.297 1 43.78 88 ASN B O 1
ATOM 3136 N N . GLY B 1 89 ? 13.531 -27.672 -9.125 1 48.38 89 GLY B N 1
ATOM 3137 C CA . GLY B 1 89 ? 13.781 -26.672 -10.156 1 48.38 89 GLY B CA 1
ATOM 3138 C C . GLY B 1 89 ? 13.219 -25.312 -9.82 1 48.38 89 GLY B C 1
ATOM 3139 O O . GLY B 1 89 ? 12.242 -25.203 -9.07 1 48.38 89 GLY B O 1
ATOM 3140 N N . LEU B 1 90 ? 14.078 -24.25 -9.945 1 54.38 90 LEU B N 1
ATOM 3141 C CA . LEU B 1 90 ? 13.906 -22.828 -9.742 1 54.38 90 LEU B CA 1
ATOM 3142 C C . LE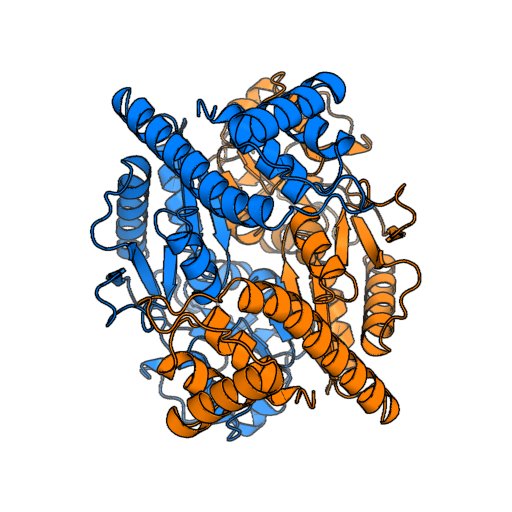U B 1 90 ? 12.555 -22.359 -10.266 1 54.38 90 LEU B C 1
ATOM 3144 O O . LEU B 1 90 ? 12.156 -21.219 -10.031 1 54.38 90 LEU B O 1
ATOM 3148 N N . GLU B 1 91 ? 11.703 -23.281 -10.82 1 62.59 91 GLU B N 1
ATOM 3149 C CA . GLU B 1 91 ? 10.656 -22.781 -11.711 1 62.59 91 GLU B CA 1
ATOM 3150 C C . GLU B 1 91 ? 9.336 -22.609 -10.969 1 62.59 91 GLU B C 1
ATOM 3152 O O . GLU B 1 91 ? 8.516 -21.766 -11.336 1 62.59 91 GLU B O 1
ATOM 3157 N N . ALA B 1 92 ? 9.172 -23.344 -9.836 1 67 92 ALA B N 1
ATOM 3158 C CA . ALA B 1 92 ? 7.867 -23.266 -9.188 1 67 92 ALA B CA 1
ATOM 3159 C C . ALA B 1 92 ? 8.008 -22.859 -7.727 1 67 92 ALA B C 1
ATOM 3161 O O . ALA B 1 92 ? 9.055 -23.078 -7.113 1 67 92 ALA B O 1
ATOM 3162 N N . GLY B 1 93 ? 7.23 -22.047 -7.211 1 79.81 93 GLY B N 1
ATOM 3163 C CA . GLY B 1 93 ? 7.238 -21.656 -5.809 1 79.81 93 GLY B CA 1
ATOM 3164 C C . GLY B 1 93 ? 6.68 -20.266 -5.578 1 79.81 93 GLY B C 1
ATOM 3165 O O . GLY B 1 93 ? 6.258 -19.594 -6.523 1 79.81 93 GLY B O 1
ATOM 3166 N N . GLU B 1 94 ? 6.719 -19.984 -4.254 1 85.88 94 GLU B N 1
ATOM 3167 C CA . GLU B 1 94 ? 6.184 -18.688 -3.838 1 85.88 94 GLU B CA 1
ATOM 3168 C C . GLU B 1 94 ? 7.285 -17.781 -3.275 1 85.88 94 GLU B C 1
ATOM 3170 O O . GLU B 1 94 ? 8.125 -18.25 -2.494 1 85.88 94 GLU B O 1
ATOM 3175 N N . LEU B 1 95 ? 7.316 -16.625 -3.846 1 91.94 95 LEU B N 1
ATOM 3176 C CA . LEU B 1 95 ? 8.242 -15.602 -3.359 1 91.94 95 LEU B CA 1
ATOM 3177 C C . LEU B 1 95 ? 7.484 -14.453 -2.697 1 91.94 95 LEU B C 1
ATOM 3179 O O . LEU B 1 95 ? 6.586 -13.867 -3.301 1 91.94 95 LEU B O 1
ATOM 3183 N N . ARG B 1 96 ? 7.867 -14.203 -1.438 1 92.75 96 ARG B N 1
ATOM 3184 C CA . ARG B 1 96 ? 7.273 -13.078 -0.714 1 92.75 96 ARG B CA 1
ATOM 3185 C C . ARG B 1 96 ? 8.344 -12.07 -0.298 1 92.75 96 ARG B C 1
ATOM 3187 O O . ARG B 1 96 ? 9.352 -12.445 0.306 1 92.75 96 ARG B O 1
ATOM 3194 N N . PHE B 1 97 ? 8.102 -10.797 -0.641 1 97 97 PHE B N 1
ATOM 3195 C CA . PHE B 1 97 ? 9.031 -9.758 -0.211 1 97 97 PHE B CA 1
ATOM 3196 C C . PHE B 1 97 ? 8.328 -8.406 -0.119 1 97 97 PHE B C 1
ATOM 3198 O O . PHE B 1 97 ? 7.129 -8.305 -0.393 1 97 97 PHE B O 1
ATOM 3205 N N . GLY B 1 98 ? 9.039 -7.395 0.359 1 97.12 98 GLY B N 1
ATOM 3206 C CA . GLY B 1 98 ? 8.484 -6.059 0.492 1 97.12 98 GLY B CA 1
ATOM 3207 C C . GLY B 1 98 ? 9.32 -4.996 -0.204 1 97.12 98 GLY B C 1
ATOM 3208 O O . GLY B 1 98 ? 10.477 -5.242 -0.556 1 97.12 98 GLY B O 1
ATOM 3209 N N . CYS B 1 99 ? 8.664 -3.889 -0.431 1 96.44 99 CYS B N 1
ATOM 3210 C CA . CYS B 1 99 ? 9.422 -2.748 -0.94 1 96.44 99 CYS B CA 1
ATOM 3211 C C . CYS B 1 99 ? 8.789 -1.435 -0.495 1 96.44 99 CYS B C 1
ATOM 3213 O O . CYS B 1 99 ? 7.59 -1.385 -0.199 1 96.44 99 CYS B O 1
ATOM 3215 N N . GLY B 1 100 ? 9.641 -0.471 -0.395 1 94.38 100 GLY B N 1
ATOM 3216 C CA . GLY B 1 100 ? 9.156 0.866 -0.097 1 94.38 100 GLY B CA 1
ATOM 3217 C C . GLY B 1 100 ? 8.461 1.523 -1.274 1 94.38 100 GLY B C 1
ATOM 3218 O O . GLY B 1 100 ? 8.461 0.983 -2.383 1 94.38 100 GLY B O 1
ATOM 3219 N N . PRO B 1 101 ? 7.891 2.688 -1.009 1 91.81 101 PRO B N 1
ATOM 3220 C CA . PRO B 1 101 ? 7.145 3.379 -2.064 1 91.81 101 PRO B CA 1
ATOM 3221 C C . PRO B 1 101 ? 8.023 3.77 -3.25 1 91.81 101 PRO B C 1
ATOM 3223 O O . PRO B 1 101 ? 7.594 3.68 -4.402 1 91.81 101 PRO B O 1
ATOM 3226 N N . ALA B 1 102 ? 9.227 4.219 -3.051 1 90.56 102 ALA B N 1
ATOM 3227 C CA . ALA B 1 102 ? 10.094 4.691 -4.129 1 90.56 102 ALA B CA 1
ATOM 3228 C C . ALA B 1 102 ? 10.414 3.566 -5.105 1 90.56 102 ALA B C 1
ATOM 3230 O O . ALA B 1 102 ? 10.133 3.672 -6.301 1 90.56 102 ALA B O 1
ATOM 3231 N N . PRO B 1 103 ? 10.945 2.469 -4.625 1 93.12 103 PRO B N 1
ATOM 3232 C CA . PRO B 1 103 ? 11.219 1.387 -5.574 1 93.12 103 PRO B CA 1
ATOM 3233 C C . PRO B 1 103 ? 9.945 0.786 -6.168 1 93.12 103 PRO B C 1
ATOM 3235 O O . PRO B 1 103 ? 9.969 0.259 -7.281 1 93.12 103 PRO B O 1
ATOM 3238 N N . ALA B 1 104 ? 8.852 0.857 -5.465 1 93.69 104 ALA B N 1
ATOM 3239 C CA . ALA B 1 104 ? 7.586 0.314 -5.949 1 93.69 104 ALA B CA 1
ATOM 3240 C C . ALA B 1 104 ? 7.051 1.128 -7.125 1 93.69 104 ALA B C 1
ATOM 3242 O O . ALA B 1 104 ? 6.18 0.664 -7.863 1 93.69 104 ALA B O 1
ATOM 3243 N N . SER B 1 105 ? 7.547 2.299 -7.305 1 90.06 105 SER B N 1
ATOM 3244 C CA . SER B 1 105 ? 7.016 3.221 -8.305 1 90.06 105 SER B CA 1
ATOM 3245 C C . SER B 1 105 ? 7.656 2.988 -9.664 1 90.06 105 SER B C 1
ATOM 3247 O O . SER B 1 105 ? 7.25 3.592 -10.664 1 90.06 105 SER B O 1
ATOM 3249 N N . GLY B 1 106 ? 8.617 2.092 -9.758 1 89.75 106 GLY B N 1
ATOM 3250 C CA . GLY B 1 106 ? 9.25 1.882 -11.047 1 89.75 106 GLY B CA 1
ATOM 3251 C C . GLY B 1 106 ? 10.125 0.642 -11.086 1 89.75 106 GLY B C 1
ATOM 3252 O O . GLY B 1 106 ? 9.773 -0.35 -11.727 1 89.75 106 GLY B O 1
ATOM 3253 N N . LEU B 1 107 ? 11.141 0.66 -10.289 1 93.12 107 LEU B N 1
ATOM 3254 C CA . LEU B 1 107 ? 12.18 -0.363 -10.312 1 93.12 107 LEU B CA 1
ATOM 3255 C C . LEU B 1 107 ? 11.586 -1.746 -10.062 1 93.12 107 LEU B C 1
ATOM 3257 O O . LEU B 1 107 ? 11.836 -2.678 -10.836 1 93.12 107 LEU B O 1
ATOM 3261 N N . ILE B 1 108 ? 10.789 -1.901 -9.062 1 96.31 108 ILE B N 1
ATOM 3262 C CA . ILE B 1 108 ? 10.312 -3.211 -8.633 1 96.31 108 ILE B CA 1
ATOM 3263 C C . ILE B 1 108 ? 9.312 -3.76 -9.648 1 96.31 108 ILE B C 1
ATOM 3265 O O . ILE B 1 108 ? 9.422 -4.91 -10.078 1 96.31 108 ILE B O 1
ATOM 3269 N N . PRO B 1 109 ? 8.383 -2.957 -10.094 1 94.81 109 PRO B N 1
ATOM 3270 C CA . PRO B 1 109 ? 7.473 -3.479 -11.117 1 94.81 109 PRO B CA 1
ATOM 3271 C C . PRO B 1 109 ? 8.211 -3.926 -12.383 1 94.81 109 PRO B C 1
ATOM 3273 O O . PRO B 1 109 ? 7.867 -4.957 -12.969 1 94.81 109 PRO B O 1
ATOM 3276 N N . ARG B 1 110 ? 9.164 -3.199 -12.797 1 94.12 110 ARG B N 1
ATOM 3277 C CA . ARG B 1 110 ? 9.938 -3.576 -13.977 1 94.12 110 ARG B CA 1
ATOM 3278 C C . ARG B 1 110 ? 10.68 -4.887 -13.75 1 94.12 110 ARG B C 1
ATOM 3280 O O . ARG B 1 110 ? 10.688 -5.758 -14.617 1 94.12 110 ARG B O 1
ATOM 3287 N N . ALA B 1 111 ? 11.266 -4.988 -12.617 1 96.81 111 ALA B N 1
ATOM 3288 C CA . ALA B 1 111 ? 11.992 -6.211 -12.281 1 96.81 111 ALA B CA 1
ATOM 3289 C C . ALA B 1 111 ? 11.055 -7.414 -12.234 1 96.81 111 ALA B C 1
ATOM 3291 O O . ALA B 1 111 ? 11.391 -8.492 -12.734 1 96.81 111 ALA B O 1
ATOM 3292 N N . ILE B 1 112 ? 9.867 -7.242 -11.633 1 97.31 112 ILE B N 1
ATOM 3293 C CA . ILE B 1 112 ? 8.891 -8.32 -11.539 1 97.31 112 ILE B CA 1
ATOM 3294 C C . ILE B 1 112 ? 8.43 -8.727 -12.945 1 97.31 112 ILE B C 1
ATOM 3296 O O . ILE B 1 112 ? 8.273 -9.906 -13.234 1 97.31 112 ILE B O 1
ATOM 3300 N N . GLY B 1 113 ? 8.188 -7.719 -13.781 1 95.56 113 GLY B N 1
ATOM 3301 C CA . GLY B 1 113 ? 7.797 -8.016 -15.148 1 95.56 113 GLY B CA 1
ATOM 3302 C C . GLY B 1 113 ? 8.773 -8.93 -15.859 1 95.56 113 GLY B C 1
ATOM 3303 O O . GLY B 1 113 ? 8.367 -9.906 -16.5 1 95.56 113 GLY B O 1
ATOM 3304 N N . SER B 1 114 ? 10.008 -8.633 -15.695 1 94.25 114 SER B N 1
ATOM 3305 C CA . SER B 1 114 ? 11.055 -9.453 -16.297 1 94.25 114 SER B CA 1
ATOM 3306 C C . SER B 1 114 ? 11.125 -10.82 -15.633 1 94.25 114 SER B C 1
ATOM 3308 O O . SER B 1 114 ? 11.281 -11.844 -16.312 1 94.25 114 SER B O 1
ATOM 3310 N N . PHE B 1 115 ? 11.023 -10.844 -14.414 1 95.81 115 PHE B N 1
ATOM 3311 C CA . PHE B 1 115 ? 11.164 -12.055 -13.609 1 95.81 115 PHE B CA 1
ATOM 3312 C C . PHE B 1 115 ? 10.094 -13.07 -13.969 1 95.81 115 PHE B C 1
ATOM 3314 O O . PHE B 1 115 ? 10.383 -14.258 -14.125 1 95.81 115 PHE B O 1
ATOM 3321 N N . ILE B 1 116 ? 8.844 -12.625 -14.117 1 93.62 116 ILE B N 1
ATOM 3322 C CA . ILE B 1 116 ? 7.758 -13.562 -14.352 1 93.62 116 ILE B CA 1
ATOM 3323 C C . ILE B 1 116 ? 7.824 -14.086 -15.789 1 93.62 116 ILE B C 1
ATOM 3325 O O . ILE B 1 116 ? 7.207 -15.102 -16.125 1 93.62 116 ILE B O 1
ATOM 3329 N N . GLY B 1 117 ? 8.477 -13.367 -16.656 1 90.56 117 GLY B N 1
ATOM 3330 C CA . GLY B 1 117 ? 8.766 -13.891 -17.984 1 90.56 117 GLY B CA 1
ATOM 3331 C C . GLY B 1 117 ? 9.758 -15.039 -17.984 1 90.56 117 GLY B C 1
ATOM 3332 O O . GLY B 1 117 ? 9.609 -15.992 -18.734 1 90.56 117 GLY B O 1
ATOM 3333 N N . ARG B 1 118 ? 10.695 -14.953 -17.094 1 90 118 ARG B N 1
ATOM 3334 C CA . ARG B 1 118 ? 11.758 -15.953 -16.984 1 90 118 ARG B CA 1
ATOM 3335 C C . ARG B 1 118 ? 11.305 -17.141 -16.141 1 90 118 ARG B C 1
ATOM 3337 O O . ARG B 1 118 ? 11.719 -18.266 -16.391 1 90 118 ARG B O 1
ATOM 3344 N N . TYR B 1 119 ? 10.508 -16.859 -15.195 1 89.38 119 TYR B N 1
ATOM 3345 C CA . TYR B 1 119 ? 10.008 -17.875 -14.289 1 89.38 119 TYR B CA 1
ATOM 3346 C C . TYR B 1 119 ? 8.484 -17.922 -14.289 1 89.38 119 TYR B C 1
ATOM 3348 O O . TYR B 1 119 ? 7.844 -17.547 -13.305 1 89.38 119 TYR B O 1
ATOM 3356 N N . PRO B 1 120 ? 7.898 -18.484 -15.258 1 85.38 120 PRO B N 1
ATOM 3357 C CA . PRO B 1 120 ? 6.453 -18.391 -15.461 1 85.38 120 PRO B CA 1
ATOM 3358 C C . PRO B 1 120 ? 5.66 -19.156 -14.391 1 85.38 120 PRO B C 1
ATOM 3360 O O . PRO B 1 120 ? 4.469 -18.906 -14.211 1 85.38 120 PRO B O 1
ATOM 3363 N N . LYS B 1 121 ? 6.289 -20.047 -13.656 1 83.31 121 LYS B N 1
ATOM 3364 C CA . LYS B 1 121 ? 5.57 -20.828 -12.648 1 83.31 121 LYS B CA 1
ATOM 3365 C C . LYS B 1 121 ? 5.754 -20.234 -11.258 1 83.31 121 LYS B C 1
ATOM 3367 O O . LYS B 1 121 ? 5.176 -20.734 -10.289 1 83.31 121 LYS B O 1
ATOM 3372 N N . ALA B 1 122 ? 6.527 -19.234 -11.188 1 87.38 122 ALA B N 1
ATOM 3373 C CA . ALA B 1 122 ? 6.75 -18.578 -9.898 1 87.38 122 ALA B CA 1
ATOM 3374 C C . ALA B 1 122 ? 5.574 -17.672 -9.531 1 87.38 122 ALA B C 1
ATOM 3376 O O . ALA B 1 122 ? 4.965 -17.062 -10.398 1 87.38 122 ALA B O 1
ATOM 3377 N N . ARG B 1 123 ? 5.27 -17.703 -8.258 1 90.69 123 ARG B N 1
ATOM 3378 C CA . ARG B 1 123 ? 4.277 -16.797 -7.699 1 90.69 123 ARG B CA 1
ATOM 3379 C C . ARG B 1 123 ? 4.949 -15.719 -6.848 1 90.69 123 ARG B C 1
ATOM 3381 O O . ARG B 1 123 ? 5.691 -16.031 -5.918 1 90.69 123 ARG B O 1
ATOM 3388 N N . VAL B 1 124 ? 4.66 -14.461 -7.258 1 94.5 124 VAL B N 1
ATOM 3389 C CA . VAL B 1 124 ? 5.293 -13.344 -6.57 1 94.5 124 VAL B CA 1
ATOM 3390 C C . VAL B 1 124 ? 4.246 -12.562 -5.777 1 94.5 124 VAL B C 1
ATOM 3392 O O . VAL B 1 124 ? 3.262 -12.078 -6.344 1 94.5 124 VAL B O 1
ATOM 3395 N N . GLN B 1 125 ? 4.41 -12.531 -4.504 1 94.06 125 GLN B N 1
ATOM 3396 C CA . GLN B 1 125 ? 3.631 -11.656 -3.633 1 94.06 125 GLN B CA 1
ATOM 3397 C C . GLN B 1 125 ? 4.512 -10.586 -2.994 1 94.06 125 GLN B C 1
ATOM 3399 O O . GLN B 1 125 ? 5.496 -10.906 -2.32 1 94.06 125 GLN B O 1
ATOM 3404 N N . PHE B 1 126 ? 4.145 -9.328 -3.215 1 95.75 126 PHE B N 1
ATOM 3405 C CA . PHE B 1 126 ? 4.957 -8.289 -2.594 1 95.75 126 PHE B CA 1
ATOM 3406 C C . PHE B 1 126 ? 4.078 -7.219 -1.953 1 95.75 126 PHE B C 1
ATOM 3408 O O . PHE B 1 126 ? 2.926 -7.035 -2.355 1 95.75 126 PHE B O 1
ATOM 3415 N N . GLN B 1 127 ? 4.641 -6.594 -0.963 1 94.88 127 GLN B N 1
ATOM 3416 C CA . GLN B 1 127 ? 3.932 -5.57 -0.202 1 94.88 127 GLN B CA 1
ATOM 3417 C C . GLN B 1 127 ? 4.676 -4.238 -0.244 1 94.88 127 GLN B C 1
ATOM 3419 O O . GLN B 1 127 ? 5.906 -4.203 -0.151 1 94.88 127 GLN B O 1
ATOM 3424 N N . VAL B 1 128 ? 3.873 -3.186 -0.413 1 94.94 128 VAL B N 1
ATOM 3425 C CA . VAL B 1 128 ? 4.441 -1.842 -0.375 1 94.94 128 VAL B CA 1
ATOM 3426 C C . VAL B 1 128 ? 4.156 -1.198 0.981 1 94.94 128 VAL B C 1
ATOM 3428 O O . VAL B 1 128 ? 2.996 -1.028 1.363 1 94.94 128 VAL B O 1
ATOM 3431 N N . ASP B 1 129 ? 5.23 -0.866 1.659 1 93.38 129 ASP B N 1
ATOM 3432 C CA . ASP B 1 129 ? 5.109 -0.279 2.99 1 93.38 129 ASP B CA 1
ATOM 3433 C C . ASP B 1 129 ? 6.398 0.432 3.396 1 93.38 129 ASP B C 1
ATOM 3435 O O . ASP B 1 129 ? 7.355 0.48 2.623 1 93.38 129 ASP B O 1
ATOM 3439 N N . ASP B 1 130 ? 6.352 1.026 4.555 1 89.56 130 ASP B N 1
ATOM 3440 C CA . ASP B 1 130 ? 7.543 1.704 5.051 1 89.56 130 ASP B CA 1
ATOM 3441 C C . ASP B 1 130 ? 8.57 0.7 5.578 1 89.56 130 ASP B C 1
ATOM 3443 O O . ASP B 1 130 ? 8.227 -0.446 5.875 1 89.56 130 ASP B O 1
ATOM 3447 N N . TRP B 1 131 ? 9.812 1.159 5.715 1 89.19 131 TRP B N 1
ATOM 3448 C CA . TRP B 1 131 ? 10.938 0.285 6.031 1 89.19 131 TRP B CA 1
ATOM 3449 C C . TRP B 1 131 ? 10.766 -0.339 7.414 1 89.19 131 TRP B C 1
ATOM 3451 O O . TRP B 1 131 ? 11.203 -1.469 7.648 1 89.19 131 TRP B O 1
ATOM 3461 N N . GLN B 1 132 ? 10.117 0.349 8.297 1 85.44 132 GLN B N 1
ATOM 3462 C CA . GLN B 1 132 ? 9.922 -0.185 9.641 1 85.44 132 GLN B CA 1
ATOM 3463 C C . GLN B 1 132 ? 8.961 -1.372 9.625 1 85.44 132 GLN B C 1
ATOM 3465 O O . GLN B 1 132 ? 9.242 -2.412 10.227 1 85.44 132 GLN B O 1
ATOM 3470 N N . SER B 1 133 ? 7.867 -1.164 8.984 1 87.25 133 SER B N 1
ATOM 3471 C CA . SER B 1 133 ? 6.883 -2.234 8.844 1 87.25 133 SER B CA 1
ATOM 3472 C C . SER B 1 133 ? 7.473 -3.43 8.102 1 87.25 133 SER B C 1
ATOM 3474 O O . SER B 1 133 ? 7.238 -4.578 8.484 1 87.25 133 SER B O 1
ATOM 3476 N N . LEU B 1 134 ? 8.219 -3.164 7.121 1 93.06 134 LEU B N 1
ATOM 3477 C CA . LEU B 1 134 ? 8.836 -4.223 6.324 1 93.06 134 LEU B CA 1
ATOM 3478 C C . LEU B 1 134 ? 9.859 -4.992 7.145 1 93.06 134 LEU B C 1
ATOM 3480 O O . LEU B 1 134 ? 9.977 -6.215 7.016 1 93.06 134 LEU B O 1
ATOM 3484 N N . SER B 1 135 ? 10.562 -4.301 7.953 1 90.06 135 SER B N 1
ATOM 3485 C CA . SER B 1 135 ? 11.562 -4.945 8.805 1 90.06 135 SER B CA 1
ATOM 3486 C C . SER B 1 135 ? 10.914 -5.93 9.773 1 90.06 135 SER B C 1
ATOM 3488 O O . SER B 1 135 ? 11.453 -7.008 10.023 1 90.06 135 SER B O 1
ATOM 3490 N N . LYS B 1 136 ? 9.789 -5.559 10.336 1 83.62 136 LYS B N 1
ATOM 3491 C CA . LYS B 1 136 ? 9.047 -6.445 11.227 1 83.62 136 LYS B CA 1
ATOM 3492 C C . LYS B 1 136 ? 8.664 -7.742 10.523 1 83.62 136 LYS B C 1
ATOM 3494 O O . LYS B 1 136 ? 8.766 -8.828 11.102 1 83.62 136 LYS B O 1
ATOM 3499 N N . ARG B 1 137 ? 8.289 -7.609 9.32 1 87.88 137 ARG B N 1
ATOM 3500 C CA . ARG B 1 137 ? 7.883 -8.773 8.539 1 87.88 137 ARG B CA 1
ATOM 3501 C C . ARG B 1 137 ? 9.094 -9.625 8.148 1 87.88 137 ARG B C 1
ATOM 3503 O O . ARG B 1 137 ? 8.984 -10.844 8.023 1 87.88 137 ARG B O 1
ATOM 3510 N N . LEU B 1 138 ? 10.203 -9.008 7.938 1 89.69 138 LEU B N 1
ATOM 3511 C CA . LEU B 1 138 ? 11.453 -9.727 7.699 1 89.69 138 LEU B CA 1
ATOM 3512 C C . LEU B 1 138 ? 11.852 -10.547 8.922 1 89.69 138 LEU B C 1
ATOM 3514 O O . LEU B 1 138 ? 12.188 -11.727 8.797 1 89.69 138 LEU B O 1
ATOM 3518 N N . LEU B 1 139 ? 11.688 -9.938 10.055 1 80.69 139 LEU B N 1
ATOM 3519 C CA . LEU B 1 139 ? 12.078 -10.578 11.305 1 80.69 139 LEU B CA 1
ATOM 3520 C C . LEU B 1 139 ? 11.141 -11.734 11.641 1 80.69 139 LEU B C 1
ATOM 3522 O O . LEU B 1 139 ? 11.57 -12.734 12.219 1 80.69 139 LEU B O 1
ATOM 3526 N N . SER B 1 140 ? 9.914 -11.562 11.258 1 76.12 140 SER B N 1
ATOM 3527 C CA . SER B 1 140 ? 8.938 -12.625 11.477 1 76.12 140 SER B CA 1
ATOM 3528 C C . SER B 1 140 ? 9.031 -13.695 10.398 1 76.12 140 SER B C 1
ATOM 3530 O O . SER B 1 140 ? 8.203 -14.609 10.344 1 76.12 140 SER B O 1
ATOM 3532 N N . GLU B 1 141 ? 9.914 -13.539 9.438 1 79.5 141 GLU B N 1
ATOM 3533 C CA . GLU B 1 141 ? 10.234 -14.492 8.383 1 79.5 141 GLU B CA 1
ATOM 3534 C C . GLU B 1 141 ? 9.086 -14.602 7.379 1 79.5 141 GLU B C 1
ATOM 3536 O O . GLU B 1 141 ? 8.945 -15.625 6.707 1 79.5 141 GLU B O 1
ATOM 3541 N N . GLU B 1 142 ? 8.312 -13.578 7.41 1 81.94 142 GLU B N 1
ATOM 3542 C CA . GLU B 1 142 ? 7.289 -13.508 6.367 1 81.94 142 GLU B CA 1
ATOM 3543 C C . GLU B 1 142 ? 7.906 -13.164 5.012 1 81.94 142 GLU B C 1
ATOM 3545 O O . GLU B 1 142 ? 7.387 -13.57 3.971 1 81.94 142 GLU B O 1
ATOM 3550 N N . PHE B 1 143 ? 8.938 -12.367 5.125 1 90.94 143 PHE B N 1
ATOM 3551 C CA . PHE B 1 143 ? 9.711 -11.969 3.951 1 90.94 143 PHE B CA 1
ATOM 3552 C C . PHE B 1 143 ? 11.141 -12.484 4.043 1 90.94 143 PHE B C 1
ATOM 3554 O O . PHE B 1 143 ? 11.695 -12.609 5.141 1 90.94 143 PHE B O 1
ATOM 3561 N N . GLU B 1 144 ? 11.695 -12.773 2.881 1 88.69 144 GLU B N 1
ATOM 3562 C CA . GLU B 1 144 ? 13.109 -13.141 2.863 1 88.69 144 GLU B CA 1
ATOM 3563 C C . GLU B 1 144 ? 13.992 -11.906 2.693 1 88.69 144 GLU B C 1
ATOM 3565 O O . GLU B 1 144 ? 15.164 -11.922 3.061 1 88.69 144 GLU B O 1
ATOM 3570 N N . PHE B 1 145 ? 13.422 -10.898 2.104 1 96.81 145 PHE B N 1
ATOM 3571 C CA . PHE B 1 145 ? 14.117 -9.633 1.928 1 96.81 145 PHE B CA 1
ATOM 3572 C C . PHE B 1 145 ? 13.133 -8.508 1.638 1 96.81 145 PHE B C 1
ATOM 3574 O O . PHE B 1 145 ? 11.938 -8.758 1.439 1 96.81 145 PHE B O 1
ATOM 3581 N N . PHE B 1 146 ? 13.578 -7.344 1.679 1 97.94 146 PHE B N 1
ATOM 3582 C CA . PHE B 1 146 ? 12.805 -6.207 1.191 1 97.94 146 PHE B CA 1
ATOM 3583 C C . PHE B 1 146 ? 13.719 -5.16 0.56 1 97.94 146 PHE B C 1
ATOM 3585 O O . PHE B 1 146 ? 14.938 -5.234 0.691 1 97.94 146 PHE B O 1
ATOM 3592 N N . VAL B 1 147 ? 13.102 -4.246 -0.275 1 97.56 147 VAL B N 1
ATOM 3593 C CA . VAL B 1 147 ? 13.82 -3.148 -0.92 1 97.56 147 VAL B CA 1
ATOM 3594 C C . VAL B 1 147 ? 13.289 -1.812 -0.403 1 97.56 147 VAL B C 1
ATOM 3596 O O . VAL B 1 147 ? 12.172 -1.408 -0.734 1 97.56 147 VAL B O 1
ATOM 3599 N N . ALA B 1 148 ? 14.07 -1.175 0.367 1 94.88 148 ALA B N 1
ATOM 3600 C CA . ALA B 1 148 ? 13.664 0.091 0.971 1 94.88 148 ALA B CA 1
ATOM 3601 C C . ALA B 1 148 ? 14.875 0.896 1.43 1 94.88 148 ALA B C 1
ATOM 3603 O O . ALA B 1 148 ? 16 0.645 0.985 1 94.88 148 ALA B O 1
ATOM 3604 N N . ASP B 1 149 ? 14.57 2.002 2.141 1 91.19 149 ASP B N 1
ATOM 3605 C CA . ASP B 1 149 ? 15.648 2.82 2.689 1 91.19 149 ASP B CA 1
ATOM 3606 C C . ASP B 1 149 ? 16.562 1.991 3.584 1 91.19 149 ASP B C 1
ATOM 3608 O O . ASP B 1 149 ? 16.094 1.24 4.441 1 91.19 149 ASP B O 1
ATOM 3612 N N . THR B 1 150 ? 17.844 2.1 3.457 1 92.12 150 THR B N 1
ATOM 3613 C CA . THR B 1 150 ? 18.766 1.18 4.102 1 92.12 150 THR B CA 1
ATOM 3614 C C . THR B 1 150 ? 19.438 1.841 5.305 1 92.12 150 THR B C 1
ATOM 3616 O O . THR B 1 150 ? 20.156 1.186 6.059 1 92.12 150 THR B O 1
ATOM 3619 N N . ARG B 1 151 ? 19.297 3.07 5.547 1 87 151 ARG B N 1
ATOM 3620 C CA . ARG B 1 151 ? 20.062 3.838 6.527 1 87 151 ARG B CA 1
ATOM 3621 C C . ARG B 1 151 ? 19.953 3.207 7.914 1 87 151 ARG B C 1
ATOM 3623 O O . ARG B 1 151 ? 20.953 3.086 8.625 1 87 151 ARG B O 1
ATOM 3630 N N . HIS B 1 152 ? 18.797 2.777 8.227 1 85.88 152 HIS B N 1
ATOM 3631 C CA . HIS B 1 152 ? 18.547 2.205 9.547 1 85.88 152 HIS B CA 1
ATOM 3632 C C . HIS B 1 152 ? 19.234 0.851 9.695 1 85.88 152 HIS B C 1
ATOM 3634 O O . HIS B 1 152 ? 19.375 0.343 10.812 1 85.88 152 HIS B O 1
ATOM 3640 N N . PHE B 1 153 ? 19.625 0.281 8.648 1 90.94 153 PHE B N 1
ATOM 3641 C CA . PHE B 1 153 ? 20.062 -1.112 8.688 1 90.94 153 PHE B CA 1
ATOM 3642 C C . PHE B 1 153 ? 21.547 -1.23 8.375 1 90.94 153 PHE B C 1
ATOM 3644 O O . PHE B 1 153 ? 22.156 -2.275 8.609 1 90.94 153 PHE B O 1
ATOM 3651 N N . GLU B 1 154 ? 22.094 -0.251 7.926 1 89.12 154 GLU B N 1
ATOM 3652 C CA . GLU B 1 154 ? 23.453 -0.316 7.406 1 89.12 154 GLU B CA 1
ATOM 3653 C C . GLU B 1 154 ? 24.453 -0.618 8.516 1 89.12 154 GLU B C 1
ATOM 3655 O O . GLU B 1 154 ? 25.438 -1.325 8.297 1 89.12 154 GLU B O 1
ATOM 3660 N N . ALA B 1 155 ? 24.156 -0.186 9.68 1 89.88 155 ALA B N 1
ATOM 3661 C CA . ALA B 1 155 ? 25.109 -0.36 10.781 1 89.88 155 ALA B CA 1
ATOM 3662 C C . ALA B 1 155 ? 24.719 -1.545 11.656 1 89.88 155 ALA B C 1
ATOM 3664 O O . ALA B 1 155 ? 25.406 -1.868 12.625 1 89.88 155 ALA B O 1
ATOM 3665 N N . ASP B 1 156 ? 23.688 -2.174 11.375 1 90.75 156 ASP B N 1
ATOM 3666 C CA . ASP B 1 156 ? 23.188 -3.289 12.172 1 90.75 156 ASP B CA 1
ATOM 3667 C C . ASP B 1 156 ? 23.688 -4.625 11.617 1 90.75 156 ASP B C 1
ATOM 3669 O O . ASP B 1 156 ? 23.328 -5.012 10.5 1 90.75 156 ASP B O 1
ATOM 3673 N N . PRO B 1 157 ? 24.484 -5.371 12.359 1 89.5 157 PRO B N 1
ATOM 3674 C CA . PRO B 1 157 ? 25.094 -6.605 11.859 1 89.5 157 PRO B CA 1
ATOM 3675 C C . PRO B 1 157 ? 24.078 -7.719 11.633 1 89.5 157 PRO B C 1
ATOM 3677 O O . PRO B 1 157 ? 24.391 -8.734 11.008 1 89.5 157 PRO B O 1
ATOM 3680 N N . ASP B 1 158 ? 22.922 -7.523 12.117 1 89.94 158 ASP B N 1
ATOM 3681 C CA . ASP B 1 158 ? 21.875 -8.539 11.961 1 89.94 158 ASP B CA 1
ATOM 3682 C C . ASP B 1 158 ? 21.281 -8.492 10.555 1 89.94 158 ASP B C 1
ATOM 3684 O O . ASP B 1 158 ? 20.562 -9.414 10.148 1 89.94 158 ASP B O 1
ATOM 3688 N N . TYR B 1 159 ? 21.719 -7.473 9.898 1 94.38 159 TYR B N 1
ATOM 3689 C CA . TYR B 1 159 ? 21.172 -7.293 8.555 1 94.38 159 TYR B CA 1
ATOM 3690 C C . TYR B 1 159 ? 22.281 -7.277 7.512 1 94.38 159 TYR B C 1
ATOM 3692 O O . TYR B 1 159 ? 23.406 -6.863 7.797 1 94.38 159 TYR B O 1
ATOM 3700 N N . LEU B 1 160 ? 21.969 -7.77 6.344 1 94.44 160 LEU B N 1
ATOM 3701 C CA . LEU B 1 160 ? 22.766 -7.57 5.137 1 94.44 160 LEU B CA 1
ATOM 3702 C C . LEU B 1 160 ? 22.109 -6.543 4.219 1 94.44 160 LEU B C 1
ATOM 3704 O O . LEU B 1 160 ? 20.922 -6.652 3.908 1 94.44 160 LEU B O 1
ATOM 3708 N N . THR B 1 161 ? 22.844 -5.562 3.879 1 96.06 161 THR B N 1
ATOM 3709 C CA . THR B 1 161 ? 22.312 -4.504 3.025 1 96.06 161 THR B CA 1
ATOM 3710 C C . THR B 1 161 ? 23.109 -4.414 1.724 1 96.06 161 THR B C 1
ATOM 3712 O O . THR B 1 161 ? 24.328 -4.52 1.73 1 96.06 161 THR B O 1
ATOM 3715 N N . GLN B 1 162 ? 22.453 -4.332 0.607 1 95.81 162 GLN B N 1
ATOM 3716 C CA . GLN B 1 162 ? 23.016 -4.059 -0.707 1 95.81 162 GLN B CA 1
ATOM 3717 C C . GLN B 1 162 ? 22.422 -2.793 -1.314 1 95.81 162 GLN B C 1
ATOM 3719 O O . GLN B 1 162 ? 21.281 -2.803 -1.784 1 95.81 162 GLN B O 1
ATOM 3724 N N . ARG B 1 163 ? 23.219 -1.805 -1.413 1 94.69 163 ARG B N 1
ATOM 3725 C CA . ARG B 1 163 ? 22.734 -0.512 -1.883 1 94.69 163 ARG B CA 1
ATOM 3726 C C . ARG B 1 163 ? 22.453 -0.546 -3.381 1 94.69 163 ARG B C 1
ATOM 3728 O O . ARG B 1 163 ? 23.172 -1.194 -4.141 1 94.69 163 ARG B O 1
ATOM 3735 N N . LEU B 1 164 ? 21.406 0.123 -3.803 1 95.12 164 LEU B N 1
ATOM 3736 C CA . LEU B 1 164 ? 21.078 0.363 -5.203 1 95.12 164 LEU B CA 1
ATOM 3737 C C . LEU B 1 164 ? 21.359 1.809 -5.59 1 95.12 164 LEU B C 1
ATOM 3739 O O . LEU B 1 164 ? 21.766 2.613 -4.746 1 95.12 164 LEU B O 1
ATOM 3743 N N . ARG B 1 165 ? 21.188 2.141 -6.828 1 91.94 165 ARG B N 1
ATOM 3744 C CA . ARG B 1 165 ? 21.531 3.473 -7.316 1 91.94 165 ARG B CA 1
ATOM 3745 C C . ARG B 1 165 ? 20.625 4.535 -6.715 1 91.94 165 ARG B C 1
ATOM 3747 O O . ARG B 1 165 ? 19.406 4.363 -6.684 1 91.94 165 ARG B O 1
ATOM 3754 N N . PRO B 1 166 ? 21.234 5.535 -6.195 1 90.06 166 PRO B N 1
ATOM 3755 C CA . PRO B 1 166 ? 20.406 6.648 -5.715 1 90.06 166 PRO B CA 1
ATOM 3756 C C . PRO B 1 166 ? 19.656 7.352 -6.844 1 90.06 166 PRO B C 1
ATOM 3758 O O . PRO B 1 166 ? 20.203 7.516 -7.941 1 90.06 166 PRO B O 1
ATOM 3761 N N . ARG B 1 167 ? 18.484 7.707 -6.543 1 87.62 167 ARG B N 1
ATOM 3762 C CA . ARG B 1 167 ? 17.656 8.422 -7.504 1 87.62 167 ARG B CA 1
ATOM 3763 C C . ARG B 1 167 ? 17.156 9.742 -6.922 1 87.62 167 ARG B C 1
ATOM 3765 O O . ARG B 1 167 ? 16.797 9.812 -5.742 1 87.62 167 ARG B O 1
ATOM 3772 N N . LYS B 1 168 ? 17.125 10.688 -7.754 1 88.75 168 LYS B N 1
ATOM 3773 C CA . LYS B 1 168 ? 16.703 12.016 -7.305 1 88.75 168 LYS B CA 1
ATOM 3774 C C . LYS B 1 168 ? 15.188 12.117 -7.223 1 88.75 168 LYS B C 1
ATOM 3776 O O . LYS B 1 168 ? 14.477 11.562 -8.062 1 88.75 168 LYS B O 1
ATOM 3781 N N . TRP B 1 169 ? 14.734 12.773 -6.195 1 88.75 169 TRP B N 1
ATOM 3782 C CA . TRP B 1 169 ? 13.32 13.094 -6.086 1 88.75 169 TRP B CA 1
ATOM 3783 C C . TRP B 1 169 ? 13.102 14.609 -6.098 1 88.75 169 TRP B C 1
ATOM 3785 O O . TRP B 1 169 ? 14.047 15.375 -5.902 1 88.75 169 TRP B O 1
ATOM 3795 N N . HIS B 1 170 ? 11.859 15.062 -6.426 1 89.44 170 HIS B N 1
ATOM 3796 C CA . HIS B 1 170 ? 11.477 16.469 -6.551 1 89.44 170 HIS B CA 1
ATOM 3797 C C . HIS B 1 170 ? 10.156 16.75 -5.844 1 89.44 170 HIS B C 1
ATOM 3799 O O . HIS B 1 170 ? 9.297 15.859 -5.75 1 89.44 170 HIS B O 1
ATOM 3805 N N . PHE B 1 171 ? 10.133 18.016 -5.406 1 92.88 171 PHE B N 1
ATOM 3806 C CA . PHE B 1 171 ? 8.789 18.5 -5.082 1 92.88 171 PHE B CA 1
ATOM 3807 C C . PHE B 1 171 ? 7.973 18.703 -6.348 1 92.88 171 PHE B C 1
ATOM 3809 O O . PHE B 1 171 ? 8.5 19.141 -7.375 1 92.88 171 PHE B O 1
ATOM 3816 N N . CYS B 1 172 ? 6.668 18.375 -6.238 1 93.25 172 CYS B N 1
ATOM 3817 C CA . CYS B 1 172 ? 5.84 18.5 -7.434 1 93.25 172 CYS B CA 1
ATOM 3818 C C . CYS B 1 172 ? 4.449 19.016 -7.074 1 93.25 172 CYS B C 1
ATOM 3820 O O . CYS B 1 172 ? 4.008 18.891 -5.93 1 93.25 172 CYS B O 1
ATOM 3822 N N . CYS B 1 173 ? 3.861 19.594 -8.039 1 95.31 173 CYS B N 1
ATOM 3823 C CA . CYS B 1 173 ? 2.486 20.062 -7.93 1 95.31 173 CYS B CA 1
ATOM 3824 C C . CYS B 1 173 ? 1.747 19.891 -9.25 1 95.31 173 CYS B C 1
ATOM 3826 O O . CYS B 1 173 ? 2.346 19.516 -10.258 1 95.31 173 CYS B O 1
ATOM 3828 N N . ARG B 1 174 ? 0.412 20.031 -9.188 1 93.75 174 ARG B N 1
ATOM 3829 C CA . ARG B 1 174 ? -0.367 19.938 -10.414 1 93.75 174 ARG B CA 1
ATOM 3830 C C . ARG B 1 174 ? -0.023 21.078 -11.367 1 93.75 174 ARG B C 1
ATOM 3832 O O . ARG B 1 174 ? 0.418 22.141 -10.93 1 93.75 174 ARG B O 1
ATOM 3839 N N . ALA B 1 175 ? -0.25 21 -12.68 1 92.5 175 ALA B N 1
ATOM 3840 C CA . ALA B 1 175 ? 0.074 22 -13.695 1 92.5 175 ALA B CA 1
ATOM 3841 C C . ALA B 1 175 ? -0.68 23.312 -13.445 1 92.5 175 ALA B C 1
ATOM 3843 O O . ALA B 1 175 ? -0.166 24.391 -13.727 1 92.5 175 ALA B O 1
ATOM 3844 N N . GLY B 1 176 ? -1.855 23.312 -12.914 1 93.56 176 GLY B N 1
ATOM 3845 C CA . GLY B 1 176 ? -2.645 24.516 -12.656 1 93.56 176 GLY B CA 1
ATOM 3846 C C . GLY B 1 176 ? -2.361 25.141 -11.305 1 93.56 176 GLY B C 1
ATOM 3847 O O . GLY B 1 176 ? -3.033 26.078 -10.898 1 93.56 176 GLY B O 1
ATOM 3848 N N . HIS B 1 177 ? -1.343 24.656 -10.664 1 96.12 177 HIS B N 1
ATOM 3849 C CA . HIS B 1 177 ? -0.984 25.156 -9.344 1 96.12 177 HIS B CA 1
ATOM 3850 C C . HIS B 1 177 ? -0.412 26.562 -9.422 1 96.12 177 HIS B C 1
ATOM 3852 O O . HIS B 1 177 ? 0.343 26.891 -10.344 1 96.12 177 HIS B O 1
ATOM 3858 N N . PRO B 1 178 ? -0.646 27.391 -8.414 1 95.88 178 PRO B N 1
ATOM 3859 C CA . PRO B 1 178 ? -0.118 28.75 -8.422 1 95.88 178 PRO B CA 1
ATOM 3860 C C . PRO B 1 178 ? 1.406 28.797 -8.508 1 95.88 178 PRO B C 1
ATOM 3862 O O . PRO B 1 178 ? 1.968 29.734 -9.086 1 95.88 178 PRO B O 1
ATOM 3865 N N . LEU B 1 179 ? 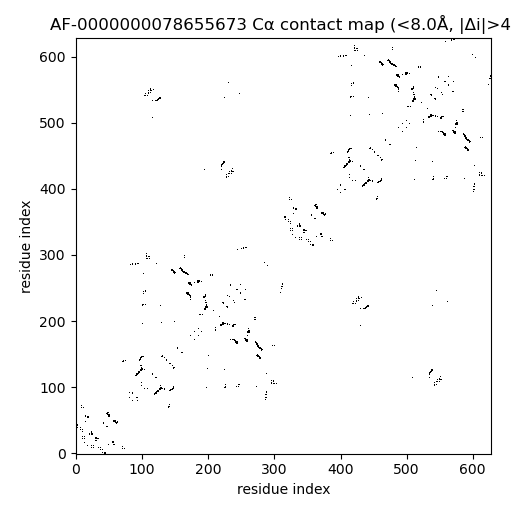2.041 27.812 -8.047 1 96.44 179 LEU B N 1
ATOM 3866 C CA . LEU B 1 179 ? 3.5 27.812 -8.016 1 96.44 179 LEU B CA 1
ATOM 3867 C C . LEU B 1 179 ? 4.066 27.219 -9.297 1 96.44 179 LEU B C 1
ATOM 3869 O O . LEU B 1 179 ? 5.27 27.312 -9.547 1 96.44 179 LEU B O 1
ATOM 3873 N N . ALA B 1 180 ? 3.246 26.609 -10.094 1 94.25 180 ALA B N 1
ATOM 3874 C CA . ALA B 1 180 ? 3.703 25.859 -11.258 1 94.25 180 ALA B CA 1
ATOM 3875 C C . ALA B 1 180 ? 4.332 26.781 -12.305 1 94.25 180 ALA B C 1
ATOM 3877 O O . ALA B 1 180 ? 5.172 26.344 -13.094 1 94.25 180 ALA B O 1
ATOM 3878 N N . GLN B 1 181 ? 3.994 28.016 -12.266 1 91.44 181 GLN B N 1
ATOM 3879 C CA . GLN B 1 181 ? 4.449 28.938 -13.297 1 91.44 181 GLN B CA 1
ATOM 3880 C C . GLN B 1 181 ? 5.719 29.656 -12.867 1 91.44 181 GLN B C 1
ATOM 3882 O O . GLN B 1 181 ? 6.277 30.453 -13.625 1 91.44 181 GLN B O 1
ATOM 3887 N N . ARG B 1 182 ? 6.223 29.312 -11.758 1 92.62 182 ARG B N 1
ATOM 3888 C CA . ARG B 1 182 ? 7.43 29.953 -11.242 1 92.62 182 ARG B CA 1
ATOM 3889 C C . ARG B 1 182 ? 8.68 29.172 -11.648 1 92.62 182 ARG B C 1
ATOM 3891 O O . ARG B 1 182 ? 8.664 27.953 -11.68 1 92.62 182 ARG B O 1
ATOM 3898 N N . ASP B 1 183 ? 9.75 29.875 -11.906 1 90.94 183 ASP B N 1
ATOM 3899 C CA . ASP B 1 183 ? 11.023 29.219 -12.203 1 90.94 183 ASP B CA 1
ATOM 3900 C C . ASP B 1 183 ? 11.586 28.531 -10.961 1 90.94 183 ASP B C 1
ATOM 3902 O O . ASP B 1 183 ? 12.18 27.453 -11.062 1 90.94 183 ASP B O 1
ATOM 3906 N N . SER B 1 184 ? 11.438 29.234 -9.883 1 94.06 184 SER B N 1
ATOM 3907 C CA . SER B 1 184 ? 11.836 28.719 -8.586 1 94.06 184 SER B CA 1
ATOM 3908 C C . SER B 1 184 ? 10.938 29.25 -7.473 1 94.06 184 SER B C 1
ATOM 3910 O O . SER B 1 184 ? 10.289 30.297 -7.637 1 94.06 184 SER B O 1
ATOM 3912 N N . VAL B 1 185 ? 10.859 28.484 -6.395 1 95.81 185 VAL B N 1
ATOM 3913 C CA . VAL B 1 185 ? 9.992 28.875 -5.293 1 95.81 185 VAL B CA 1
ATOM 3914 C C . VAL B 1 185 ? 10.789 28.922 -3.992 1 95.81 185 VAL B C 1
ATOM 3916 O O . VAL B 1 185 ? 11.719 28.125 -3.801 1 95.81 185 VAL B O 1
ATOM 3919 N N . SER B 1 186 ? 10.422 29.828 -3.141 1 95.44 186 SER B N 1
ATOM 3920 C CA . SER B 1 186 ? 11.062 29.891 -1.832 1 95.44 186 SER B CA 1
ATOM 3921 C C . SER B 1 186 ? 10.523 28.812 -0.901 1 95.44 186 SER B C 1
ATOM 3923 O O . SER B 1 186 ? 9.445 28.25 -1.136 1 95.44 186 SER B O 1
ATOM 3925 N N . ALA B 1 187 ? 11.281 28.578 0.133 1 93.19 187 ALA B N 1
ATOM 3926 C CA . ALA B 1 187 ? 10.859 27.609 1.152 1 93.19 187 ALA B CA 1
ATOM 3927 C C . ALA B 1 187 ? 9.539 28.047 1.783 1 93.19 187 ALA B C 1
ATOM 3929 O O . ALA B 1 187 ? 8.656 27.203 2.016 1 93.19 187 ALA B O 1
ATOM 3930 N N . SER B 1 188 ? 9.445 29.312 2.014 1 93.31 188 SER B N 1
ATOM 3931 C CA . SER B 1 188 ? 8.25 29.844 2.645 1 93.31 188 SER B CA 1
ATOM 3932 C C . SER B 1 188 ? 7.027 29.672 1.747 1 93.31 188 SER B C 1
ATOM 3934 O O . SER B 1 188 ? 5.941 29.328 2.227 1 93.31 188 SER B O 1
ATOM 3936 N N . GLU B 1 189 ? 7.219 29.922 0.463 1 94.56 189 GLU B N 1
ATOM 3937 C CA . GLU B 1 189 ? 6.133 29.719 -0.489 1 94.56 189 GLU B CA 1
ATOM 3938 C C . GLU B 1 189 ? 5.727 28.25 -0.553 1 94.56 189 GLU B C 1
ATOM 3940 O O . GLU B 1 189 ? 4.535 27.922 -0.515 1 94.56 189 GLU B O 1
ATOM 3945 N N . LEU B 1 190 ? 6.664 27.391 -0.622 1 94.75 190 LEU B N 1
ATOM 3946 C CA . LEU B 1 190 ? 6.43 25.953 -0.711 1 94.75 190 LEU B CA 1
ATOM 3947 C C . LEU B 1 190 ? 5.648 25.453 0.5 1 94.75 190 LEU B C 1
ATOM 3949 O O . LEU B 1 190 ? 4.664 24.719 0.353 1 94.75 190 LEU B O 1
ATOM 3953 N N . MET B 1 191 ? 6.062 25.969 1.644 1 91.88 191 MET B N 1
ATOM 3954 C CA . MET B 1 191 ? 5.523 25.453 2.898 1 91.88 191 MET B CA 1
ATOM 3955 C C . MET B 1 191 ? 4.191 26.109 3.232 1 91.88 191 MET B C 1
ATOM 3957 O O . MET B 1 191 ? 3.527 25.734 4.195 1 91.88 191 MET B O 1
ATOM 3961 N N . SER B 1 192 ? 3.781 27.047 2.434 1 92.94 192 SER B N 1
ATOM 3962 C CA . SER B 1 192 ? 2.486 27.703 2.635 1 92.94 192 SER B CA 1
ATOM 3963 C C . SER B 1 192 ? 1.351 26.844 2.082 1 92.94 192 SER B C 1
ATOM 3965 O O . SER B 1 192 ? 0.178 27.109 2.35 1 92.94 192 SER B O 1
ATOM 3967 N N . TYR B 1 193 ? 1.661 25.812 1.35 1 94.88 193 TYR B N 1
ATOM 3968 C CA . TYR B 1 193 ? 0.685 24.875 0.8 1 94.88 193 TYR B CA 1
ATOM 3969 C C . TYR B 1 193 ? 0.74 23.547 1.527 1 94.88 193 TYR B C 1
ATOM 3971 O O . TYR B 1 193 ? 1.767 23.188 2.111 1 94.88 193 TYR B O 1
ATOM 3979 N N . PRO B 1 194 ? -0.375 22.781 1.476 1 95 194 PRO B N 1
ATOM 3980 C CA . PRO B 1 194 ? -0.358 21.469 2.109 1 95 194 PRO B CA 1
ATOM 3981 C C . PRO B 1 194 ? 0.654 20.516 1.47 1 95 194 PRO B C 1
ATOM 3983 O O . PRO B 1 194 ? 0.907 20.594 0.265 1 95 194 PRO B O 1
ATOM 3986 N N . LEU B 1 195 ? 1.146 19.625 2.301 1 94.19 195 LEU B N 1
ATOM 3987 C CA . LEU B 1 195 ? 2.078 18.609 1.823 1 94.19 195 LEU B CA 1
ATOM 3988 C C . LEU B 1 195 ? 1.438 17.219 1.857 1 94.19 195 LEU B C 1
ATOM 3990 O O . LEU B 1 195 ? 0.791 16.859 2.842 1 94.19 195 LEU B O 1
ATOM 3994 N N . ALA B 1 196 ? 1.478 16.531 0.754 1 95.19 196 ALA B N 1
ATOM 3995 C CA . ALA B 1 196 ? 1.051 15.141 0.636 1 95.19 196 ALA B CA 1
ATOM 3996 C C . ALA B 1 196 ? 2.238 14.227 0.351 1 95.19 196 ALA B C 1
ATOM 3998 O O . ALA B 1 196 ? 2.756 14.203 -0.769 1 95.19 196 ALA B O 1
ATOM 3999 N N . VAL B 1 197 ? 2.617 13.383 1.347 1 91.31 197 VAL B N 1
ATOM 4000 C CA . VAL B 1 197 ? 3.877 12.656 1.207 1 91.31 197 VAL B CA 1
ATOM 4001 C C . VAL B 1 197 ? 3.766 11.297 1.882 1 91.31 197 VAL B C 1
ATOM 4003 O O . VAL B 1 197 ? 2.799 11.023 2.598 1 91.31 197 VAL B O 1
ATOM 4006 N N . THR B 1 198 ? 4.668 10.422 1.562 1 89.31 198 THR B N 1
ATOM 4007 C CA . THR B 1 198 ? 4.809 9.141 2.244 1 89.31 198 THR B CA 1
ATOM 4008 C C . THR B 1 198 ? 5.434 9.328 3.625 1 89.31 198 THR B C 1
ATOM 4010 O O . THR B 1 198 ? 5.844 10.43 3.98 1 89.31 198 THR B O 1
ATOM 4013 N N . ILE B 1 199 ? 5.359 8.188 4.406 1 79.12 199 ILE B N 1
ATOM 4014 C CA . ILE B 1 199 ? 6.137 8.219 5.637 1 79.12 199 ILE B CA 1
ATOM 4015 C C . ILE B 1 199 ? 7.613 8.43 5.312 1 79.12 199 ILE B C 1
ATOM 4017 O O . ILE B 1 199 ? 8.18 7.707 4.484 1 79.12 199 ILE B O 1
ATOM 4021 N N . ARG B 1 200 ? 8.148 9.375 5.91 1 68.62 200 ARG B N 1
ATOM 4022 C CA . ARG B 1 200 ? 9.406 9.945 5.438 1 68.62 200 ARG B CA 1
ATOM 4023 C C . ARG B 1 200 ? 10.602 9.273 6.105 1 68.62 200 ARG B C 1
ATOM 4025 O O . ARG B 1 200 ? 10.672 9.203 7.336 1 68.62 200 ARG B O 1
ATOM 4032 N N . PRO B 1 201 ? 11.414 8.844 5.191 1 71.31 201 PRO B N 1
ATOM 4033 C CA . PRO B 1 201 ? 12.727 8.477 5.734 1 71.31 201 PRO B CA 1
ATOM 4034 C C . PRO B 1 201 ? 13.477 9.68 6.301 1 71.31 201 PRO B C 1
ATOM 4036 O O . PRO B 1 201 ? 13.062 10.82 6.109 1 71.31 201 PRO B O 1
ATOM 4039 N N . PRO B 1 202 ? 14.469 9.391 7.031 1 70 202 PRO B N 1
ATOM 4040 C CA . PRO B 1 202 ? 15.188 10.445 7.738 1 70 202 PRO B CA 1
ATOM 4041 C C . PRO B 1 202 ? 15.656 11.562 6.812 1 70 202 PRO B C 1
ATOM 4043 O O . PRO B 1 202 ? 15.602 12.742 7.176 1 70 202 PRO B O 1
ATOM 4046 N N . ASN B 1 203 ? 16.109 11.273 5.695 1 76.25 203 ASN B N 1
ATOM 4047 C CA . ASN B 1 203 ? 16.625 12.297 4.785 1 76.25 203 ASN B CA 1
ATOM 4048 C C . ASN B 1 203 ? 15.523 13.242 4.324 1 76.25 203 ASN B C 1
ATOM 4050 O O . ASN B 1 203 ? 15.719 14.461 4.293 1 76.25 203 ASN B O 1
ATOM 4054 N N . LEU B 1 204 ? 14.406 12.688 3.973 1 78.25 204 LEU B N 1
ATOM 4055 C CA . LEU B 1 204 ? 13.273 13.5 3.543 1 78.25 204 LEU B CA 1
ATOM 4056 C C . LEU B 1 204 ? 12.742 14.352 4.695 1 78.25 204 LEU B C 1
ATOM 4058 O O . LEU B 1 204 ? 12.391 15.516 4.5 1 78.25 204 LEU B O 1
ATOM 4062 N N . ARG B 1 205 ? 12.711 13.758 5.805 1 81.44 205 ARG B N 1
ATOM 4063 C CA . ARG B 1 205 ? 12.297 14.5 6.984 1 81.44 205 ARG B CA 1
ATOM 4064 C C . ARG B 1 205 ? 13.211 15.703 7.227 1 81.44 205 ARG B C 1
ATOM 4066 O O . ARG B 1 205 ? 12.734 16.797 7.527 1 81.44 205 ARG B O 1
ATOM 4073 N N . LYS B 1 206 ? 14.484 15.477 7.117 1 81.62 206 LYS B N 1
ATOM 4074 C CA . LYS B 1 206 ? 15.461 16.547 7.328 1 81.62 206 LYS B CA 1
ATOM 4075 C C . LYS B 1 206 ? 15.227 17.703 6.359 1 81.62 206 LYS B C 1
ATOM 4077 O O . LYS B 1 206 ? 15.242 18.859 6.762 1 81.62 206 LYS B O 1
ATOM 4082 N N . VAL B 1 207 ? 14.992 17.406 5.129 1 83.94 207 VAL B N 1
ATOM 4083 C CA . VAL B 1 207 ? 14.773 18.438 4.113 1 83.94 207 VAL B CA 1
ATOM 4084 C C . VAL B 1 207 ? 13.539 19.266 4.457 1 83.94 207 VAL B C 1
ATOM 4086 O O . VAL B 1 207 ? 13.57 20.484 4.418 1 83.94 207 VAL B O 1
ATOM 4089 N N . ILE B 1 208 ? 12.539 18.594 4.836 1 84.69 208 ILE B N 1
ATOM 4090 C CA . ILE B 1 208 ? 11.273 19.25 5.125 1 84.69 208 ILE B CA 1
ATOM 4091 C C . ILE B 1 208 ? 11.406 20.094 6.395 1 84.69 208 ILE B C 1
ATOM 4093 O O . ILE B 1 208 ? 10.914 21.219 6.453 1 84.69 208 ILE B O 1
ATOM 4097 N N . VAL B 1 209 ? 12.062 19.547 7.371 1 83.31 209 VAL B N 1
ATOM 4098 C CA . VAL B 1 209 ? 12.297 20.281 8.609 1 83.31 209 VAL B CA 1
ATOM 4099 C C . VAL B 1 209 ? 13.141 21.531 8.328 1 83.31 209 VAL B C 1
ATOM 4101 O O . VAL B 1 209 ? 12.836 22.609 8.82 1 83.31 209 VAL B O 1
ATOM 4104 N N . ASP B 1 210 ? 14.156 21.375 7.539 1 85.56 210 ASP B N 1
ATOM 4105 C CA . ASP B 1 210 ? 15.031 22.484 7.191 1 85.56 210 ASP B CA 1
ATOM 4106 C C . ASP B 1 210 ? 14.273 23.562 6.426 1 85.56 210 ASP B C 1
ATOM 4108 O O . ASP B 1 210 ? 14.461 24.75 6.668 1 85.56 210 ASP B O 1
ATOM 4112 N N . LEU B 1 211 ? 13.438 23.156 5.551 1 86.69 211 LEU B N 1
ATOM 4113 C CA . LEU B 1 211 ? 12.688 24.109 4.734 1 86.69 211 LEU B CA 1
ATOM 4114 C C . LEU B 1 211 ? 11.602 24.797 5.559 1 86.69 211 LEU B C 1
ATOM 4116 O O . LEU B 1 211 ? 11.344 25.984 5.375 1 86.69 211 LEU B O 1
ATOM 4120 N N . SER B 1 212 ? 10.953 24.031 6.438 1 86.06 212 SER B N 1
ATOM 4121 C CA . SER B 1 212 ? 9.828 24.562 7.211 1 86.06 212 SER B CA 1
ATOM 4122 C C . SER B 1 212 ? 10.32 25.375 8.406 1 86.06 212 SER B C 1
ATOM 4124 O O . SER B 1 212 ? 9.594 26.219 8.922 1 86.06 212 SER B O 1
ATOM 4126 N N . GLY B 1 213 ? 11.461 25.016 8.836 1 84.06 213 GLY B N 1
ATOM 4127 C CA . GLY B 1 213 ? 11.969 25.594 10.07 1 84.06 213 GLY B CA 1
ATOM 4128 C C . GLY B 1 213 ? 11.305 25.031 11.312 1 84.06 213 GLY B C 1
ATOM 4129 O O . GLY B 1 213 ? 11.477 25.562 12.414 1 84.06 213 GLY B O 1
ATOM 4130 N N . LYS B 1 214 ? 10.492 24.031 11.141 1 84.25 214 LYS B N 1
ATOM 4131 C CA . LYS B 1 214 ? 9.758 23.375 12.219 1 84.25 214 LYS B CA 1
ATOM 4132 C C . LYS B 1 214 ? 10.219 21.938 12.414 1 84.25 214 LYS B C 1
ATOM 4134 O O . LYS B 1 214 ? 9.945 21.078 11.57 1 84.25 214 LYS B O 1
ATOM 4139 N N . PRO B 1 215 ? 10.781 21.609 13.492 1 75.5 215 PRO B N 1
ATOM 4140 C CA . PRO B 1 215 ? 11.281 20.25 13.734 1 75.5 215 PRO B CA 1
ATOM 4141 C C . PRO B 1 215 ? 10.164 19.219 13.75 1 75.5 215 PRO B C 1
ATOM 4143 O O . PRO B 1 215 ? 10.398 18.047 13.406 1 75.5 215 PRO B O 1
ATOM 4146 N N . ASP B 1 216 ? 9.047 19.656 14.117 1 75.5 216 ASP B N 1
ATOM 4147 C CA . ASP B 1 216 ? 7.945 18.719 14.227 1 75.5 216 ASP B CA 1
ATOM 4148 C C . ASP B 1 216 ? 6.945 18.891 13.086 1 75.5 216 ASP B C 1
ATOM 4150 O O . ASP B 1 216 ? 5.738 18.75 13.281 1 75.5 216 ASP B O 1
ATOM 4154 N N . PHE B 1 217 ? 7.52 19.141 12.008 1 80 217 PHE B N 1
ATOM 4155 C CA . PHE B 1 217 ? 6.621 19.375 10.875 1 80 217 PHE B CA 1
ATOM 4156 C C . PHE B 1 217 ? 5.852 18.094 10.539 1 80 217 PHE B C 1
ATOM 4158 O O . PHE B 1 217 ? 6.434 17.016 10.461 1 80 217 PHE B O 1
ATOM 4165 N N . THR B 1 218 ? 4.574 18.281 10.477 1 81.56 218 THR B N 1
ATOM 4166 C CA . THR B 1 218 ? 3.705 17.172 10.086 1 81.56 218 THR B CA 1
ATOM 4167 C C . THR B 1 218 ? 3.002 17.469 8.766 1 81.56 218 THR B C 1
ATOM 4169 O O . THR B 1 218 ? 2.371 18.516 8.617 1 81.56 218 THR B O 1
ATOM 4172 N N . PRO B 1 219 ? 3.1 16.516 7.859 1 89.44 219 PRO B N 1
ATOM 4173 C CA . PRO B 1 219 ? 2.41 16.75 6.586 1 89.44 219 PRO B CA 1
ATOM 4174 C C . PRO B 1 219 ? 0.89 16.688 6.723 1 89.44 219 PRO B C 1
ATOM 4176 O O . PRO B 1 219 ? 0.371 16.125 7.688 1 89.44 219 PRO B O 1
ATOM 4179 N N . ASN B 1 220 ? 0.255 17.281 5.762 1 91.94 220 ASN B N 1
ATOM 4180 C CA . ASN B 1 220 ? -1.204 17.312 5.754 1 91.94 220 ASN B CA 1
ATOM 4181 C C . ASN B 1 220 ? -1.79 15.953 5.348 1 91.94 220 ASN B C 1
ATOM 4183 O O . ASN B 1 220 ? -2.844 15.555 5.848 1 91.94 220 ASN B O 1
ATOM 4187 N N . VAL B 1 221 ? -1.174 15.336 4.402 1 95.56 221 VAL B N 1
ATOM 4188 C CA . VAL B 1 221 ? -1.605 14.023 3.924 1 95.56 221 VAL B CA 1
ATOM 4189 C C . VAL B 1 221 ? -0.423 13.055 3.926 1 95.56 221 VAL B C 1
ATOM 4191 O O . VAL B 1 221 ? 0.655 13.383 3.422 1 95.56 221 VAL B O 1
ATOM 4194 N N . GLU B 1 222 ? -0.666 11.914 4.496 1 94.25 222 GLU B N 1
ATOM 4195 C CA . GLU B 1 222 ? 0.384 10.898 4.551 1 94.25 222 GLU B CA 1
ATOM 4196 C C . GLU B 1 222 ? -0.156 9.523 4.176 1 94.25 222 GLU B C 1
ATOM 4198 O O . GLU B 1 222 ? -1.222 9.117 4.645 1 94.25 222 GLU B O 1
ATOM 4203 N N . CYS B 1 223 ? 0.594 8.828 3.287 1 94.38 223 CYS B N 1
ATOM 4204 C CA . CYS B 1 223 ? 0.238 7.5 2.809 1 94.38 223 CYS B CA 1
ATOM 4205 C C . CYS B 1 223 ? 1.42 6.836 2.111 1 94.38 223 CYS B C 1
ATOM 4207 O O . CYS B 1 223 ? 2.199 7.504 1.431 1 94.38 223 CYS B O 1
ATOM 4209 N N . GLU B 1 224 ? 1.506 5.453 2.166 1 91.5 224 GLU B N 1
ATOM 4210 C CA . GLU B 1 224 ? 2.619 4.746 1.536 1 91.5 224 GLU B CA 1
ATOM 4211 C C . GLU B 1 224 ? 2.287 4.367 0.096 1 91.5 224 GLU B C 1
ATOM 4213 O O . GLU B 1 224 ? 3.1 3.746 -0.591 1 91.5 224 GLU B O 1
ATOM 4218 N N . ASN B 1 225 ? 1.163 4.746 -0.274 1 90.75 225 ASN B N 1
ATOM 4219 C CA . ASN B 1 225 ? 0.77 4.566 -1.667 1 90.75 225 ASN B CA 1
ATOM 4220 C C . ASN B 1 225 ? 0.998 5.836 -2.482 1 90.75 225 ASN B C 1
ATOM 4222 O O . ASN B 1 225 ? 0.148 6.73 -2.498 1 90.75 225 ASN B O 1
ATOM 4226 N N . SER B 1 226 ? 2.09 5.824 -3.225 1 87.31 226 SER B N 1
ATOM 4227 C CA . SER B 1 226 ? 2.514 7.027 -3.932 1 87.31 226 SER B CA 1
ATOM 4228 C C . SER B 1 226 ? 1.512 7.414 -5.016 1 87.31 226 SER B C 1
ATOM 4230 O O . SER B 1 226 ? 1.339 8.594 -5.312 1 87.31 226 SER B O 1
ATOM 4232 N N . TYR B 1 227 ? 0.89 6.492 -5.52 1 86.19 227 TYR B N 1
ATOM 4233 C CA . TYR B 1 227 ? -0.062 6.793 -6.582 1 86.19 227 TYR B CA 1
ATOM 4234 C C . TYR B 1 227 ? -1.306 7.473 -6.027 1 86.19 227 TYR B C 1
ATOM 4236 O O . TYR B 1 227 ? -1.853 8.391 -6.652 1 86.19 227 TYR B O 1
ATOM 4244 N N . SER B 1 228 ? -1.754 6.961 -4.961 1 90.81 228 SER B N 1
ATOM 4245 C CA . SER B 1 228 ? -2.873 7.633 -4.309 1 90.81 228 SER B CA 1
ATOM 4246 C C . SER B 1 228 ? -2.512 9.07 -3.932 1 90.81 228 SER B C 1
ATOM 4248 O O . SER B 1 228 ? -3.328 9.977 -4.082 1 90.81 228 SER B O 1
ATOM 4250 N N . LEU B 1 229 ? -1.336 9.211 -3.469 1 92.38 229 LEU B N 1
ATOM 4251 C CA . LEU B 1 229 ? -0.866 10.547 -3.121 1 92.38 229 LEU B CA 1
ATOM 4252 C C . LEU B 1 229 ? -0.812 11.445 -4.355 1 92.38 229 LEU B C 1
ATOM 4254 O O . LEU B 1 229 ? -1.15 12.625 -4.285 1 92.38 229 LEU B O 1
ATOM 4258 N N . LEU B 1 230 ? -0.346 10.867 -5.414 1 88.94 230 LEU B N 1
ATOM 4259 C CA . LEU B 1 230 ? -0.334 11.617 -6.668 1 88.94 230 LEU B CA 1
ATOM 4260 C C . LEU B 1 230 ? -1.741 12.07 -7.043 1 88.94 230 LEU B C 1
ATOM 4262 O O . LEU B 1 230 ? -1.93 13.188 -7.531 1 88.94 230 LEU B O 1
ATOM 4266 N N . GLY B 1 231 ? -2.684 11.18 -6.852 1 89.38 231 GLY B N 1
ATOM 4267 C CA . GLY B 1 231 ? -4.07 11.555 -7.086 1 89.38 231 GLY B CA 1
ATOM 4268 C C . GLY B 1 231 ? -4.512 12.758 -6.27 1 89.38 231 GLY B C 1
ATOM 4269 O O . GLY B 1 231 ? -5.246 13.609 -6.762 1 89.38 231 GLY B O 1
ATOM 4270 N N . VAL B 1 232 ? -4.078 12.82 -5.055 1 94.06 232 VAL B N 1
ATOM 4271 C CA . VAL B 1 232 ? -4.391 13.953 -4.188 1 94.06 232 VAL B CA 1
ATOM 4272 C C . VAL B 1 232 ? -3.758 15.219 -4.75 1 94.06 232 VAL B C 1
ATOM 4274 O O . VAL B 1 232 ? -4.418 16.266 -4.844 1 94.06 232 VAL B O 1
ATOM 4277 N N . VAL B 1 233 ? -2.504 15.125 -5.176 1 93.81 233 VAL B N 1
ATOM 4278 C CA . VAL B 1 233 ? -1.746 16.266 -5.672 1 93.81 233 VAL B CA 1
ATOM 4279 C C . VAL B 1 233 ? -2.398 16.812 -6.941 1 93.81 233 VAL B C 1
ATOM 4281 O O . VAL B 1 233 ? -2.555 18.031 -7.102 1 93.81 233 VAL B O 1
ATOM 4284 N N . LEU B 1 234 ? -2.834 15.938 -7.777 1 90.06 234 LEU B N 1
ATOM 4285 C CA . LEU B 1 234 ? -3.385 16.328 -9.07 1 90.06 234 LEU B CA 1
ATOM 4286 C C . LEU B 1 234 ? -4.762 16.953 -8.914 1 90.06 234 LEU B C 1
ATOM 4288 O O . LEU B 1 234 ? -5.23 17.672 -9.805 1 90.06 234 LEU B O 1
ATOM 4292 N N . ARG B 1 235 ? -5.348 16.734 -7.73 1 89.5 235 ARG B N 1
ATOM 4293 C CA . ARG B 1 235 ? -6.715 17.203 -7.543 1 89.5 235 ARG B CA 1
ATOM 4294 C C . ARG B 1 235 ? -6.793 18.25 -6.449 1 89.5 235 ARG B C 1
ATOM 4296 O O . ARG B 1 235 ? -7.871 18.547 -5.93 1 89.5 235 ARG B O 1
ATOM 4303 N N . SER B 1 236 ? -5.707 18.797 -6.09 1 95.44 236 SER B N 1
ATOM 4304 C CA . SER B 1 236 ? -5.66 19.828 -5.047 1 95.44 236 SER B CA 1
ATOM 4305 C C . SER B 1 236 ? -4.449 20.734 -5.215 1 95.44 236 SER B C 1
ATOM 4307 O O . SER B 1 236 ? -3.725 20.625 -6.207 1 95.44 236 SER B O 1
ATOM 4309 N N . ASP B 1 237 ? -4.242 21.594 -4.254 1 95.81 237 ASP B N 1
ATOM 4310 C CA . ASP B 1 237 ? -3.07 22.453 -4.258 1 95.81 237 ASP B CA 1
ATOM 4311 C C . ASP B 1 237 ? -1.985 21.922 -3.328 1 95.81 237 ASP B C 1
ATOM 4313 O O . ASP B 1 237 ? -1.115 22.672 -2.879 1 95.81 237 ASP B O 1
ATOM 4317 N N . ALA B 1 238 ? -2.137 20.672 -3.041 1 97 238 ALA B N 1
ATOM 4318 C CA . ALA B 1 238 ? -1.087 20.047 -2.24 1 97 238 ALA B CA 1
ATOM 4319 C C . ALA B 1 238 ? 0.195 19.875 -3.051 1 97 238 ALA B C 1
ATOM 4321 O O . ALA B 1 238 ? 0.147 19.656 -4.262 1 97 238 ALA B O 1
ATOM 4322 N N . ILE B 1 239 ? 1.28 19.984 -2.322 1 95.94 239 ILE B N 1
ATOM 4323 C CA . ILE B 1 239 ? 2.602 19.719 -2.875 1 95.94 239 ILE B CA 1
ATOM 4324 C C . ILE B 1 239 ? 3.012 18.281 -2.545 1 95.94 239 ILE B C 1
ATOM 4326 O O . ILE B 1 239 ? 2.852 17.828 -1.409 1 95.94 239 ILE B O 1
ATOM 4330 N N . GLY B 1 240 ? 3.398 17.578 -3.578 1 94.25 240 GLY B N 1
ATOM 4331 C CA . GLY B 1 240 ? 3.861 16.219 -3.385 1 94.25 240 GLY B CA 1
ATOM 4332 C C . GLY B 1 240 ? 5.344 16.047 -3.656 1 94.25 240 GLY B C 1
ATOM 4333 O O . GLY B 1 240 ? 6.07 17.031 -3.807 1 94.25 240 GLY B O 1
ATOM 4334 N N . ILE B 1 241 ? 5.793 14.781 -3.531 1 90.88 241 ILE B N 1
ATOM 4335 C CA . ILE B 1 241 ? 7.16 14.391 -3.85 1 90.88 241 ILE B CA 1
ATOM 4336 C C . ILE B 1 241 ? 7.145 13.266 -4.883 1 90.88 241 ILE B C 1
ATOM 4338 O O . ILE B 1 241 ? 6.348 12.328 -4.781 1 90.88 241 ILE B O 1
ATOM 4342 N N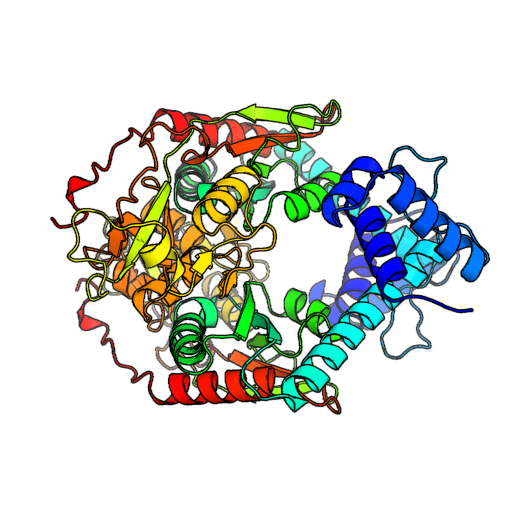 . ALA B 1 242 ? 7.926 13.453 -5.887 1 86.06 242 ALA B N 1
ATOM 4343 C CA . ALA B 1 242 ? 8.016 12.422 -6.922 1 86.06 242 ALA B CA 1
ATOM 4344 C C . ALA B 1 242 ? 9.461 12.234 -7.391 1 86.06 242 ALA B C 1
ATOM 4346 O O . ALA B 1 242 ? 10.203 13.211 -7.523 1 86.06 242 ALA B O 1
ATOM 4347 N N . GLY B 1 243 ? 9.781 10.969 -7.562 1 83.31 243 GLY B N 1
ATOM 4348 C CA . GLY B 1 243 ? 11.094 10.68 -8.117 1 83.31 243 GLY B CA 1
ATOM 4349 C C . GLY B 1 243 ? 11.125 10.695 -9.633 1 83.31 243 GLY B C 1
ATOM 4350 O O . GLY B 1 243 ? 10.125 10.367 -10.281 1 83.31 243 GLY B O 1
ATOM 4351 N N . SER B 1 244 ? 12.25 11.047 -10.219 1 75.69 244 SER B N 1
ATOM 4352 C CA . SER B 1 244 ? 12.445 11.008 -11.664 1 75.69 244 SER B CA 1
ATOM 4353 C C . SER B 1 244 ? 12.328 9.578 -12.195 1 75.69 244 SER B C 1
ATOM 4355 O O . SER B 1 244 ? 12.07 9.375 -13.383 1 75.69 244 SER B O 1
ATOM 4357 N N . TYR B 1 245 ? 12.359 8.68 -11.367 1 72.25 245 TYR B N 1
ATOM 4358 C CA . TYR B 1 245 ? 12.336 7.258 -11.695 1 72.25 245 TYR B CA 1
ATOM 4359 C C . TYR B 1 245 ? 10.914 6.723 -11.703 1 72.25 245 TYR B C 1
ATOM 4361 O O . TYR B 1 245 ? 10.664 5.602 -12.148 1 72.25 245 TYR B O 1
ATOM 4369 N N . SER B 1 246 ? 10.031 7.551 -11.227 1 76.75 246 SER B N 1
ATOM 4370 C CA . SER B 1 246 ? 8.664 7.082 -11.023 1 76.75 246 SER B CA 1
ATOM 4371 C C . SER B 1 246 ? 7.895 7.027 -12.344 1 76.75 246 SER B C 1
ATOM 4373 O O . SER B 1 246 ? 7.871 8.008 -13.094 1 76.75 246 SER B O 1
ATOM 4375 N N . ASP B 1 247 ? 7.273 5.906 -12.523 1 72 247 ASP B N 1
ATOM 4376 C CA . ASP B 1 247 ? 6.406 5.766 -13.695 1 72 247 ASP B CA 1
ATOM 4377 C C . ASP B 1 247 ? 5.246 6.758 -13.641 1 72 247 ASP B C 1
ATOM 4379 O O . ASP B 1 247 ? 4.727 7.168 -14.68 1 72 247 ASP B O 1
ATOM 4383 N N . ALA B 1 248 ? 5 7.074 -12.438 1 66.38 248 ALA B N 1
ATOM 4384 C CA . ALA B 1 248 ? 3.887 8 -12.258 1 66.38 248 ALA B CA 1
ATOM 4385 C C . ALA B 1 248 ? 4.188 9.352 -12.906 1 66.38 248 ALA B C 1
ATOM 4387 O O . ALA B 1 248 ? 3.309 9.961 -13.516 1 66.38 248 ALA B O 1
ATOM 4388 N N . LEU B 1 249 ? 5.332 9.797 -12.727 1 65.94 249 LEU B N 1
ATOM 4389 C CA . LEU B 1 249 ? 5.723 11.07 -13.328 1 65.94 249 LEU B CA 1
ATOM 4390 C C . LEU B 1 249 ? 5.672 10.984 -14.852 1 65.94 249 LEU B C 1
ATOM 4392 O O . LEU B 1 249 ? 5.223 11.922 -15.516 1 65.94 249 LEU B O 1
ATOM 4396 N N . HIS B 1 250 ? 5.957 9.844 -15.273 1 67.06 250 HIS B N 1
ATOM 4397 C CA . HIS B 1 250 ? 5.973 9.648 -16.719 1 67.06 250 HIS B CA 1
ATOM 4398 C C . HIS B 1 250 ? 4.555 9.57 -17.281 1 67.06 250 HIS B C 1
ATOM 4400 O O . HIS B 1 250 ? 4.285 10.086 -18.359 1 67.06 250 HIS B O 1
ATOM 4406 N N . ASN B 1 251 ? 3.797 9.102 -16.469 1 66.69 251 ASN B N 1
ATOM 4407 C CA . ASN B 1 251 ? 2.424 8.906 -16.922 1 66.69 251 ASN B CA 1
ATOM 4408 C C . ASN B 1 251 ? 1.59 10.172 -16.766 1 66.69 251 ASN B C 1
ATOM 4410 O O . ASN B 1 251 ? 0.529 10.305 -17.375 1 66.69 251 ASN B O 1
ATOM 4414 N N . ALA B 1 252 ? 2.014 11.039 -15.953 1 70.12 252 ALA B N 1
ATOM 4415 C CA . ALA B 1 252 ? 1.237 12.242 -15.68 1 70.12 252 ALA B CA 1
ATOM 4416 C C . ALA B 1 252 ? 1.297 13.219 -16.859 1 70.12 252 ALA B C 1
ATOM 4418 O O . ALA B 1 252 ? 0.541 14.188 -16.906 1 70.12 252 ALA B O 1
ATOM 4419 N N . LYS B 1 253 ? 1.591 12.891 -17.984 1 65.19 253 LYS B N 1
ATOM 4420 C CA . LYS B 1 253 ? 1.532 13.547 -19.297 1 65.19 253 LYS B CA 1
ATOM 4421 C C . LYS B 1 253 ? 1.413 15.062 -19.141 1 65.19 253 LYS B C 1
ATOM 4423 O O . LYS B 1 253 ? 0.489 15.672 -19.688 1 65.19 253 LYS B O 1
ATOM 4428 N N . GLY B 1 254 ? 2.289 15.742 -18.328 1 74.81 254 GLY B N 1
ATOM 4429 C CA . GLY B 1 254 ? 2.262 17.188 -18.25 1 74.81 254 GLY B CA 1
ATOM 4430 C C . GLY B 1 254 ? 1.334 17.719 -17.172 1 74.81 254 GLY B C 1
ATOM 4431 O O . GLY B 1 254 ? 1.183 18.922 -17.016 1 74.81 254 GLY B O 1
ATOM 4432 N N . GLU B 1 255 ? 0.744 16.875 -16.578 1 84.44 255 GLU B N 1
ATOM 4433 C CA . GLU B 1 255 ? -0.185 17.312 -15.531 1 84.44 255 GLU B CA 1
ATOM 4434 C C . GLU B 1 255 ? 0.542 17.562 -14.211 1 84.44 255 GLU B C 1
ATOM 4436 O O . GLU B 1 255 ? -0.031 18.141 -13.281 1 84.44 255 GLU B O 1
ATOM 4441 N N . LEU B 1 256 ? 1.775 17.156 -14.188 1 87.88 256 LEU B N 1
ATOM 4442 C CA . LEU B 1 256 ? 2.598 17.344 -13 1 87.88 256 LEU B CA 1
ATOM 4443 C C . LEU B 1 256 ? 3.805 18.219 -13.297 1 87.88 256 LEU B C 1
ATOM 4445 O O . LEU B 1 256 ? 4.434 18.078 -14.352 1 87.88 256 LEU B O 1
ATOM 4449 N N . VAL B 1 257 ? 4.086 19.156 -12.398 1 90.81 257 VAL B N 1
ATOM 4450 C CA . VAL B 1 257 ? 5.207 20.078 -12.555 1 90.81 257 VAL B CA 1
ATOM 4451 C C . VAL B 1 257 ? 6.184 19.906 -11.391 1 90.81 257 VAL B C 1
ATOM 4453 O O . VAL B 1 257 ? 5.777 19.891 -10.227 1 90.81 257 VAL B O 1
ATOM 4456 N N . CYS B 1 258 ? 7.457 19.719 -11.75 1 91 258 CYS B N 1
ATOM 4457 C CA . CYS B 1 258 ? 8.492 19.672 -10.727 1 91 258 CYS B CA 1
ATOM 4458 C C . CYS B 1 258 ? 8.891 21.078 -10.289 1 91 258 CYS B C 1
ATOM 4460 O O . CYS B 1 258 ? 9.094 21.953 -11.125 1 91 258 CYS B O 1
ATOM 4462 N N . LEU B 1 259 ? 9.023 21.234 -9 1 93.75 259 LEU B N 1
ATOM 4463 C CA . LEU B 1 259 ? 9.344 22.562 -8.461 1 93.75 259 LEU B CA 1
ATOM 4464 C C . LEU B 1 259 ? 10.82 22.656 -8.102 1 93.75 259 LEU B C 1
ATOM 4466 O O . LEU B 1 259 ? 11.398 21.703 -7.547 1 93.75 259 LEU B O 1
ATOM 4470 N N . LYS B 1 260 ? 11.398 23.734 -8.492 1 92.88 260 LYS B N 1
ATOM 4471 C CA . LYS B 1 260 ? 12.727 24.094 -8.016 1 92.88 260 LYS B CA 1
ATOM 4472 C C . LYS B 1 260 ? 12.648 24.969 -6.766 1 92.88 260 LYS B C 1
ATOM 4474 O O . LYS B 1 260 ? 11.914 25.969 -6.742 1 92.88 260 LYS B O 1
ATOM 4479 N N . VAL B 1 261 ? 13.359 24.531 -5.742 1 94 261 VAL B N 1
ATOM 4480 C CA . VAL B 1 261 ? 13.289 25.25 -4.477 1 94 261 VAL B CA 1
ATOM 4481 C C . VAL B 1 261 ? 14.562 26.062 -4.277 1 94 261 VAL B C 1
ATOM 4483 O O . VAL B 1 261 ? 15.672 25.531 -4.391 1 94 261 VAL B O 1
ATOM 4486 N N . ASP B 1 262 ? 14.336 27.297 -3.908 1 91.88 262 ASP B N 1
ATOM 4487 C CA . ASP B 1 262 ? 15.461 28.188 -3.664 1 91.88 262 ASP B CA 1
ATOM 4488 C C . ASP B 1 262 ? 16.312 27.688 -2.506 1 91.88 262 ASP B C 1
ATOM 4490 O O . ASP B 1 262 ? 15.797 27.297 -1.459 1 91.88 262 ASP B O 1
ATOM 4494 N N . GLY B 1 263 ? 17.609 27.672 -2.758 1 85.81 263 GLY B N 1
ATOM 4495 C CA . GLY B 1 263 ? 18.531 27.328 -1.688 1 85.81 263 GLY B CA 1
ATOM 4496 C C . GLY B 1 263 ? 18.75 25.828 -1.548 1 85.81 263 GLY B C 1
ATOM 4497 O O . GLY B 1 263 ? 19.562 25.391 -0.742 1 85.81 263 GLY B O 1
ATOM 4498 N N . LEU B 1 264 ? 17.922 25.156 -2.191 1 87.56 264 LEU B N 1
ATOM 4499 C CA . LEU B 1 264 ? 18.109 23.719 -2.18 1 87.56 264 LEU B CA 1
ATOM 4500 C C . LEU B 1 264 ? 18.984 23.266 -3.354 1 87.56 264 LEU B C 1
ATOM 4502 O O . LEU B 1 264 ? 18.531 23.266 -4.5 1 87.56 264 LEU B O 1
ATOM 4506 N N . ALA B 1 265 ? 20.219 22.922 -3.014 1 85.81 265 ALA B N 1
ATOM 4507 C CA . ALA B 1 265 ? 21.156 22.516 -4.051 1 85.81 265 ALA B CA 1
ATOM 4508 C C . ALA B 1 265 ? 20.703 21.234 -4.734 1 85.81 265 ALA B C 1
ATOM 4510 O O . ALA B 1 265 ? 20.203 20.312 -4.082 1 85.81 265 ALA B O 1
ATOM 4511 N N . ASP B 1 266 ? 20.891 21.172 -5.992 1 82.88 266 ASP B N 1
ATOM 4512 C CA . ASP B 1 266 ? 20.453 20.031 -6.793 1 82.88 266 ASP B CA 1
ATOM 4513 C C . ASP B 1 266 ? 21.234 18.766 -6.422 1 82.88 266 ASP B C 1
ATOM 4515 O O . ASP B 1 266 ? 20.734 17.656 -6.598 1 82.88 266 ASP B O 1
ATOM 4519 N N . ASP B 1 267 ? 22.375 18.953 -5.938 1 84.19 267 ASP B N 1
ATOM 4520 C CA . ASP B 1 267 ? 23.234 17.797 -5.66 1 84.19 267 ASP B CA 1
ATOM 4521 C C . ASP B 1 267 ? 23.219 17.453 -4.172 1 84.19 267 ASP B C 1
ATOM 4523 O O . ASP B 1 267 ? 24.031 16.656 -3.707 1 84.19 267 ASP B O 1
ATOM 4527 N N . LEU B 1 268 ? 22.312 18.062 -3.508 1 86.88 268 LEU B N 1
ATOM 4528 C CA . LEU B 1 268 ? 22.172 17.734 -2.096 1 86.88 268 LEU B CA 1
ATOM 4529 C C . LEU B 1 268 ? 21.844 16.25 -1.916 1 86.88 268 LEU B C 1
ATOM 4531 O O . LEU B 1 268 ? 20.922 15.727 -2.541 1 86.88 268 LEU B O 1
ATOM 4535 N N . GLU B 1 269 ? 22.625 15.609 -1.069 1 85 269 GLU B N 1
ATOM 4536 C CA . GLU B 1 269 ? 22.484 14.172 -0.851 1 85 269 GLU B CA 1
ATOM 4537 C C . GLU B 1 269 ? 21.078 13.812 -0.381 1 85 269 GLU B C 1
ATOM 4539 O O . GLU B 1 269 ? 20.562 12.75 -0.736 1 85 269 GLU B O 1
ATOM 4544 N N . GLU B 1 270 ? 20.484 14.75 0.341 1 86.56 270 GLU B N 1
ATOM 4545 C CA . GLU B 1 270 ? 19.172 14.508 0.921 1 86.56 270 GLU B CA 1
ATOM 4546 C C . GLU B 1 270 ? 18.094 14.453 -0.158 1 86.56 270 GLU B C 1
ATOM 4548 O O . GLU B 1 270 ? 16.984 13.984 0.09 1 86.56 270 GLU B O 1
ATOM 4553 N N . LEU B 1 271 ? 18.469 14.891 -1.358 1 88.12 271 LEU B N 1
ATOM 4554 C CA . LEU B 1 271 ? 17.516 14.883 -2.453 1 88.12 271 LEU B CA 1
ATOM 4555 C C . LEU B 1 271 ? 17.562 13.57 -3.225 1 88.12 271 LEU B C 1
ATOM 4557 O O . LEU B 1 271 ? 16.875 13.406 -4.23 1 88.12 271 LEU B O 1
ATOM 4561 N N . TYR B 1 272 ? 18.328 12.703 -2.688 1 88.69 272 TYR B N 1
ATOM 4562 C CA . TYR B 1 272 ? 18.469 11.406 -3.348 1 88.69 272 TYR B CA 1
ATOM 4563 C C . TYR B 1 272 ? 18.031 10.273 -2.432 1 88.69 272 TYR B C 1
ATOM 4565 O O . TYR B 1 272 ? 18.234 10.336 -1.217 1 88.69 272 TYR B O 1
ATOM 4573 N N . THR B 1 273 ? 17.422 9.344 -3.121 1 87.06 273 THR B N 1
ATOM 4574 C CA . THR B 1 273 ? 17.031 8.148 -2.375 1 87.06 273 THR B CA 1
ATOM 4575 C C . THR B 1 273 ? 18.266 7.355 -1.938 1 87.06 273 THR B C 1
ATOM 4577 O O . THR B 1 273 ? 19.344 7.508 -2.512 1 87.06 273 THR B O 1
ATOM 4580 N N . ARG B 1 274 ? 18.109 6.609 -0.867 1 88 274 ARG B N 1
ATOM 4581 C CA . ARG B 1 274 ? 19.078 5.613 -0.425 1 88 274 ARG B CA 1
ATOM 4582 C C . ARG B 1 274 ? 18.406 4.285 -0.121 1 88 274 ARG B C 1
ATOM 4584 O O . ARG B 1 274 ? 18.391 3.836 1.027 1 88 274 ARG B O 1
ATOM 4591 N N . TYR B 1 275 ? 17.906 3.736 -1.215 1 89.25 275 TYR B N 1
ATOM 4592 C CA . TYR B 1 275 ? 17.281 2.438 -0.98 1 89.25 275 TYR B CA 1
ATOM 4593 C C . TYR B 1 275 ? 18.172 1.308 -1.492 1 89.25 275 TYR B C 1
ATOM 4595 O O . TYR B 1 275 ? 19.094 1.542 -2.268 1 89.25 275 TYR B O 1
ATOM 4603 N N . GLY B 1 276 ? 17.891 0.199 -0.913 1 96.19 276 GLY B N 1
ATOM 4604 C CA . GLY B 1 276 ? 18.625 -1.018 -1.246 1 96.19 276 GLY B CA 1
ATOM 4605 C C . GLY B 1 276 ? 17.906 -2.279 -0.806 1 96.19 276 GLY B C 1
ATOM 4606 O O . GLY B 1 276 ? 16.75 -2.223 -0.361 1 96.19 276 GLY B O 1
ATOM 4607 N N . ILE B 1 277 ? 18.609 -3.359 -1.075 1 98.12 277 ILE B N 1
ATOM 4608 C CA . ILE B 1 277 ? 18.094 -4.672 -0.699 1 98.12 277 ILE B CA 1
ATOM 4609 C C . ILE B 1 277 ? 18.547 -5.016 0.72 1 98.12 277 ILE B C 1
ATOM 4611 O O . ILE B 1 277 ? 19.734 -4.93 1.04 1 98.12 277 ILE B O 1
ATOM 4615 N N . VAL B 1 278 ? 17.562 -5.312 1.57 1 97.56 278 VAL B N 1
ATOM 4616 C CA . VAL B 1 278 ? 17.844 -5.664 2.959 1 97.56 278 VAL B CA 1
ATOM 4617 C C . VAL B 1 278 ? 17.406 -7.105 3.225 1 97.56 278 VAL B C 1
ATOM 4619 O O . VAL B 1 278 ? 16.281 -7.492 2.906 1 97.56 278 VAL B O 1
ATOM 4622 N N . SER B 1 279 ? 18.25 -7.906 3.752 1 96.25 279 SER B N 1
ATOM 4623 C CA . SER B 1 279 ? 17.984 -9.273 4.184 1 96.25 279 SER B CA 1
ATOM 4624 C C . SER B 1 279 ? 18.641 -9.562 5.531 1 96.25 279 SER B C 1
ATOM 4626 O O . SER B 1 279 ? 19.344 -8.719 6.082 1 96.25 279 SER B O 1
ATOM 4628 N N . ARG B 1 280 ? 18.297 -10.688 6.078 1 91.25 280 ARG B N 1
ATOM 4629 C CA . ARG B 1 280 ? 18.844 -11.047 7.383 1 91.25 280 ARG B CA 1
ATOM 4630 C C . ARG B 1 280 ? 20.219 -11.68 7.238 1 91.25 280 ARG B C 1
ATOM 4632 O O . ARG B 1 280 ? 20.438 -12.516 6.363 1 91.25 280 ARG B O 1
ATOM 4639 N N . ALA B 1 281 ? 21.078 -11.281 8.164 1 88.56 281 ALA B N 1
ATOM 4640 C CA . ALA B 1 281 ? 22.422 -11.867 8.18 1 88.56 281 ALA B CA 1
ATOM 4641 C C . ALA B 1 281 ? 22.391 -13.305 8.688 1 88.56 281 ALA B C 1
ATOM 4643 O O . ALA B 1 281 ? 21.672 -13.617 9.641 1 88.56 281 ALA B O 1
ATOM 4644 N N . GLY B 1 282 ? 23.125 -14.148 7.957 1 81.44 282 GLY B N 1
ATOM 4645 C CA . GLY B 1 282 ? 23.234 -15.523 8.406 1 81.44 282 GLY B CA 1
ATOM 4646 C C . GLY B 1 282 ? 22.109 -16.406 7.887 1 81.44 282 GLY B C 1
ATOM 4647 O O . GLY B 1 282 ? 22.094 -17.609 8.156 1 81.44 282 GLY B O 1
ATOM 4648 N N . TYR B 1 283 ? 21.172 -15.859 7.281 1 81.06 283 TYR B N 1
ATOM 4649 C CA . TYR B 1 283 ? 20.078 -16.641 6.723 1 81.06 283 TYR B CA 1
ATOM 4650 C C . TYR B 1 283 ? 20.266 -16.859 5.227 1 81.06 283 TYR B C 1
ATOM 4652 O O . TYR B 1 283 ? 20.703 -15.953 4.516 1 81.06 283 TYR B O 1
ATOM 4660 N N . ARG B 1 284 ? 19.938 -18 4.816 1 77.56 284 ARG B N 1
ATOM 4661 C CA . ARG B 1 284 ? 20.047 -18.312 3.391 1 77.56 284 ARG B CA 1
ATOM 4662 C C . ARG B 1 284 ? 18.781 -17.922 2.648 1 77.56 284 ARG B C 1
ATOM 4664 O O . ARG B 1 284 ? 17.672 -18.172 3.131 1 77.56 284 ARG B O 1
ATOM 4671 N N . LEU B 1 285 ? 18.984 -17.359 1.514 1 85.88 285 LEU B N 1
ATOM 4672 C CA . LEU B 1 285 ? 17.875 -17 0.628 1 85.88 285 LEU B CA 1
ATOM 4673 C C . LEU B 1 285 ? 17.406 -18.203 -0.179 1 85.88 285 LEU B C 1
ATOM 4675 O O . LEU B 1 285 ? 18.219 -19.047 -0.564 1 85.88 285 LEU B O 1
ATOM 4679 N N . SER B 1 286 ? 16.078 -18.297 -0.368 1 81.62 286 SER B N 1
ATOM 4680 C CA . SER B 1 286 ? 15.586 -19.281 -1.331 1 81.62 286 SER B CA 1
ATOM 4681 C C . SER B 1 286 ? 16.078 -18.969 -2.738 1 81.62 286 SER B C 1
ATOM 4683 O O . SER B 1 286 ? 16.453 -17.828 -3.035 1 81.62 286 SER B O 1
ATOM 4685 N N . PRO B 1 287 ? 16.141 -19.906 -3.607 1 82.38 287 PRO B N 1
ATOM 4686 C CA . PRO B 1 287 ? 16.562 -19.672 -4.988 1 82.38 287 PRO B CA 1
ATOM 4687 C C . PRO B 1 287 ? 15.734 -18.594 -5.688 1 82.38 287 PRO B C 1
ATOM 4689 O O . PRO B 1 287 ? 16.281 -17.766 -6.422 1 82.38 287 PRO B O 1
ATOM 4692 N N . LEU B 1 288 ? 14.461 -18.578 -5.48 1 88.25 288 LEU B N 1
ATOM 4693 C CA . LEU B 1 288 ? 13.602 -17.578 -6.094 1 88.25 288 LEU B CA 1
ATOM 4694 C C . LEU B 1 288 ? 13.938 -16.188 -5.574 1 88.25 288 LEU B C 1
ATOM 4696 O O . LEU B 1 288 ? 13.938 -15.211 -6.336 1 88.25 288 LEU B O 1
ATOM 4700 N N . ALA B 1 289 ? 14.18 -16.125 -4.246 1 92.5 289 ALA B N 1
ATOM 4701 C CA . ALA B 1 289 ? 14.562 -14.844 -3.664 1 92.5 289 ALA B CA 1
ATOM 4702 C C . ALA B 1 289 ? 15.883 -14.344 -4.246 1 92.5 289 ALA B C 1
ATOM 4704 O O . ALA B 1 289 ? 16 -13.164 -4.598 1 92.5 289 ALA B O 1
ATOM 4705 N N . ALA B 1 290 ? 16.812 -15.227 -4.371 1 91.75 290 ALA B N 1
ATOM 4706 C CA . ALA B 1 290 ? 18.109 -14.875 -4.953 1 91.75 290 ALA B CA 1
ATOM 4707 C C . ALA B 1 290 ? 17.953 -14.438 -6.406 1 91.75 290 ALA B C 1
ATOM 4709 O O . ALA B 1 290 ? 18.562 -13.461 -6.836 1 91.75 290 ALA B O 1
ATOM 4710 N N . ALA B 1 291 ? 17.141 -15.164 -7.109 1 92.75 291 ALA B N 1
ATOM 4711 C CA . ALA B 1 291 ? 16.891 -14.828 -8.508 1 92.75 291 ALA B CA 1
ATOM 4712 C C . ALA B 1 291 ? 16.234 -13.461 -8.641 1 92.75 291 ALA B C 1
ATOM 4714 O O . ALA B 1 291 ? 16.578 -12.68 -9.531 1 92.75 291 ALA B O 1
ATOM 4715 N N . MET B 1 292 ? 15.25 -13.148 -7.812 1 96.38 292 MET B N 1
ATOM 4716 C CA . MET B 1 292 ? 14.586 -11.852 -7.832 1 96.38 292 MET B CA 1
ATOM 4717 C C . MET B 1 292 ? 15.562 -10.734 -7.5 1 96.38 292 MET B C 1
ATOM 4719 O O . MET B 1 292 ? 15.547 -9.68 -8.141 1 96.38 292 MET B O 1
ATOM 4723 N N . ILE B 1 293 ? 16.375 -10.961 -6.508 1 97.25 293 ILE B N 1
ATOM 4724 C CA . ILE B 1 293 ? 17.375 -9.977 -6.125 1 97.25 293 ILE B CA 1
ATOM 4725 C C . ILE B 1 293 ? 18.297 -9.688 -7.309 1 97.25 293 ILE B C 1
ATOM 4727 O O . ILE B 1 293 ? 18.609 -8.531 -7.602 1 97.25 293 ILE B O 1
ATOM 4731 N N . ASP B 1 294 ? 18.719 -10.727 -8 1 96.38 294 ASP B N 1
ATOM 4732 C CA . ASP B 1 294 ? 19.547 -10.555 -9.18 1 96.38 294 ASP B CA 1
ATOM 4733 C C . ASP B 1 294 ? 18.828 -9.742 -10.258 1 96.38 294 ASP B C 1
ATOM 4735 O O . ASP B 1 294 ? 19.438 -8.875 -10.898 1 96.38 294 ASP B O 1
ATOM 4739 N N . GLU B 1 295 ? 17.594 -10.016 -10.477 1 96.56 295 GLU B N 1
ATOM 4740 C CA . GLU B 1 295 ? 16.797 -9.289 -11.461 1 96.56 295 GLU B CA 1
ATOM 4741 C C . GLU B 1 295 ? 16.672 -7.812 -11.086 1 96.56 295 GLU B C 1
ATOM 4743 O O . GLU B 1 295 ? 16.703 -6.938 -11.945 1 96.56 295 GLU B O 1
ATOM 4748 N N . ILE B 1 296 ? 16.438 -7.559 -9.812 1 97.5 296 ILE B N 1
ATOM 4749 C CA . ILE B 1 296 ? 16.312 -6.188 -9.328 1 97.5 296 ILE B CA 1
ATOM 4750 C C . ILE B 1 296 ? 17.609 -5.426 -9.586 1 97.5 296 ILE B C 1
ATOM 4752 O O . ILE B 1 296 ? 17.594 -4.293 -10.078 1 97.5 296 ILE B O 1
ATOM 4756 N N . LYS B 1 297 ? 18.703 -6.031 -9.289 1 96.94 297 LYS B N 1
ATOM 4757 C CA . LYS B 1 297 ? 20 -5.406 -9.508 1 96.94 297 LYS B CA 1
ATOM 4758 C C . LYS B 1 297 ? 20.234 -5.133 -10.984 1 96.94 297 LYS B C 1
ATOM 4760 O O . LYS B 1 297 ? 20.734 -4.062 -11.359 1 96.94 297 LYS B O 1
ATOM 4765 N N . ARG B 1 298 ? 19.922 -6.066 -11.789 1 95.56 298 ARG B N 1
ATOM 4766 C CA . ARG B 1 298 ? 20.078 -5.918 -13.227 1 95.56 298 ARG B CA 1
ATOM 4767 C C . ARG B 1 298 ? 19.234 -4.77 -13.758 1 95.56 298 ARG B C 1
ATOM 4769 O O . ARG B 1 298 ? 19.703 -3.947 -14.547 1 95.56 298 ARG B O 1
ATOM 4776 N N . THR B 1 299 ? 17.969 -4.719 -13.344 1 94.5 299 THR B N 1
ATOM 4777 C CA . THR B 1 299 ? 17.062 -3.664 -13.758 1 94.5 299 THR B CA 1
ATOM 4778 C C . THR B 1 299 ? 17.547 -2.297 -13.297 1 94.5 299 THR B C 1
ATOM 4780 O O . THR B 1 299 ? 17.453 -1.312 -14.031 1 94.5 299 THR B O 1
ATOM 4783 N N . ASP B 1 300 ? 18.016 -2.26 -12.086 1 93.88 300 ASP B N 1
ATOM 4784 C CA . ASP B 1 300 ? 18.547 -1.017 -11.539 1 93.88 300 ASP B CA 1
ATOM 4785 C C . ASP B 1 300 ? 19.719 -0.501 -12.391 1 93.88 300 ASP B C 1
ATOM 4787 O O . ASP B 1 300 ? 19.828 0.701 -12.641 1 93.88 300 ASP B O 1
ATOM 4791 N N . GLU B 1 301 ? 20.547 -1.39 -12.844 1 91.06 301 GLU B N 1
ATOM 4792 C CA . GLU B 1 301 ? 21.719 -1.041 -13.656 1 91.06 301 GLU B CA 1
ATOM 4793 C C . GLU B 1 301 ? 21.297 -0.552 -15.039 1 91.06 301 GLU B C 1
ATOM 4795 O O . GLU B 1 301 ? 21.953 0.322 -15.617 1 91.06 301 GLU B O 1
ATOM 4800 N N . GLN B 1 302 ? 20.266 -1.083 -15.539 1 86.75 302 GLN B N 1
ATOM 4801 C CA . GLN B 1 302 ? 19.828 -0.761 -16.891 1 86.75 302 GLN B CA 1
ATOM 4802 C C . GLN B 1 302 ? 18.984 0.51 -16.906 1 86.75 302 GLN B C 1
ATOM 4804 O O . GLN B 1 302 ? 18.797 1.13 -17.953 1 86.75 302 GLN B O 1
ATOM 4809 N N . ASP B 1 303 ? 18.297 0.628 -15.781 1 76.06 303 ASP B N 1
ATOM 4810 C CA . ASP B 1 303 ? 17.406 1.787 -15.711 1 76.06 303 ASP B CA 1
ATOM 4811 C C . ASP B 1 303 ? 18.172 3.078 -16 1 76.06 303 ASP B C 1
ATOM 4813 O O . ASP B 1 303 ? 19.109 3.43 -15.281 1 76.06 303 ASP B O 1
ATOM 4817 N N . GLU B 1 304 ? 18.688 3.178 -17.297 1 58.22 304 GLU B N 1
ATOM 4818 C CA . GLU B 1 304 ? 19.328 4.422 -17.688 1 58.22 304 GLU B CA 1
ATOM 4819 C C . GLU B 1 304 ? 18.562 5.637 -17.156 1 58.22 304 GLU B C 1
ATOM 4821 O O . GLU B 1 304 ? 17.344 5.59 -17.016 1 58.22 304 GLU B O 1
ATOM 4826 N N . GLU B 1 305 ? 19.266 6.391 -16.344 1 51.03 305 GLU B N 1
ATOM 4827 C CA . GLU B 1 305 ? 18.625 7.684 -16.109 1 51.03 305 GLU B CA 1
ATOM 4828 C C . GLU B 1 305 ? 17.766 8.102 -17.297 1 51.03 305 GLU B C 1
ATOM 4830 O O . GLU B 1 305 ? 18.266 8.641 -18.281 1 51.03 305 GLU B O 1
ATOM 4835 N N . VAL B 1 306 ? 17.375 7.094 -17.891 1 38.84 306 VAL B N 1
ATOM 4836 C CA . VAL B 1 306 ? 16.703 7.375 -19.156 1 38.84 306 VAL B CA 1
ATOM 4837 C C . VAL B 1 306 ? 16.031 8.742 -19.094 1 38.84 306 VAL B C 1
ATOM 4839 O O . VAL B 1 306 ? 16.125 9.531 -20.031 1 38.84 306 VAL B O 1
ATOM 4842 N N . ARG B 1 307 ? 14.672 8.664 -18.641 1 41.38 307 ARG B N 1
ATOM 4843 C CA . ARG B 1 307 ? 13.617 9.57 -19.078 1 41.38 307 ARG B CA 1
ATOM 4844 C C . ARG B 1 307 ? 13.906 11.008 -18.656 1 41.38 307 ARG B C 1
ATOM 4846 O O . ARG B 1 307 ? 13.906 11.312 -17.469 1 41.38 307 ARG B O 1
ATOM 4853 N N . SER B 1 308 ? 14.875 11.594 -19.203 1 37.19 308 SER B N 1
ATOM 4854 C CA . SER B 1 308 ? 15.055 13.047 -19.25 1 37.19 308 SER B CA 1
ATOM 4855 C C . SER B 1 308 ? 13.766 13.773 -18.875 1 37.19 308 SER B C 1
ATOM 4857 O O . SER B 1 308 ? 12.672 13.312 -19.234 1 37.19 308 SER B O 1
ATOM 4859 N N . LEU B 1 309 ? 13.727 14.555 -17.891 1 35.78 309 LEU B N 1
ATOM 4860 C CA . LEU B 1 309 ? 12.844 15.648 -17.516 1 35.78 309 LEU B CA 1
ATOM 4861 C C . LEU B 1 309 ? 12.195 16.281 -18.75 1 35.78 309 LEU B C 1
ATOM 4863 O O . LEU B 1 309 ? 11.5 17.281 -18.641 1 35.78 309 LEU B O 1
ATOM 4867 N N . ASP B 1 310 ? 12.68 15.93 -19.812 1 35.41 310 ASP B N 1
ATOM 4868 C CA . ASP B 1 310 ? 12.18 16.75 -20.906 1 35.41 310 ASP B CA 1
ATOM 4869 C C . ASP B 1 310 ? 10.656 16.75 -20.953 1 35.41 310 ASP B C 1
ATOM 4871 O O . ASP B 1 310 ? 10.039 17.609 -21.594 1 35.41 310 ASP B O 1
ATOM 4875 N N . ASN B 1 311 ? 10.148 15.711 -20.828 1 34.31 311 ASN B N 1
ATOM 4876 C CA . ASN B 1 311 ? 8.703 15.812 -21.047 1 34.31 311 ASN B CA 1
ATOM 4877 C C . ASN B 1 311 ? 7.996 16.391 -19.828 1 34.31 311 ASN B C 1
ATOM 4879 O O . ASN B 1 311 ? 6.789 16.203 -19.656 1 34.31 311 ASN B O 1
ATOM 4883 N N . LEU B 1 312 ? 8.633 16.656 -18.812 1 33.78 312 LEU B N 1
ATOM 4884 C CA . LEU B 1 312 ? 8.062 17.469 -17.75 1 33.78 312 LEU B CA 1
ATOM 4885 C C . LEU B 1 312 ? 7.715 18.875 -18.25 1 33.78 312 LEU B C 1
ATOM 4887 O O . LEU B 1 312 ? 8.531 19.516 -18.906 1 33.78 312 LEU B O 1
ATOM 4891 N N . ALA B 1 313 ? 6.48 19.328 -18.484 1 27.67 313 ALA B N 1
ATOM 4892 C CA . ALA B 1 313 ? 6.074 20.609 -19.062 1 27.67 313 ALA B CA 1
ATOM 4893 C C . ALA B 1 313 ? 6.988 21.734 -18.609 1 27.67 313 ALA B C 1
ATOM 4895 O O . ALA B 1 313 ? 7.156 21.953 -17.406 1 27.67 313 ALA B O 1
ATOM 4896 N N . VAL B 1 314 ? 8.203 22.125 -19.203 1 22.81 314 VAL B N 1
ATOM 4897 C CA . VAL B 1 314 ? 8.547 23.531 -19.406 1 22.81 314 VAL B CA 1
ATOM 4898 C C . VAL B 1 314 ? 7.375 24.266 -20.047 1 22.81 314 VAL B C 1
ATOM 4900 O O . VAL B 1 314 ? 6.809 23.812 -21.031 1 22.81 314 VAL B O 1
#

pLDDT: mean 81.76, std 15.24, range [22.38, 98.12]

Secondary structure (DSSP, 8-state):
----HHHHHHHHHHHHH--HHHHHHHTT--HHHHHHHHHHHHHHHTS--B-TTSTT-PBPHHHHHHHHHHHHHHHHHHHHHHHHHHHT-TTSEEEEEEE-HHHHTTHHHHHHHHHHHH-TTEEEEEEE--HHHHHHHHHTTS-SEEEEE-TTTTT-TTEEEEE----BEEEEEETTSTTTT-S-B-HHHHHTS-BEEPSPPHHHHHHHHHHHS-TT---SEE-S-HHHHHHHHHTSS-BEEEETT-HHHHHTTTSEEEEPBTT--TT-GGGB--EEEEEETTPPPPHHHHHHHHHHHHHHHH--S-S-GGGS--/----HHHHHHHHHHHHH--HHHHHHHTT--HHHHHHHHHHHHHHHTS--B-TTSTT-PBPHHHHHHHHHHHHHHHHHHHHHHHHHHHT-TTSEEEEEEE-HHHHTTHHHHHHHHHHHH-TTEEEEEEE--HHHHHHHHHTTS-SEEEEE-TTTTT-TTEEEEE----BEEEEEETTSTTTT-S-B-HHHHHTS-BEEPSPPHHHHHHHHHHHS-TT---SEE-S-HHHHHHHHHTSS-BEEEETT-HHHHHTTTSEEEEPBTT--TT-GGGB--EEEEEETTPPPPHHHHHHHHHHHHHHHH--TTS-GGGS--

Nearest PDB structures (foldseek):
  4x6g-assembly1_D  TM=6.557E-01  e=1.750E-20  Pseudomonas aeruginosa PAO1
  3fxq-assembly1_A  TM=5.994E-01  e=2.358E-20  Comamonas testosteroni
  1ixc-assembly1_B-2  TM=5.330E-01  e=2.016E-19  Cupriavidus necator
  7dwo-assembly1_A  TM=5.296E-01  e=8.302E-17  Aliivibrio fischeri ES114
  7dwn-assembly1_D  TM=5.345E-01  e=6.301E-16  Aliivibrio fischeri ES114